Protein 4MDU (pdb70)

Structure (mmCIF, N/CA/C/O backbone):
data_4MDU
#
_entry.id   4MDU
#
_cell.length_a   67.729
_cell.length_b   87.838
_cell.length_c   68.848
_cell.angle_alpha   90.00
_cell.angle_beta   111.14
_cell.angle_gamma   90.00
#
_symmetry.space_group_name_H-M   'P 1 21 1'
#
loop_
_entity.id
_entity.type
_entity.pdbx_description
1 polymer Annexin
2 water water
#
loop_
_atom_site.group_PDB
_atom_site.id
_atom_site.type_symbol
_atom_site.label_atom_id
_atom_site.label_alt_id
_atom_site.label_comp_id
_atom_site.label_asym_id
_atom_site.label_entity_id
_atom_site.label_seq_id
_atom_site.pdbx_PDB_ins_code
_atom_site.Cartn_x
_atom_site.Cartn_y
_atom_site.Cartn_z
_atom_site.occupancy
_atom_site.B_iso_or_equiv
_atom_site.auth_seq_id
_atom_site.auth_comp_id
_atom_site.auth_asym_id
_atom_site.auth_atom_id
_atom_site.pdbx_PDB_model_num
ATOM 1 N N . SER A 1 7 ? 27.313 63.559 -6.507 1.00 42.88 7 SER A N 1
ATOM 2 C CA . SER A 1 7 ? 26.088 63.621 -5.708 1.00 50.44 7 SER A CA 1
ATOM 3 C C . SER A 1 7 ? 24.909 62.964 -6.425 1.00 54.02 7 SER A C 1
ATOM 4 O O . SER A 1 7 ? 24.879 62.901 -7.655 1.00 60.59 7 SER A O 1
ATOM 7 N N . GLU A 1 8 ? 23.937 62.482 -5.654 1.00 42.79 8 GLU A N 1
ATOM 8 C CA . GLU A 1 8 ? 22.727 61.910 -6.238 1.00 49.74 8 GLU A CA 1
ATOM 9 C C . GLU A 1 8 ? 21.632 62.959 -6.375 1.00 59.23 8 GLU A C 1
ATOM 10 O O . GLU A 1 8 ? 20.565 62.677 -6.932 1.00 52.93 8 GLU A O 1
ATOM 16 N N . PHE A 1 9 ? 21.915 64.166 -5.880 1.00 57.29 9 PHE A N 1
ATOM 17 C CA . PHE A 1 9 ? 20.972 65.282 -5.925 1.00 57.09 9 PHE A CA 1
ATOM 18 C C . PHE A 1 9 ? 21.289 66.334 -6.986 1.00 65.69 9 PHE A C 1
ATOM 19 O O . PHE A 1 9 ? 20.629 67.381 -7.056 1.00 70.94 9 PHE A O 1
ATOM 27 N N . GLY A 1 10 ? 22.305 66.076 -7.797 1.00 63.81 10 GLY A N 1
ATOM 28 C CA . GLY A 1 10 ? 22.752 67.072 -8.752 1.00 66.44 10 GLY A CA 1
ATOM 29 C C . GLY A 1 10 ? 23.438 68.240 -8.062 1.00 59.65 10 GLY A C 1
ATOM 30 O O . GLY A 1 10 ? 23.603 68.239 -6.838 1.00 57.17 10 GLY A O 1
ATOM 31 N N . ILE A 1 11 ? 23.840 69.234 -8.849 1.00 56.96 11 ILE A N 1
ATOM 32 C CA . ILE A 1 11 ? 24.556 70.388 -8.313 1.00 54.63 11 ILE A CA 1
ATOM 33 C C . ILE A 1 11 ? 23.742 71.114 -7.244 1.00 48.44 11 ILE A C 1
ATOM 34 O O . ILE A 1 11 ? 24.299 71.723 -6.336 1.00 51.30 11 ILE A O 1
ATOM 39 N N . THR A 1 12 ? 22.423 71.048 -7.349 1.00 49.50 12 THR A N 1
ATOM 40 C CA . THR A 1 12 ? 21.576 71.743 -6.393 1.00 50.86 12 THR A CA 1
ATOM 41 C C . THR A 1 12 ? 20.317 70.962 -6.055 1.00 52.37 12 THR A C 1
ATOM 42 O O . THR A 1 12 ? 19.896 70.066 -6.797 1.00 56.92 12 THR A O 1
ATOM 46 N N . ARG A 1 13 ? 19.730 71.307 -4.916 1.00 48.11 13 ARG A N 1
ATOM 47 C CA . ARG A 1 13 ? 18.388 70.866 -4.590 1.00 46.65 13 ARG A CA 1
ATOM 48 C C . ARG A 1 13 ? 17.480 71.315 -5.730 1.00 43.46 13 ARG A C 1
ATOM 49 O O . ARG A 1 13 ? 17.816 72.245 -6.463 1.00 33.99 13 ARG A O 1
ATOM 57 N N . SER A 1 14 ? 16.331 70.667 -5.884 1.00 42.36 14 SER A N 1
ATOM 58 C CA . SER A 1 14 ? 15.396 71.075 -6.933 1.00 48.21 14 SER A CA 1
ATOM 59 C C . SER A 1 14 ? 15.031 72.553 -6.846 1.00 44.66 14 SER A C 1
ATOM 60 O O . SER A 1 14 ? 14.777 73.090 -5.763 1.00 37.23 14 SER A O 1
ATOM 63 N N . LEU A 1 15 ? 14.982 73.203 -8.000 1.00 43.31 15 LEU A N 1
ATOM 64 C CA . LEU A 1 15 ? 14.598 74.601 -8.055 1.00 40.56 15 LEU A CA 1
ATOM 65 C C . LEU A 1 15 ? 13.174 74.776 -7.558 1.00 39.91 15 LEU A C 1
ATOM 66 O O . LEU A 1 15 ? 12.792 75.873 -7.177 1.00 35.24 15 LEU A O 1
ATOM 71 N N . ILE A 1 16 ? 12.382 73.703 -7.559 1.00 38.89 16 ILE A N 1
ATOM 72 C CA . ILE A 1 16 ? 11.016 73.823 -7.069 1.00 33.53 16 ILE A CA 1
ATOM 73 C C . ILE A 1 16 ? 10.996 74.421 -5.660 1.00 31.63 16 ILE A C 1
ATOM 74 O O . ILE A 1 16 ? 10.049 75.123 -5.302 1.00 33.80 16 ILE A O 1
ATOM 79 N N . HIS A 1 17 ? 12.059 74.173 -4.889 1.00 23.47 17 HIS A N 1
ATOM 80 C CA . HIS A 1 17 ? 12.165 74.680 -3.519 1.00 26.24 17 HIS A CA 1
ATOM 81 C C . HIS A 1 17 ? 12.639 76.144 -3.409 1.00 32.85 17 HIS A C 1
ATOM 82 O O . HIS A 1 17 ? 12.551 76.742 -2.343 1.00 32.55 17 HIS A O 1
ATOM 89 N N . SER A 1 18 ? 13.153 76.700 -4.500 1.00 33.17 18 SER A N 1
ATOM 90 C CA . SER A 1 18 ? 13.908 77.955 -4.463 1.00 35.16 18 SER A CA 1
ATOM 91 C C . SER A 1 18 ? 13.093 79.250 -4.378 1.00 38.32 18 SER A C 1
ATOM 92 O O . SER A 1 18 ? 13.654 80.308 -4.074 1.00 44.21 18 SER A O 1
ATOM 95 N N . PHE A 1 19 ? 11.791 79.188 -4.644 1.00 32.88 19 PHE A N 1
ATOM 96 C CA . PHE A 1 19 ? 11.004 80.417 -4.742 1.00 32.35 19 PHE A CA 1
ATOM 97 C C . PHE A 1 19 ? 9.790 80.470 -3.821 1.00 38.50 19 PHE A C 1
ATOM 98 O O . PHE A 1 19 ? 9.056 79.488 -3.686 1.00 41.46 19 PHE A O 1
ATOM 106 N N . ASP A 1 20 ? 9.557 81.626 -3.203 1.00 34.34 20 ASP A N 1
ATOM 107 C CA . ASP A 1 20 ? 8.371 81.759 -2.369 1.00 37.40 20 ASP A CA 1
ATOM 108 C C . ASP A 1 20 ? 7.097 81.743 -3.216 1.00 37.57 20 ASP A C 1
ATOM 109 O O . ASP A 1 20 ? 7.166 81.638 -4.446 1.00 34.62 20 ASP A O 1
ATOM 114 N N . PRO A 1 21 ? 5.927 81.791 -2.564 1.00 40.65 21 PRO A N 1
ATOM 115 C CA . PRO A 1 21 ? 4.687 81.742 -3.339 1.00 50.33 21 PRO A CA 1
ATOM 116 C C . PRO A 1 21 ? 4.639 82.799 -4.449 1.00 51.12 21 PRO A C 1
ATOM 117 O O . PRO A 1 21 ? 3.916 82.604 -5.418 1.00 56.96 21 PRO A O 1
ATOM 121 N N . HIS A 1 22 ? 5.417 83.872 -4.315 1.00 48.92 22 HIS A N 1
ATOM 122 C CA . HIS A 1 22 ? 5.346 85.011 -5.234 1.00 58.80 22 HIS A CA 1
ATOM 123 C C . HIS A 1 22 ? 6.478 85.097 -6.260 1.00 54.03 22 HIS A C 1
ATOM 124 O O . HIS A 1 22 ? 6.593 86.083 -6.983 1.00 60.60 22 HIS A O 1
ATOM 131 N N . GLY A 1 23 ? 7.320 84.079 -6.325 1.00 43.26 23 GLY A N 1
ATOM 132 C CA . GLY A 1 23 ? 8.349 84.040 -7.345 1.00 40.70 23 GLY A CA 1
ATOM 133 C C . GLY A 1 23 ? 9.622 84.704 -6.880 1.00 43.49 23 GLY A C 1
ATOM 134 O O . GLY A 1 23 ? 10.565 84.893 -7.647 1.00 45.90 23 GLY A O 1
ATOM 135 N N . LYS A 1 24 ? 9.639 85.063 -5.606 1.00 46.79 24 LYS A N 1
ATOM 136 C CA . LYS A 1 24 ? 10.795 85.691 -5.003 1.00 47.67 24 LYS A CA 1
ATOM 137 C C . LYS A 1 24 ? 11.759 84.591 -4.549 1.00 44.41 24 LYS A C 1
ATOM 138 O O . LYS A 1 24 ? 11.361 83.666 -3.841 1.00 43.50 24 LYS A O 1
ATOM 144 N N . HIS A 1 25 ? 13.013 84.677 -4.986 1.00 36.33 25 HIS A N 1
ATOM 145 C CA . HIS A 1 25 ? 14.066 83.794 -4.494 1.00 40.46 25 HIS A CA 1
ATOM 146 C C . HIS A 1 25 ? 14.096 83.704 -2.974 1.00 37.47 25 HIS A C 1
ATOM 147 O O . HIS A 1 25 ? 14.232 84.721 -2.295 1.00 37.74 25 HIS A O 1
ATOM 154 N N . TYR A 1 26 ? 13.997 82.494 -2.431 1.00 29.69 26 TYR A N 1
ATOM 155 C CA . TYR A 1 26 ? 14.321 82.326 -1.023 1.00 29.98 26 TYR A CA 1
ATOM 156 C C . TYR A 1 26 ? 15.819 82.609 -0.914 1.00 29.33 26 TYR A C 1
ATOM 157 O O . TYR A 1 26 ? 16.554 82.496 -1.902 1.00 29.22 26 TYR A O 1
ATOM 166 N N . ARG A 1 27 ? 16.279 82.974 0.275 1.00 33.29 27 ARG A N 1
ATOM 167 C CA . ARG A 1 27 ? 17.692 83.291 0.459 1.00 32.28 27 ARG A CA 1
ATOM 168 C C . ARG A 1 27 ? 18.426 82.273 1.315 1.00 29.15 27 ARG A C 1
ATOM 169 O O . ARG A 1 27 ? 18.107 82.087 2.488 1.00 35.65 27 ARG A O 1
ATOM 177 N N . PRO A 1 28 ? 19.420 81.607 0.724 1.00 36.70 28 PRO A N 1
ATOM 178 C CA . PRO A 1 28 ? 20.206 80.583 1.428 1.00 36.22 28 PRO A CA 1
ATOM 179 C C . PRO A 1 28 ? 21.312 81.242 2.247 1.00 38.82 28 PRO A C 1
ATOM 180 O O . PRO A 1 28 ? 21.568 82.404 2.038 1.00 30.35 28 PRO A O 1
ATOM 184 N N . THR A 1 29 ? 21.943 80.518 3.159 1.00 35.74 29 THR A N 1
ATOM 185 C CA . THR A 1 29 ? 23.134 81.022 3.813 1.00 34.15 29 THR A CA 1
ATOM 186 C C . THR A 1 29 ? 24.369 80.468 3.122 1.00 38.60 29 THR A C 1
ATOM 187 O O . THR A 1 29 ? 25.471 80.967 3.324 1.00 41.69 29 THR A O 1
ATOM 191 N N . ILE A 1 30 ? 24.190 79.411 2.332 1.00 32.25 30 ILE A N 1
ATOM 192 C CA . ILE A 1 30 ? 25.293 78.846 1.552 1.00 32.00 30 ILE A CA 1
ATOM 193 C C . ILE A 1 30 ? 24.927 78.783 0.070 1.00 36.99 30 ILE A C 1
ATOM 194 O O . ILE A 1 30 ? 23.842 78.323 -0.287 1.00 38.72 30 ILE A O 1
ATOM 199 N N . LYS A 1 31 ? 25.829 79.274 -0.778 1.00 36.44 31 LYS A N 1
ATOM 200 C CA . LYS A 1 31 ? 25.651 79.249 -2.226 1.00 39.67 31 LYS A CA 1
ATOM 201 C C . LYS A 1 31 ? 26.925 78.696 -2.830 1.00 38.86 31 LYS A C 1
ATOM 202 O O . LYS A 1 31 ? 27.985 78.771 -2.213 1.00 40.88 31 LYS A O 1
ATOM 208 N N . PRO A 1 32 ? 26.836 78.141 -4.041 1.00 42.98 32 PRO A N 1
ATOM 209 C CA . PRO A 1 32 ? 28.042 77.578 -4.652 1.00 46.63 32 PRO A CA 1
ATOM 210 C C . PRO A 1 32 ? 29.202 78.564 -4.556 1.00 47.22 32 PRO A C 1
ATOM 211 O O . PRO A 1 32 ? 28.991 79.778 -4.621 1.00 50.63 32 PRO A O 1
ATOM 215 N N . THR A 1 33 ? 30.415 78.049 -4.383 1.00 49.39 33 THR A N 1
ATOM 216 C CA . THR A 1 33 ? 31.550 78.903 -4.043 1.00 56.92 33 THR A CA 1
ATOM 217 C C . THR A 1 33 ? 32.371 79.335 -5.257 1.00 58.47 33 THR A C 1
ATOM 218 O O . THR A 1 33 ? 33.147 78.557 -5.809 1.00 59.07 33 THR A O 1
ATOM 222 N N . THR A 1 34 ? 32.192 80.586 -5.662 1.00 60.88 34 THR A N 1
ATOM 223 C CA . THR A 1 34 ? 32.982 81.179 -6.737 1.00 62.86 34 THR A CA 1
ATOM 224 C C . THR A 1 34 ? 34.450 80.753 -6.694 1.00 62.46 34 THR A C 1
ATOM 225 O O . THR A 1 34 ? 35.147 80.962 -5.696 1.00 50.93 34 THR A O 1
ATOM 229 N N . GLY A 1 35 ? 34.909 80.156 -7.791 1.00 67.25 35 GLY A N 1
ATOM 230 C CA . GLY A 1 35 ? 36.283 79.706 -7.902 1.00 60.18 35 GLY A CA 1
ATOM 231 C C . GLY A 1 35 ? 36.537 78.461 -7.085 1.00 60.23 35 GLY A C 1
ATOM 232 O O . GLY A 1 35 ? 37.670 78.167 -6.715 1.00 61.11 35 GLY A O 1
ATOM 233 N N . PHE A 1 36 ? 35.474 77.721 -6.804 1.00 60.20 36 PHE A N 1
ATOM 234 C CA . PHE A 1 36 ? 35.581 76.496 -6.015 1.00 63.32 36 PHE A CA 1
ATOM 235 C C . PHE A 1 36 ? 36.617 75.512 -6.567 1.00 61.46 36 PHE A C 1
ATOM 236 O O . PHE A 1 36 ? 36.610 75.192 -7.756 1.00 60.81 36 PHE A O 1
ATOM 244 N N . SER A 1 37 ? 37.504 75.037 -5.698 1.00 54.92 37 SER A N 1
ATOM 245 C CA . SER A 1 37 ? 38.414 73.962 -6.066 1.00 56.11 37 SER A CA 1
ATOM 246 C C . SER A 1 37 ? 38.338 72.806 -5.081 1.00 50.56 37 SER A C 1
ATOM 247 O O . SER A 1 37 ? 38.889 72.869 -3.987 1.00 52.39 37 SER A O 1
ATOM 250 N N . ALA A 1 38 ? 37.649 71.747 -5.476 1.00 53.07 38 ALA A N 1
ATOM 251 C CA . ALA A 1 38 ? 37.566 70.556 -4.657 1.00 48.58 38 ALA A CA 1
ATOM 252 C C . ALA A 1 38 ? 38.966 70.162 -4.219 1.00 51.72 38 ALA A C 1
ATOM 253 O O . ALA A 1 38 ? 39.199 69.821 -3.061 1.00 59.60 38 ALA A O 1
ATOM 255 N N . SER A 1 39 ? 39.903 70.225 -5.155 1.00 51.03 39 SER A N 1
ATOM 256 C CA . SER A 1 39 ? 41.272 69.808 -4.891 1.00 55.94 39 SER A CA 1
ATOM 257 C C . SER A 1 39 ? 41.897 70.657 -3.792 1.00 52.54 39 SER A C 1
ATOM 258 O O . SER A 1 39 ? 42.480 70.133 -2.841 1.00 54.43 39 SER A O 1
ATOM 261 N N . ALA A 1 40 ? 41.770 71.971 -3.931 1.00 50.52 40 ALA A N 1
ATOM 262 C CA . ALA A 1 40 ? 42.328 72.896 -2.958 1.00 52.23 40 ALA A CA 1
ATOM 263 C C . ALA A 1 40 ? 41.782 72.574 -1.579 1.00 52.34 40 ALA A C 1
ATOM 264 O O . ALA A 1 40 ? 42.529 72.505 -0.600 1.00 48.23 40 ALA A O 1
ATOM 266 N N . ASP A 1 41 ? 40.469 72.370 -1.517 1.00 51.09 41 ASP A N 1
ATOM 267 C CA . ASP A 1 41 ? 39.792 72.126 -0.253 1.00 47.59 41 ASP A CA 1
ATOM 268 C C . ASP A 1 41 ? 40.174 70.776 0.329 1.00 47.69 41 ASP A C 1
ATOM 269 O O . ASP A 1 41 ? 40.470 70.684 1.517 1.00 44.56 41 ASP A O 1
ATOM 274 N N . ALA A 1 42 ? 40.179 69.741 -0.509 1.00 45.92 42 ALA A N 1
ATOM 275 C CA . ALA A 1 42 ? 40.663 68.431 -0.090 1.00 52.34 42 ALA A CA 1
ATOM 276 C C . ALA A 1 42 ? 42.032 68.547 0.583 1.00 56.00 42 ALA A C 1
ATOM 277 O O . ALA A 1 42 ? 42.229 68.045 1.691 1.00 52.80 42 ALA A O 1
ATOM 279 N N . GLU A 1 43 ? 42.972 69.217 -0.081 1.00 58.04 43 GLU A N 1
ATOM 280 C CA . GLU A 1 43 ? 44.318 69.385 0.474 1.00 60.61 43 GLU A CA 1
ATOM 281 C C . GLU A 1 43 ? 44.296 70.104 1.818 1.00 52.02 43 GLU A C 1
ATOM 282 O O . GLU A 1 43 ? 44.928 69.662 2.776 1.00 51.97 43 GLU A O 1
ATOM 288 N N . ARG A 1 44 ? 43.559 71.208 1.888 1.00 48.63 44 ARG A N 1
ATOM 289 C CA . ARG A 1 44 ? 43.484 71.982 3.123 1.00 51.40 44 ARG A CA 1
ATOM 290 C C . ARG A 1 44 ? 42.889 71.161 4.253 1.00 52.62 44 ARG A C 1
ATOM 291 O O . ARG A 1 44 ? 43.282 71.306 5.416 1.00 51.43 44 ARG A O 1
ATOM 299 N N . LEU A 1 45 ? 41.919 70.318 3.919 1.00 46.47 45 LEU A N 1
ATOM 300 C CA . LEU A 1 45 ? 41.322 69.456 4.921 1.00 45.23 45 LEU A CA 1
ATOM 301 C C . LEU A 1 45 ? 42.381 68.479 5.386 1.00 54.05 45 LEU A C 1
ATOM 302 O O . LEU A 1 45 ? 42.540 68.244 6.580 1.00 55.44 45 LEU A O 1
ATOM 307 N N . HIS A 1 46 ? 43.104 67.908 4.430 1.00 61.31 46 HIS A N 1
ATOM 308 C CA . HIS A 1 46 ? 44.156 66.959 4.757 1.00 62.47 46 HIS A CA 1
ATOM 309 C C . HIS A 1 46 ? 45.120 67.588 5.757 1.00 55.62 46 HIS A C 1
ATOM 310 O O . HIS A 1 46 ? 45.475 66.972 6.759 1.00 52.98 46 HIS A O 1
ATOM 317 N N . ARG A 1 47 ? 45.521 68.828 5.485 1.00 48.07 47 ARG A N 1
ATOM 318 C CA . ARG A 1 47 ? 46.440 69.541 6.367 1.00 57.47 47 ARG A CA 1
ATOM 319 C C . ARG A 1 47 ? 45.868 69.708 7.777 1.00 59.21 47 ARG A C 1
ATOM 320 O O . ARG A 1 47 ? 46.601 69.631 8.760 1.00 59.61 47 ARG A O 1
ATOM 328 N N . SER A 1 48 ? 44.561 69.929 7.874 1.00 57.47 48 SER A N 1
ATOM 329 C CA . SER A 1 48 ? 43.941 70.253 9.160 1.00 62.38 48 SER A CA 1
ATOM 330 C C . SER A 1 48 ? 43.863 69.062 10.109 1.00 61.59 48 SER A C 1
ATOM 331 O O . SER A 1 48 ? 43.588 69.225 11.301 1.00 63.01 48 SER A O 1
ATOM 334 N N . MET A 1 49 ? 44.102 67.869 9.577 1.00 51.32 49 MET A N 1
ATOM 335 C CA . MET A 1 49 ? 44.192 66.676 10.407 1.00 53.71 49 MET A CA 1
ATOM 336 C C . MET A 1 49 ? 45.657 66.259 10.506 1.00 54.22 49 MET A C 1
ATOM 337 O O . MET A 1 49 ? 46.197 65.698 9.566 1.00 67.65 49 MET A O 1
ATOM 342 N N . LYS A 1 50 ? 46.313 66.555 11.622 0.0000 57.23 50 LYS A N 1
ATOM 343 C CA . LYS A 1 50 ? 47.723 66.196 11.751 0.0000 60.14 50 LYS A CA 1
ATOM 344 C C . LYS A 1 50 ? 48.232 66.255 13.185 0.0000 60.55 50 LYS A C 1
ATOM 345 O O . LYS A 1 50 ? 47.808 67.097 13.976 0.0000 60.49 50 LYS A O 1
ATOM 351 N N . GLY A 1 51 ? 49.152 65.350 13.505 0.0000 60.84 51 GLY A N 1
ATOM 352 C CA . GLY A 1 51 ? 49.733 65.280 14.831 0.0000 61.13 51 GLY A CA 1
ATOM 353 C C . GLY A 1 51 ? 48.682 65.131 15.911 0.0000 60.16 51 GLY A C 1
ATOM 354 O O . GLY A 1 51 ? 47.518 64.857 15.619 0.0000 59.29 51 GLY A O 1
ATOM 355 N N . PRO A 1 52 ? 49.092 65.308 17.174 0.0000 60.28 52 PRO A N 1
ATOM 356 C CA . PRO A 1 52 ? 48.180 65.240 18.320 0.0000 59.53 52 PRO A CA 1
ATOM 357 C C . PRO A 1 52 ? 47.117 66.330 18.245 0.0000 58.51 52 PRO A C 1
ATOM 358 O O . PRO A 1 52 ? 47.446 67.499 18.043 0.0000 58.89 52 PRO A O 1
ATOM 362 N N . GLY A 1 53 ? 45.856 65.943 18.404 0.0000 57.21 53 GLY A N 1
ATOM 363 C CA . GLY A 1 53 ? 44.756 66.883 18.301 0.0000 56.12 53 GLY A CA 1
ATOM 364 C C . GLY A 1 53 ? 44.395 67.163 16.856 0.0000 55.01 53 GLY A C 1
ATOM 365 O O . GLY A 1 53 ? 44.839 66.458 15.949 0.0000 55.14 53 GLY A O 1
ATOM 366 N N . THR A 1 54 ? 43.590 68.198 16.640 0.0000 53.77 54 THR A N 1
ATOM 367 C CA . THR A 1 54 ? 43.152 68.559 15.297 0.0000 52.32 54 THR A CA 1
ATOM 368 C C . THR A 1 54 ? 42.740 70.027 15.233 0.0000 50.52 54 THR A C 1
ATOM 369 O O . THR A 1 54 ? 42.283 70.595 16.223 0.0000 50.62 54 THR A O 1
ATOM 373 N N . ASN A 1 55 ? 42.919 70.636 14.065 1.00 48.49 55 ASN A N 1
ATOM 374 C CA . ASN A 1 55 ? 42.462 72.009 13.823 1.00 51.78 55 ASN A CA 1
ATOM 375 C C . ASN A 1 55 ? 41.003 72.083 13.368 1.00 51.42 55 ASN A C 1
ATOM 376 O O . ASN A 1 55 ? 40.712 72.260 12.178 1.00 50.75 55 ASN A O 1
ATOM 381 N N . GLU A 1 56 ? 40.090 71.974 14.325 1.00 45.15 56 GLU A N 1
ATOM 382 C CA . GLU A 1 56 ? 38.667 71.905 14.029 1.00 40.22 56 GLU A CA 1
ATOM 383 C C . GLU A 1 56 ? 38.135 73.106 13.236 1.00 46.96 56 GLU A C 1
ATOM 384 O O . GLU A 1 56 ? 37.435 72.938 12.234 1.00 48.53 56 GLU A O 1
ATOM 390 N N . LEU A 1 57 ? 38.448 74.315 13.681 1.00 42.79 57 LEU A N 1
ATOM 391 C CA . LEU A 1 57 ? 37.905 75.491 13.011 1.00 49.71 57 LEU A CA 1
ATOM 392 C C . LEU A 1 57 ? 38.255 75.540 11.525 1.00 50.96 57 LEU A C 1
ATOM 393 O O . LEU A 1 57 ? 37.450 75.995 10.708 1.00 49.06 57 LEU A O 1
ATOM 398 N N . ALA A 1 58 ? 39.444 75.064 11.171 1.00 47.91 58 ALA A N 1
ATOM 399 C CA . ALA A 1 58 ? 39.835 75.016 9.765 1.00 46.82 58 ALA A CA 1
ATOM 400 C C . ALA A 1 58 ? 38.878 74.106 8.996 1.00 44.00 58 ALA A C 1
ATOM 401 O O . ALA A 1 58 ? 38.390 74.454 7.919 1.00 41.41 58 ALA A O 1
ATOM 403 N N . ILE A 1 59 ? 38.594 72.945 9.573 1.00 41.90 59 ILE A N 1
ATOM 404 C CA . ILE A 1 59 ? 37.649 72.008 8.989 1.00 42.22 59 ILE A CA 1
ATOM 405 C C . ILE A 1 59 ? 36.268 72.647 8.810 1.00 44.47 59 ILE A C 1
ATOM 406 O O . ILE A 1 59 ? 35.676 72.594 7.731 1.00 45.47 59 ILE A O 1
ATOM 411 N N . ILE A 1 60 ? 35.760 73.252 9.874 1.00 36.57 60 ILE A N 1
ATOM 412 C CA . ILE A 1 60 ? 34.449 73.875 9.838 1.00 38.55 60 ILE A CA 1
ATOM 413 C C . ILE A 1 60 ? 34.354 74.926 8.742 1.00 45.08 60 ILE A C 1
ATOM 414 O O . ILE A 1 60 ? 33.404 74.936 7.952 1.00 41.60 60 ILE A O 1
ATOM 419 N N . ASN A 1 61 ? 35.343 75.814 8.695 1.00 44.06 61 ASN A N 1
ATOM 420 C CA . ASN A 1 61 ? 35.289 76.954 7.783 1.00 48.16 61 ASN A CA 1
ATOM 421 C C . ASN A 1 61 ? 35.383 76.567 6.313 1.00 44.59 61 ASN A C 1
ATOM 422 O O . ASN A 1 61 ? 35.268 77.412 5.423 1.00 45.61 61 ASN A O 1
ATOM 427 N N . ILE A 1 62 ? 35.577 75.281 6.069 1.00 41.30 62 ILE A N 1
ATOM 428 C CA . ILE A 1 62 ? 35.434 74.741 4.728 1.00 41.05 62 ILE A CA 1
ATOM 429 C C . ILE A 1 62 ? 34.128 73.950 4.607 1.00 41.24 62 ILE A C 1
ATOM 430 O O . ILE A 1 62 ? 33.212 74.389 3.912 1.00 47.08 62 ILE A O 1
ATOM 435 N N . LEU A 1 63 ? 34.020 72.814 5.298 1.00 38.43 63 LEU A N 1
ATOM 436 C CA . LEU A 1 63 ? 32.845 71.939 5.129 1.00 32.53 63 LEU A CA 1
ATOM 437 C C . LEU A 1 63 ? 31.512 72.636 5.441 1.00 36.51 63 LEU A C 1
ATOM 438 O O . LEU A 1 63 ? 30.483 72.265 4.894 1.00 38.02 63 LEU A O 1
ATOM 443 N N . ALA A 1 64 ? 31.534 73.658 6.294 1.00 33.12 64 ALA A N 1
ATOM 444 C CA . ALA A 1 64 ? 30.303 74.361 6.644 1.00 34.73 64 ALA A CA 1
ATOM 445 C C . ALA A 1 64 ? 30.113 75.644 5.833 1.00 34.34 64 ALA A C 1
ATOM 446 O O . ALA A 1 64 ? 29.284 76.479 6.181 1.00 31.11 64 ALA A O 1
ATOM 448 N N . ARG A 1 65 ? 30.869 75.761 4.745 1.00 33.11 65 ARG A N 1
ATOM 449 C CA . ARG A 1 65 ? 30.810 76.898 3.845 1.00 35.97 65 ARG A CA 1
ATOM 450 C C . ARG A 1 65 ? 30.832 76.425 2.389 1.00 43.14 65 ARG A C 1
ATOM 451 O O . ARG A 1 65 ? 31.227 77.166 1.488 1.00 46.87 65 ARG A O 1
ATOM 459 N N . ARG A 1 66 ? 30.424 75.177 2.177 1.00 39.96 66 ARG A N 1
ATOM 460 C CA . ARG A 1 66 ? 30.305 74.590 0.843 1.00 42.94 66 ARG A CA 1
ATOM 461 C C . ARG A 1 66 ? 28.927 73.954 0.697 1.00 43.76 66 ARG A C 1
ATOM 462 O O . ARG A 1 66 ? 28.285 73.637 1.693 1.00 44.52 66 ARG A O 1
ATOM 470 N N . THR A 1 67 ? 28.476 73.752 -0.535 1.00 47.08 67 THR A N 1
ATOM 471 C CA . THR A 1 67 ? 27.206 73.057 -0.767 1.00 37.30 67 THR A CA 1
ATOM 472 C C . THR A 1 67 ? 27.415 71.558 -0.685 1.00 40.18 67 THR A C 1
ATOM 473 O O . THR A 1 67 ? 28.551 71.085 -0.752 1.00 38.95 67 THR A O 1
ATOM 477 N N . ASN A 1 68 ? 26.325 70.807 -0.549 1.00 38.72 68 ASN A N 1
ATOM 478 C CA . ASN A 1 68 ? 26.420 69.349 -0.540 1.00 36.01 68 ASN A CA 1
ATOM 479 C C . ASN A 1 68 ? 27.214 68.857 -1.744 1.00 36.93 68 ASN A C 1
ATOM 480 O O . ASN A 1 68 ? 28.030 67.933 -1.641 1.00 38.27 68 ASN A O 1
ATOM 485 N N . TYR A 1 69 ? 26.963 69.479 -2.889 1.00 30.33 69 TYR A N 1
ATOM 486 C CA . TYR A 1 69 ? 27.619 69.076 -4.122 1.00 33.26 69 TYR A CA 1
ATOM 487 C C . TYR A 1 69 ? 29.129 69.334 -4.063 1.00 33.92 69 TYR A C 1
ATOM 488 O O . TYR A 1 69 ? 29.940 68.479 -4.418 1.00 37.44 69 TYR A O 1
ATOM 497 N N . GLU A 1 70 ? 29.504 70.520 -3.609 1.00 30.07 70 GLU A N 1
ATOM 498 C CA . GLU A 1 70 ? 30.915 70.832 -3.425 1.00 40.25 70 GLU A CA 1
ATOM 499 C C . GLU A 1 70 ? 31.555 69.914 -2.378 1.00 43.88 70 GLU A C 1
ATOM 500 O O . GLU A 1 70 ? 32.688 69.459 -2.538 1.00 39.13 70 GLU A O 1
ATOM 506 N N . ARG A 1 71 ? 30.822 69.643 -1.305 1.00 43.25 71 ARG A N 1
ATOM 507 C CA . ARG A 1 71 ? 31.297 68.727 -0.284 1.00 37.97 71 ARG A CA 1
ATOM 508 C C . ARG A 1 71 ? 31.614 67.366 -0.889 1.00 47.88 71 ARG A C 1
ATOM 509 O O . ARG A 1 71 ? 32.659 66.774 -0.592 1.00 48.84 71 ARG A O 1
ATOM 517 N N . GLN A 1 72 ? 30.718 66.869 -1.742 1.00 44.97 72 GLN A N 1
ATOM 518 C CA . GLN A 1 72 ? 30.930 65.560 -2.355 1.00 46.44 72 GLN A CA 1
ATOM 519 C C . GLN A 1 72 ? 32.121 65.588 -3.317 1.00 47.50 72 GLN A C 1
ATOM 520 O O . GLN A 1 72 ? 32.911 64.642 -3.362 1.00 48.04 72 GLN A O 1
ATOM 526 N N . GLU A 1 73 ? 32.256 66.681 -4.064 1.00 40.96 73 GLU A N 1
ATOM 527 C CA . GLU A 1 73 ? 33.423 66.869 -4.922 1.00 49.12 73 GLU A CA 1
ATOM 528 C C . GLU A 1 73 ? 34.700 66.776 -4.101 1.00 48.69 73 GLU A C 1
ATOM 529 O O . GLU A 1 73 ? 35.651 66.097 -4.486 1.00 47.03 73 GLU A O 1
ATOM 535 N N . ILE A 1 74 ? 34.700 67.462 -2.963 1.00 46.76 74 ILE A N 1
ATOM 536 C CA . ILE A 1 74 ? 35.816 67.42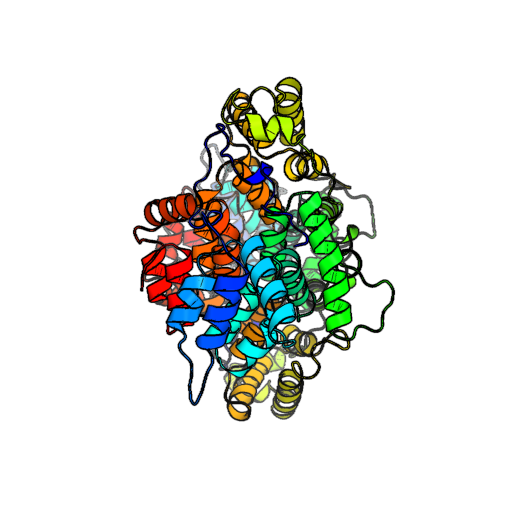2 -2.032 1.00 45.46 74 ILE A CA 1
ATOM 537 C C . ILE A 1 74 ? 36.115 65.991 -1.612 1.00 49.44 74 ILE A C 1
ATOM 538 O O . ILE A 1 74 ? 37.259 65.540 -1.685 1.00 59.04 74 ILE A O 1
ATOM 543 N N . CYS A 1 75 ? 35.083 65.278 -1.175 1.00 44.55 75 CYS A N 1
ATOM 544 C CA . CYS A 1 75 ? 35.227 63.876 -0.801 1.00 45.78 75 CYS A CA 1
ATOM 545 C C . CYS A 1 75 ? 35.893 63.075 -1.917 1.00 48.88 75 CYS A C 1
ATOM 546 O O . CYS A 1 75 ? 36.791 62.269 -1.662 1.00 46.53 75 CYS A O 1
ATOM 549 N N . GLN A 1 76 ? 35.432 63.299 -3.147 1.00 42.40 76 GLN A N 1
ATOM 550 C CA . GLN A 1 76 ? 35.924 62.576 -4.310 1.00 41.80 76 GLN A CA 1
ATOM 551 C C . GLN A 1 76 ? 37.363 62.983 -4.593 1.00 42.98 76 GLN A C 1
ATOM 552 O O . GLN A 1 76 ? 38.207 62.148 -4.883 1.00 47.22 76 GLN A O 1
ATOM 558 N N . SER A 1 77 ? 37.651 64.273 -4.485 1.00 44.75 77 SER A N 1
ATOM 559 C CA . SER A 1 77 ? 39.015 64.734 -4.667 1.00 46.31 77 SER A CA 1
ATOM 560 C C . SER A 1 77 ? 39.930 64.132 -3.597 1.00 52.12 77 SER A C 1
ATOM 561 O O . SER A 1 77 ? 41.005 63.615 -3.899 1.00 56.78 77 SER A O 1
ATOM 564 N N . TYR A 1 78 ? 39.489 64.192 -2.347 1.00 47.92 78 TYR A N 1
ATOM 565 C CA . TYR A 1 78 ? 40.257 63.649 -1.228 1.00 53.98 78 TYR A CA 1
ATOM 566 C C . TYR A 1 78 ? 40.649 62.199 -1.485 1.00 52.19 78 TYR A C 1
ATOM 567 O O . TYR A 1 78 ? 41.818 61.843 -1.415 1.00 56.65 78 TYR A O 1
ATOM 576 N N . LYS A 1 79 ? 39.656 61.368 -1.778 1.00 58.35 79 LYS A N 1
ATOM 577 C CA . LYS A 1 79 ? 39.873 59.953 -2.068 1.00 59.58 79 LYS A CA 1
ATOM 578 C C . LYS A 1 79 ? 40.944 59.790 -3.144 1.00 61.69 79 LYS A C 1
ATOM 579 O O . LYS A 1 79 ? 41.969 59.143 -2.927 1.00 70.29 79 LYS A O 1
ATOM 585 N N . SER A 1 80 ? 40.699 60.389 -4.304 1.00 54.82 80 SER A N 1
ATOM 586 C CA . SER A 1 80 ? 41.635 60.324 -5.419 1.00 59.39 80 SER A CA 1
ATOM 587 C C . SER A 1 80 ? 43.066 60.557 -4.965 0.0000 61.95 80 SER A C 1
ATOM 588 O O . SER A 1 80 ? 43.953 59.738 -5.205 0.0000 62.82 80 SER A O 1
ATOM 591 N N . LEU A 1 81 ? 43.277 61.692 -4.312 1.00 63.25 81 LEU A N 1
ATOM 592 C CA . LEU A 1 81 ? 44.587 62.075 -3.807 1.00 62.28 81 LEU A CA 1
ATOM 593 C C . LEU A 1 81 ? 45.124 61.031 -2.858 1.00 67.37 81 LEU A C 1
ATOM 594 O O . LEU A 1 81 ? 45.915 60.171 -3.225 1.00 78.41 81 LEU A O 1
ATOM 599 N N . TYR A 1 82 ? 44.663 61.119 -1.623 1.00 66.25 82 TYR A N 1
ATOM 600 C CA . TYR A 1 82 ? 45.289 60.418 -0.522 1.00 66.69 82 TYR A CA 1
ATOM 601 C C . TYR A 1 82 ? 44.894 58.949 -0.463 1.00 64.77 82 TYR A C 1
ATOM 602 O O . TYR A 1 82 ? 45.284 58.239 0.456 1.00 64.94 82 TYR A O 1
ATOM 611 N N . LYS A 1 83 ? 44.138 58.493 -1.454 1.00 66.25 83 LYS A N 1
ATOM 612 C CA . LYS A 1 83 ? 43.689 57.107 -1.481 1.00 68.50 83 LYS A CA 1
ATOM 613 C C . LYS A 1 83 ? 43.090 56.710 -0.132 1.00 74.92 83 LYS A C 1
ATOM 614 O O . LYS A 1 83 ? 42.869 55.530 0.140 1.00 74.82 83 LYS A O 1
ATOM 620 N N . GLN A 1 84 ? 42.844 57.707 0.711 1.00 77.86 84 GLN A N 1
ATOM 621 C CA . GLN A 1 84 ? 42.163 57.501 1.979 1.00 79.07 84 GLN A CA 1
ATOM 622 C C . GLN A 1 84 ? 40.721 57.935 1.792 1.00 79.78 84 GLN A C 1
ATOM 623 O O . GLN A 1 84 ? 40.356 58.492 0.753 1.00 79.28 84 GLN A O 1
ATOM 629 N N . ASP A 1 85 ? 39.902 57.699 2.806 1.00 75.69 85 ASP A N 1
ATOM 630 C CA . ASP A 1 85 ? 38.503 58.078 2.734 1.00 68.59 85 ASP A CA 1
ATOM 631 C C . ASP A 1 85 ? 38.205 59.273 3.643 1.00 64.58 85 ASP A C 1
ATOM 632 O O . ASP A 1 85 ? 38.364 59.183 4.862 1.00 63.01 85 ASP A O 1
ATOM 637 N N . LEU A 1 86 ? 37.778 60.387 3.046 1.00 53.48 86 LEU A N 1
ATOM 638 C CA . LEU A 1 86 ? 37.541 61.610 3.802 1.00 50.97 86 LEU A CA 1
ATOM 639 C C . LEU A 1 86 ? 36.707 61.299 5.040 1.00 51.70 86 LEU A C 1
ATOM 640 O O . LEU A 1 86 ? 37.106 61.617 6.161 1.00 53.84 86 LEU A O 1
ATOM 645 N N . LYS A 1 87 ? 35.558 60.661 4.839 1.00 48.17 87 LYS A N 1
ATOM 646 C CA . LYS A 1 87 ? 34.634 60.429 5.938 1.00 44.22 87 LYS A CA 1
ATOM 647 C C . LYS A 1 87 ? 35.328 59.751 7.119 1.00 53.24 87 LYS A C 1
ATOM 648 O O . LYS A 1 87 ? 35.117 60.130 8.273 1.00 57.07 87 LYS A O 1
ATOM 654 N N . ASP A 1 88 ? 36.159 58.753 6.831 1.00 48.29 88 ASP A N 1
ATOM 655 C CA . ASP A 1 88 ? 36.876 58.036 7.886 1.00 53.49 88 ASP A CA 1
ATOM 656 C C . ASP A 1 88 ? 37.948 58.896 8.538 1.00 55.87 88 ASP A C 1
ATOM 657 O O . ASP A 1 88 ? 38.038 58.960 9.763 1.00 60.07 88 ASP A O 1
ATOM 662 N N . ASP A 1 89 ? 38.767 59.542 7.712 1.00 54.50 89 ASP A N 1
ATOM 663 C CA . ASP A 1 89 ? 39.829 60.399 8.219 1.00 54.38 89 ASP A CA 1
ATOM 664 C C . ASP A 1 89 ? 39.273 61.386 9.230 1.00 49.86 89 ASP A C 1
ATOM 665 O O . ASP A 1 89 ? 39.892 61.644 10.252 1.00 54.77 89 ASP A O 1
ATOM 670 N N . LEU A 1 90 ? 38.093 61.926 8.948 1.00 49.47 90 LEU A N 1
ATOM 671 C CA . LEU A 1 90 ? 37.463 62.855 9.874 1.00 48.28 90 LEU A CA 1
ATOM 672 C C . LEU A 1 90 ? 37.026 62.114 11.117 1.00 51.56 90 LEU A C 1
ATOM 673 O O . LEU A 1 90 ? 37.295 62.551 12.237 1.00 51.36 90 LEU A O 1
ATOM 678 N N . LYS A 1 91 ? 36.360 60.982 10.906 1.00 52.23 91 LYS A N 1
ATOM 679 C CA . LYS A 1 91 ? 35.778 60.210 11.996 1.00 59.35 91 LYS A CA 1
ATOM 680 C C . LYS A 1 91 ? 36.814 59.810 13.048 1.00 62.11 91 LYS A C 1
ATOM 681 O O . LYS A 1 91 ? 36.488 59.671 14.225 1.00 58.16 91 LYS A O 1
ATOM 687 N N . SER A 1 92 ? 38.064 59.635 12.626 1.00 64.85 92 SER A N 1
ATOM 688 C CA . SER A 1 92 ? 39.101 59.159 13.539 1.00 72.70 92 SER A CA 1
ATOM 689 C C . SER A 1 92 ? 39.754 60.280 14.360 1.00 76.08 92 SER A C 1
ATOM 690 O O . SER A 1 92 ? 40.178 60.058 15.497 1.00 77.73 92 SER A O 1
ATOM 693 N N . ASP A 1 93 ? 39.829 61.480 13.792 1.00 71.03 93 ASP A N 1
ATOM 694 C CA . ASP A 1 93 ? 40.494 62.583 14.473 1.00 69.67 93 ASP A CA 1
ATOM 695 C C . ASP A 1 93 ? 39.552 63.534 15.214 1.00 60.63 93 ASP A C 1
ATOM 696 O O . ASP A 1 93 ? 40.002 64.439 15.898 1.00 57.24 93 ASP A O 1
ATOM 701 N N . THR A 1 94 ? 38.249 63.322 15.099 1.00 56.55 94 THR A N 1
ATOM 702 C CA . THR A 1 94 ? 37.304 64.119 15.870 1.00 53.00 94 THR A CA 1
ATOM 703 C C . THR A 1 94 ? 36.500 63.219 16.789 1.00 49.00 94 THR A C 1
ATOM 704 O O . THR A 1 94 ? 36.535 61.999 16.654 1.00 46.01 94 THR A O 1
ATOM 708 N N . SER A 1 95 ? 35.761 63.820 17.714 1.00 48.10 95 SER A N 1
ATOM 709 C CA . SER A 1 95 ? 34.977 63.041 18.658 1.00 46.47 95 SER A CA 1
ATOM 710 C C . SER A 1 95 ? 33.711 63.764 19.080 1.00 45.64 95 SER A C 1
ATOM 711 O O . SER A 1 95 ? 33.464 64.909 18.688 1.00 44.05 95 SER A O 1
ATOM 714 N N . GLY A 1 96 ? 32.906 63.073 19.876 1.00 43.76 96 GLY A N 1
ATOM 715 C CA . GLY A 1 96 ? 31.727 63.658 20.475 1.00 44.46 96 GLY A CA 1
ATOM 716 C C . GLY A 1 96 ? 30.756 64.243 19.477 1.00 49.69 96 GLY A C 1
ATOM 717 O O . GLY A 1 96 ? 30.580 63.710 18.379 1.00 43.96 96 GLY A O 1
ATOM 718 N N . ASP A 1 97 ? 30.128 65.348 19.875 1.00 49.49 97 ASP A N 1
ATOM 719 C CA . ASP A 1 97 ? 29.116 66.011 19.063 1.00 46.30 97 ASP A CA 1
ATOM 720 C C . ASP A 1 97 ? 29.692 66.575 17.774 1.00 40.55 97 ASP A C 1
ATOM 721 O O . ASP A 1 97 ? 28.980 66.753 16.788 1.00 35.59 97 ASP A O 1
ATOM 726 N N . PHE A 1 98 ? 30.982 66.873 17.777 1.00 36.27 98 PHE A N 1
ATOM 727 C CA . PHE A 1 98 ? 31.566 67.502 16.609 1.00 40.19 98 PHE A CA 1
ATOM 728 C C . PHE A 1 98 ? 31.728 66.448 15.528 1.00 36.12 98 PHE A C 1
ATOM 729 O O . PHE A 1 98 ? 31.406 66.679 14.364 1.00 33.13 98 PHE A O 1
ATOM 737 N N . ARG A 1 99 ? 32.198 65.272 15.921 1.00 42.60 99 ARG A N 1
ATOM 738 C CA . ARG A 1 99 ? 32.245 64.161 14.986 1.00 40.59 99 ARG A CA 1
ATOM 739 C C . ARG A 1 99 ? 30.848 63.879 14.426 1.00 35.03 99 ARG A C 1
ATOM 740 O O . ARG A 1 99 ? 30.692 63.666 13.229 1.00 30.32 99 ARG A O 1
ATOM 748 N N . LYS A 1 100 ? 29.833 63.900 15.285 1.00 30.93 100 LYS A N 1
ATOM 749 C CA . LYS A 1 100 ? 28.463 63.659 14.834 1.00 38.63 100 LYS A CA 1
ATOM 750 C C . LYS A 1 100 ? 28.047 64.584 13.691 1.00 46.58 100 LYS A C 1
ATOM 751 O O . LYS A 1 100 ? 27.537 64.132 12.654 1.00 42.52 100 LYS A O 1
ATOM 757 N N . VAL A 1 101 ? 28.260 65.883 13.875 1.00 39.46 101 VAL A N 1
ATOM 758 C CA . VAL A 1 101 ? 27.782 66.824 12.883 1.00 30.12 101 VAL A CA 1
ATOM 759 C C . VAL A 1 101 ? 28.602 66.682 11.613 1.00 31.76 101 VAL A C 1
ATOM 760 O O . VAL A 1 101 ? 28.066 66.779 10.503 1.00 36.68 101 VAL A O 1
ATOM 764 N N . LEU A 1 102 ? 29.892 66.412 11.761 1.00 30.41 102 LEU A N 1
ATOM 765 C CA . LEU A 1 102 ? 30.731 66.233 10.582 1.00 35.34 102 LEU A CA 1
ATOM 766 C C . LEU A 1 102 ? 30.245 65.055 9.734 1.00 38.65 102 LEU A C 1
ATOM 767 O O . LEU A 1 102 ? 30.310 65.089 8.499 1.00 36.01 102 LEU A O 1
ATOM 772 N N . CYS A 1 103 ? 29.778 63.999 10.386 1.00 34.95 103 CYS A N 1
ATOM 773 C CA . CYS A 1 103 ? 29.322 62.848 9.616 1.00 45.43 103 CYS A CA 1
ATOM 774 C C . CYS A 1 103 ? 28.061 63.189 8.833 1.00 42.26 103 CYS A C 1
ATOM 775 O O . CYS A 1 103 ? 27.812 62.619 7.783 1.00 45.51 103 CYS A O 1
ATOM 778 N N . GLN A 1 104 ? 27.277 64.133 9.342 1.00 34.36 104 GLN A N 1
ATOM 779 C CA . GLN A 1 104 ? 26.023 64.491 8.698 1.00 38.98 104 GLN A CA 1
ATOM 780 C C . GLN A 1 104 ? 26.347 65.383 7.516 1.00 43.59 104 GLN A C 1
ATOM 781 O O . GLN A 1 104 ? 25.603 65.460 6.527 1.00 39.07 104 GLN A O 1
ATOM 787 N N . LEU A 1 105 ? 27.504 66.021 7.621 1.00 43.44 105 LEU A N 1
ATOM 788 C CA . LEU A 1 105 ? 27.959 66.982 6.639 1.00 38.18 105 LEU A CA 1
ATOM 789 C C . LEU A 1 105 ? 28.666 66.312 5.445 1.00 38.10 105 LEU A C 1
ATOM 790 O O . LEU A 1 105 ? 28.376 66.659 4.310 1.00 38.89 105 LEU A O 1
ATOM 795 N N . ILE A 1 106 ? 29.569 65.351 5.676 1.00 38.57 106 ILE A N 1
ATOM 796 C CA . ILE A 1 106 ? 30.318 64.766 4.545 1.00 38.07 106 ILE A CA 1
ATOM 797 C C . ILE A 1 106 ? 29.555 63.701 3.776 1.00 41.06 106 ILE A C 1
ATOM 798 O O . ILE A 1 106 ? 30.072 63.151 2.806 1.00 47.17 106 ILE A O 1
ATOM 803 N N . VAL A 1 107 ? 28.340 63.402 4.216 1.00 34.80 107 VAL A N 1
ATOM 804 C CA . VAL A 1 107 ? 27.495 62.450 3.511 1.00 39.35 107 VAL A CA 1
ATOM 805 C C . VAL A 1 107 ? 26.611 63.163 2.485 1.00 31.84 107 VAL A C 1
ATOM 806 O O . VAL A 1 107 ? 26.151 64.280 2.716 1.00 35.73 107 VAL A O 1
ATOM 810 N N . ASP A 1 108 ? 26.414 62.527 1.339 1.00 28.11 108 ASP A N 1
ATOM 811 C CA . ASP A 1 108 ? 25.508 63.023 0.307 1.00 30.08 108 ASP A CA 1
ATOM 812 C C . ASP A 1 108 ? 24.139 63.211 0.938 1.00 32.05 108 ASP A C 1
ATOM 813 O O . ASP A 1 108 ? 23.681 62.347 1.677 1.00 36.39 108 ASP A O 1
ATOM 818 N N . THR A 1 109 ? 23.481 64.331 0.657 1.00 35.96 109 THR A N 1
ATOM 819 C CA . THR A 1 109 ? 22.188 64.630 1.288 1.00 28.15 109 THR A CA 1
ATOM 820 C C . THR A 1 109 ? 21.194 63.446 1.301 1.00 31.46 109 THR A C 1
ATOM 821 O O . THR A 1 109 ? 20.664 63.090 2.353 1.00 34.54 109 THR A O 1
ATOM 825 N N . PRO A 1 110 ? 20.942 62.822 0.139 1.00 31.29 110 PRO A N 1
ATOM 826 C CA . PRO A 1 110 ? 19.926 61.759 0.175 1.00 30.68 110 PRO A CA 1
ATOM 827 C C . PRO A 1 110 ? 20.274 60.616 1.145 1.00 35.72 110 PRO A C 1
ATOM 828 O O . PRO A 1 110 ? 19.384 60.010 1.749 1.00 30.80 110 PRO A O 1
ATOM 832 N N . TYR A 1 111 ? 21.561 60.343 1.305 1.00 30.31 111 TYR A N 1
ATOM 833 C CA . TYR A 1 111 ? 22.006 59.305 2.221 1.00 31.99 111 TYR A CA 1
ATOM 834 C C . TYR A 1 111 ? 21.829 59.771 3.662 1.00 30.39 111 TYR A C 1
ATOM 835 O O . TYR A 1 111 ? 21.367 59.028 4.519 1.00 29.22 111 TYR A O 1
ATOM 844 N N . MET A 1 112 ? 22.184 61.019 3.931 1.00 34.90 112 MET A N 1
ATOM 845 C CA . MET A 1 112 ? 21.962 61.578 5.257 1.00 33.98 112 MET A CA 1
ATOM 846 C C . MET A 1 112 ? 20.471 61.564 5.632 1.00 30.62 112 MET A C 1
ATOM 847 O O . MET A 1 112 ? 20.104 61.243 6.761 1.00 34.88 112 MET A O 1
ATOM 852 N N . LEU A 1 113 ? 19.601 61.872 4.681 1.00 32.79 113 LEU A N 1
ATOM 853 C CA . LEU A 1 113 ? 18.177 61.807 4.967 1.00 29.71 113 LEU A CA 1
ATOM 854 C C . LEU A 1 113 ? 17.717 60.356 5.067 1.00 28.53 113 LEU A C 1
ATOM 855 O O . LEU A 1 113 ? 16.945 59.997 5.947 1.00 29.13 113 LEU A O 1
ATOM 860 N N . ALA A 1 114 ? 18.193 59.510 4.166 1.00 32.20 114 ALA A N 1
ATOM 861 C CA . ALA A 1 114 ? 17.763 58.119 4.191 1.00 29.47 114 ALA A CA 1
ATOM 862 C C . ALA A 1 114 ? 18.113 57.496 5.535 1.00 32.42 114 ALA A C 1
ATOM 863 O O . ALA A 1 114 ? 17.339 56.725 6.088 1.00 39.03 114 ALA A O 1
ATOM 865 N N . LYS A 1 115 ? 19.281 57.841 6.058 1.00 28.83 115 LYS A N 1
ATOM 866 C CA . LYS A 1 115 ? 19.740 57.272 7.314 1.00 31.55 115 LYS A CA 1
ATOM 867 C C . LYS A 1 115 ? 18.840 57.731 8.468 1.00 31.79 115 LYS A C 1
ATOM 868 O O . LYS A 1 115 ? 18.463 56.939 9.328 1.00 35.30 115 LYS A O 1
ATOM 874 N N . SER A 1 116 ? 18.481 59.008 8.482 1.00 27.59 116 SER A N 1
ATOM 875 C CA . SER A 1 116 ? 17.523 59.509 9.478 1.00 28.03 116 SER A CA 1
ATOM 876 C C . SER A 1 116 ? 16.179 58.769 9.397 1.00 26.67 116 SER A C 1
ATOM 877 O O . SER A 1 116 ? 15.599 58.400 10.414 1.00 32.57 116 SER A O 1
ATOM 880 N N . LEU A 1 117 ? 15.689 58.547 8.186 1.00 22.09 117 LEU A N 1
ATOM 881 C CA . LEU A 1 117 ? 14.449 57.806 7.998 1.00 25.63 117 LEU A CA 1
ATOM 882 C C . LEU A 1 117 ? 14.631 56.381 8.526 1.00 33.44 117 LEU A C 1
ATOM 883 O O . LEU A 1 117 ? 13.723 55.796 9.122 1.00 31.60 117 LEU A O 1
ATOM 888 N N . TYR A 1 118 ? 15.812 55.819 8.299 1.00 34.17 118 TYR A N 1
ATOM 889 C CA . TYR A 1 118 ? 16.112 54.494 8.815 1.00 35.58 118 TYR A CA 1
ATOM 890 C C . TYR A 1 118 ? 16.009 54.454 10.343 1.00 37.89 118 TYR A C 1
ATOM 891 O O . TYR A 1 118 ? 15.415 53.543 10.908 1.00 35.64 118 TYR A O 1
ATOM 900 N N . TYR A 1 119 ? 16.605 55.435 11.012 1.00 31.71 119 TYR A N 1
ATOM 901 C CA . TYR A 1 119 ? 16.590 55.454 12.464 1.00 33.51 119 TYR A CA 1
ATOM 902 C C . TYR A 1 119 ? 15.197 55.796 12.990 1.00 33.74 119 TYR A C 1
ATOM 903 O O . TYR A 1 119 ? 14.803 55.349 14.058 1.00 35.88 119 TYR A O 1
ATOM 912 N N . ALA A 1 120 ? 14.444 56.576 12.227 1.00 29.21 120 ALA A N 1
ATOM 913 C CA . ALA A 1 120 ? 13.108 56.943 12.658 1.00 25.81 120 ALA A CA 1
ATOM 914 C C . ALA A 1 120 ? 12.198 55.724 12.631 1.00 32.08 120 ALA A C 1
ATOM 915 O O . ALA A 1 120 ? 11.246 55.651 13.396 1.00 40.69 120 ALA A O 1
ATOM 917 N N . MET A 1 121 ? 12.481 54.769 11.755 1.00 33.45 121 MET A N 1
ATOM 918 C CA . MET A 1 121 ? 11.583 53.615 11.620 1.00 37.81 121 MET A CA 1
ATOM 919 C C . MET A 1 121 ? 12.038 52.351 12.350 1.00 35.87 121 MET A C 1
ATOM 920 O O . MET A 1 121 ? 11.213 51.546 12.767 1.00 45.43 121 MET A O 1
ATOM 925 N N . LYS A 1 122 ? 13.341 52.180 12.517 1.00 39.29 122 LYS A N 1
ATOM 926 C CA . LYS A 1 122 ? 13.862 50.929 13.067 1.00 48.79 122 LYS A CA 1
ATOM 927 C C . LYS A 1 122 ? 13.935 50.865 14.590 1.00 52.00 122 LYS A C 1
ATOM 928 O O . LYS A 1 122 ? 14.054 49.782 15.154 1.00 55.25 122 LYS A O 1
ATOM 934 N N . GLY A 1 123 ? 13.871 52.014 15.254 1.00 48.37 123 GLY A N 1
ATOM 935 C CA . GLY A 1 123 ? 13.856 52.027 16.705 1.00 42.41 123 GLY A CA 1
ATOM 936 C C . GLY A 1 123 ? 12.564 51.453 17.262 1.00 38.14 123 GLY A C 1
ATOM 937 O O . GLY A 1 123 ? 11.732 50.933 16.524 1.00 39.29 123 GLY A O 1
ATOM 938 N N . LEU A 1 124 ? 12.403 51.532 18.575 1.00 35.63 124 LEU A N 1
ATOM 939 C CA . LEU A 1 124 ? 11.143 51.174 19.208 1.00 40.68 124 LEU A CA 1
ATOM 940 C C . LEU A 1 124 ? 10.168 52.324 19.036 1.00 36.26 124 LEU A C 1
ATOM 941 O O . LEU A 1 124 ? 10.445 53.446 19.443 1.00 39.00 124 LEU A O 1
ATOM 946 N N . GLY A 1 125 ? 9.021 52.044 18.446 1.00 27.92 125 GLY A N 1
ATOM 947 C CA . GLY A 1 125 ? 8.103 53.111 18.112 1.00 29.03 125 GLY A CA 1
ATOM 948 C C . GLY A 1 125 ? 8.606 53.837 16.876 1.00 34.96 125 GLY A C 1
ATOM 949 O O . GLY A 1 125 ? 9.798 53.848 16.585 1.00 44.20 125 GLY A O 1
ATOM 950 N N . THR A 1 126 ? 7.686 54.446 16.150 1.00 35.74 126 THR A N 1
ATOM 951 C CA . THR A 1 126 ? 8.001 55.161 14.928 1.00 30.85 126 THR A CA 1
ATOM 952 C C . THR A 1 126 ? 8.137 56.659 15.198 1.00 27.30 126 THR A C 1
ATOM 953 O O . THR A 1 126 ? 7.234 57.291 15.731 1.00 27.14 126 THR A O 1
ATOM 957 N N . ASN A 1 127 ? 9.279 57.226 14.844 1.00 26.10 127 ASN A N 1
ATOM 958 C CA . ASN A 1 127 ? 9.449 58.659 14.980 1.00 23.29 127 ASN A CA 1
ATOM 959 C C . ASN A 1 127 ? 8.821 59.391 13.784 1.00 27.04 127 ASN A C 1
ATOM 960 O O . ASN A 1 127 ? 9.510 59.840 12.871 1.00 28.38 127 ASN A O 1
ATOM 965 N N . ASP A 1 128 ? 7.501 59.497 13.793 1.00 24.94 128 ASP A N 1
ATOM 966 C CA . ASP A 1 128 ? 6.790 60.087 12.679 1.00 25.52 128 ASP A CA 1
ATOM 967 C C . ASP A 1 128 ? 7.152 61.559 12.446 1.00 33.25 128 ASP A C 1
ATOM 968 O O . ASP A 1 128 ? 7.150 62.027 11.305 1.00 28.80 128 ASP A O 1
ATOM 973 N N . ARG A 1 129 ? 7.460 62.290 13.517 1.00 32.58 129 ARG A N 1
ATOM 974 C CA . ARG A 1 129 ? 7.868 63.685 13.363 1.00 34.16 129 ARG A CA 1
ATOM 975 C C . ARG A 1 129 ? 8.957 63.786 12.307 1.00 31.77 129 ARG A C 1
ATOM 976 O O . ARG A 1 129 ? 8.913 64.650 11.441 1.00 30.34 129 ARG A O 1
ATOM 984 N N . VAL A 1 130 ? 9.936 62.890 12.382 1.00 24.83 130 VAL A N 1
ATOM 985 C CA . VAL A 1 130 ? 11.032 62.891 11.429 1.00 18.45 130 VAL A CA 1
ATOM 986 C C . VAL A 1 130 ? 10.562 62.479 10.026 1.00 25.02 130 VAL A C 1
ATOM 987 O O . VAL A 1 130 ? 11.032 63.012 9.015 1.00 26.68 130 VAL A O 1
ATOM 991 N N . LEU A 1 131 ? 9.651 61.515 9.947 1.00 27.64 131 LEU A N 1
ATOM 992 C CA . LEU A 1 131 ? 9.124 61.130 8.642 1.00 31.74 131 LEU A CA 1
ATOM 993 C C . LEU A 1 131 ? 8.443 62.347 8.001 1.00 30.84 131 LEU A C 1
ATOM 994 O O . LEU A 1 131 ? 8.635 62.661 6.817 1.00 30.09 131 LEU A O 1
ATOM 999 N N . ILE A 1 132 ? 7.635 63.027 8.798 1.00 31.18 132 ILE A N 1
ATOM 1000 C CA . ILE A 1 132 ? 6.858 64.130 8.277 1.00 29.38 132 ILE A CA 1
ATOM 1001 C C . ILE A 1 132 ? 7.819 65.223 7.876 1.00 30.87 132 ILE A C 1
ATOM 1002 O O . ILE A 1 132 ? 7.716 65.765 6.782 1.00 30.90 132 ILE A O 1
ATOM 1007 N N . GLU A 1 133 ? 8.796 65.485 8.739 1.00 28.99 133 GLU A N 1
ATOM 1008 C CA . GLU A 1 133 ? 9.771 66.541 8.516 1.00 33.22 133 GLU A CA 1
ATOM 1009 C C . GLU A 1 133 ? 10.509 66.379 7.194 1.00 33.81 133 GLU A C 1
ATOM 1010 O O . GLU A 1 133 ? 10.693 67.338 6.442 1.00 30.54 133 GLU A O 1
ATOM 1016 N N . ILE A 1 134 ? 10.941 65.151 6.935 1.00 24.23 134 ILE A N 1
ATOM 1017 C CA . ILE A 1 134 ? 11.803 64.844 5.812 1.00 23.38 134 ILE A CA 1
ATOM 1018 C C . ILE A 1 134 ? 11.014 64.691 4.510 1.00 27.20 134 ILE A C 1
ATOM 1019 O O . ILE A 1 134 ? 11.379 65.265 3.489 1.00 28.09 134 ILE A O 1
ATOM 1024 N N . PHE A 1 135 ? 9.939 63.909 4.543 1.00 28.29 135 PHE A N 1
ATOM 1025 C CA . PHE A 1 135 ? 9.132 63.707 3.347 1.00 28.09 135 PHE A CA 1
ATOM 1026 C C . PHE A 1 135 ? 8.570 65.017 2.807 1.00 33.47 135 PHE A C 1
ATOM 1027 O O . PHE A 1 135 ? 8.526 65.223 1.592 1.00 28.73 135 PHE A O 1
ATOM 1035 N N . THR A 1 136 ? 8.161 65.906 3.711 1.00 27.68 136 THR A N 1
ATOM 1036 C CA . THR A 1 136 ? 7.622 67.206 3.315 1.00 27.57 136 THR A CA 1
ATOM 1037 C C . THR A 1 136 ? 8.596 67.977 2.426 1.00 31.52 136 THR A C 1
ATOM 1038 O O . THR A 1 136 ? 8.176 68.735 1.559 1.00 30.35 136 THR A O 1
ATOM 1042 N N . THR A 1 137 ? 9.895 67.762 2.625 1.00 28.22 137 THR A N 1
ATOM 1043 C CA . THR A 1 137 ? 10.900 68.596 1.972 1.00 29.32 137 THR A CA 1
ATOM 1044 C C . THR A 1 137 ? 11.484 67.992 0.705 1.00 26.77 137 THR A C 1
ATOM 1045 O O . THR A 1 137 ? 12.440 68.517 0.142 1.00 29.64 137 THR A O 1
ATOM 1049 N N . LEU A 1 138 ? 10.936 66.873 0.258 1.00 27.87 138 LEU A N 1
ATOM 1050 C CA . LEU A 1 138 ? 11.506 66.231 -0.907 1.00 26.82 138 LEU A CA 1
ATOM 1051 C C . LEU A 1 138 ? 10.544 66.347 -2.065 1.00 33.40 138 LEU A C 1
ATOM 1052 O O . LEU A 1 138 ? 9.347 66.100 -1.907 1.00 37.30 138 LEU A O 1
ATOM 1057 N N . TRP A 1 139 ? 11.056 66.728 -3.231 1.00 32.82 139 TRP A N 1
ATOM 1058 C CA . TRP A 1 139 ? 10.257 66.582 -4.446 1.00 37.50 139 TRP A CA 1
ATOM 1059 C C . TRP A 1 139 ? 10.594 65.251 -5.187 1.00 29.79 139 TRP A C 1
ATOM 1060 O O . TRP A 1 139 ? 11.547 64.551 -4.821 1.00 34.19 139 TRP A O 1
ATOM 1071 N N . ASN A 1 140 ? 9.795 64.886 -6.185 1.00 31.54 140 ASN A N 1
ATOM 1072 C CA . ASN A 1 140 ? 9.867 63.544 -6.797 1.00 27.45 140 ASN A CA 1
ATOM 1073 C C . ASN A 1 140 ? 11.274 62.948 -6.995 1.00 26.42 140 ASN A C 1
ATOM 1074 O O . ASN A 1 140 ? 11.572 61.848 -6.510 1.00 28.93 140 ASN A O 1
ATOM 1079 N N . ASP A 1 141 ? 12.127 63.658 -7.724 1.00 26.41 141 ASP A N 1
ATOM 1080 C CA . ASP A 1 141 ? 13.467 63.159 -8.027 1.00 29.67 141 ASP A CA 1
ATOM 1081 C C . ASP A 1 141 ? 14.333 62.998 -6.785 1.00 33.88 141 ASP A C 1
ATOM 1082 O O . ASP A 1 141 ? 15.090 62.032 -6.665 1.00 33.64 141 ASP A O 1
ATOM 1087 N N . GLU A 1 142 ? 14.209 63.941 -5.861 1.00 30.59 142 GLU A N 1
ATOM 1088 C CA . GLU A 1 142 ? 14.912 63.849 -4.591 1.00 30.08 142 GLU A CA 1
ATOM 1089 C C . GLU A 1 142 ? 14.416 62.666 -3.791 1.00 26.55 142 GLU A C 1
ATOM 1090 O O . GLU A 1 142 ? 15.209 61.920 -3.223 1.00 32.09 142 GLU A O 1
ATOM 1096 N N . MET A 1 143 ? 13.096 62.505 -3.745 1.00 28.08 143 MET A N 1
ATOM 1097 C CA . MET A 1 143 ? 12.486 61.389 -3.041 1.00 28.18 143 MET A CA 1
ATOM 1098 C C . MET A 1 143 ? 13.013 60.068 -3.601 1.00 35.98 143 MET A C 1
ATOM 1099 O O . MET A 1 143 ? 13.303 59.133 -2.860 1.00 32.29 143 MET A O 1
ATOM 1104 N N . LYS A 1 144 ? 13.134 59.998 -4.919 1.00 39.21 144 LYS A N 1
ATOM 1105 C CA . LYS A 1 144 ? 13.675 58.802 -5.545 1.00 33.04 144 LYS A CA 1
ATOM 1106 C C . LYS A 1 144 ? 15.117 58.582 -5.109 1.00 34.39 144 LYS A C 1
ATOM 1107 O O . LYS A 1 144 ? 15.490 57.471 -4.736 1.00 36.20 144 LYS A O 1
ATOM 1113 N N . ALA A 1 145 ? 15.919 59.643 -5.114 1.00 32.49 145 ALA A N 1
ATOM 1114 C CA . ALA A 1 145 ? 17.296 59.501 -4.681 1.00 33.18 145 ALA A CA 1
ATOM 1115 C C . ALA A 1 145 ? 17.329 59.047 -3.229 1.00 32.67 145 ALA A C 1
ATOM 1116 O O . ALA A 1 145 ? 18.193 58.272 -2.838 1.00 33.56 145 ALA A O 1
ATOM 1118 N N . VAL A 1 146 ? 16.382 59.521 -2.427 1.00 28.64 146 VAL A N 1
ATOM 1119 C CA . VAL A 1 146 ? 16.392 59.169 -1.019 1.00 29.55 146 VAL A CA 1
ATOM 1120 C C . VAL A 1 146 ? 16.038 57.690 -0.861 1.00 37.00 146 VAL A C 1
ATOM 1121 O O . VAL A 1 146 ? 16.642 56.977 -0.059 1.00 30.66 146 VAL A O 1
ATOM 1125 N N . ALA A 1 147 ? 15.069 57.232 -1.648 1.00 38.59 147 ALA A N 1
ATOM 1126 C CA . ALA A 1 147 ? 14.674 55.830 -1.636 1.00 38.18 147 ALA A CA 1
ATOM 1127 C C . ALA A 1 147 ? 15.856 54.945 -1.986 1.00 34.92 147 ALA A C 1
ATOM 1128 O O . ALA A 1 147 ? 16.106 53.952 -1.310 1.00 32.20 147 ALA A O 1
ATOM 1130 N N . ASP A 1 148 ? 16.589 55.314 -3.033 1.00 35.43 148 ASP A N 1
ATOM 1131 C CA . ASP A 1 148 ? 17.756 54.535 -3.452 1.00 38.12 148 ASP A CA 1
ATOM 1132 C C . ASP A 1 148 ? 18.828 54.574 -2.384 1.00 41.02 148 ASP A C 1
ATOM 1133 O O . ASP A 1 148 ? 19.469 53.567 -2.099 1.00 45.87 148 ASP A O 1
ATOM 1138 N N . ALA A 1 149 ? 19.018 55.736 -1.776 1.00 37.53 149 ALA A N 1
ATOM 1139 C CA . ALA A 1 149 ? 19.981 55.828 -0.695 1.00 34.06 149 ALA A CA 1
ATOM 1140 C C . ALA A 1 149 ? 19.586 54.872 0.414 1.00 33.27 149 ALA A C 1
ATOM 1141 O O . ALA A 1 149 ? 20.440 54.267 1.057 1.00 35.01 149 ALA A O 1
ATOM 1143 N N . TYR A 1 150 ? 18.286 54.745 0.644 1.00 33.17 150 TYR A N 1
ATOM 1144 C CA . TYR A 1 150 ? 17.796 53.932 1.756 1.00 37.55 150 TYR A CA 1
ATOM 1145 C C . TYR A 1 150 ? 18.203 52.458 1.618 1.00 37.51 150 TYR A C 1
ATOM 1146 O O . TYR A 1 150 ? 18.637 51.833 2.586 1.00 32.61 150 TYR A O 1
ATOM 1155 N N . LYS A 1 151 ? 18.044 51.907 0.418 1.00 31.73 151 LYS A N 1
ATOM 1156 C CA . LYS A 1 151 ? 18.493 50.543 0.157 1.00 42.61 151 LYS A CA 1
ATOM 1157 C C . LYS A 1 151 ? 19.987 50.410 0.454 1.00 45.33 151 LYS A C 1
ATOM 1158 O O . LYS A 1 151 ? 20.431 49.411 1.012 1.00 46.14 151 LYS A O 1
ATOM 1164 N N . GLN A 1 152 ? 20.757 51.432 0.105 1.00 41.90 152 GLN A N 1
ATOM 1165 C CA . GLN A 1 152 ? 22.182 51.413 0.377 1.00 43.09 152 GLN A CA 1
ATOM 1166 C C . GLN A 1 152 ? 22.463 51.479 1.883 1.00 48.19 152 GLN A C 1
ATOM 1167 O O . GLN A 1 152 ? 23.443 50.913 2.369 1.00 50.33 152 GLN A O 1
ATOM 1173 N N . VAL A 1 153 ? 21.604 52.166 2.631 1.00 45.64 153 VAL A N 1
ATOM 1174 C CA . VAL A 1 153 ? 21.769 52.215 4.080 1.00 42.73 153 VAL A CA 1
ATOM 1175 C C . VAL A 1 153 ? 21.553 50.831 4.698 1.00 38.90 153 VAL A C 1
ATOM 1176 O O . VAL A 1 153 ? 22.322 50.379 5.546 1.00 38.73 153 VAL A O 1
ATOM 1180 N N . LEU A 1 154 ? 20.489 50.163 4.268 1.00 35.57 154 LEU A N 1
ATOM 1181 C CA . LEU A 1 154 ? 20.185 48.839 4.776 1.00 37.31 154 LEU A CA 1
ATOM 1182 C C . LEU A 1 154 ? 21.371 47.900 4.551 1.00 43.14 154 LEU A C 1
ATOM 1183 O O . LEU A 1 154 ? 21.748 47.168 5.455 1.00 45.80 154 LEU A O 1
ATOM 1188 N N . LYS A 1 155 ? 21.959 47.944 3.354 1.00 46.71 155 LYS A N 1
ATOM 1189 C CA . LYS A 1 155 ? 23.147 47.145 3.044 1.00 51.65 155 LYS A CA 1
ATOM 1190 C C . LYS A 1 155 ? 24.310 47.550 3.941 1.00 58.17 155 LYS A C 1
ATOM 1191 O O . LYS A 1 155 ? 25.004 46.705 4.512 1.00 56.62 155 LYS A O 1
ATOM 1197 N N . ASP A 1 156 ? 24.532 48.851 4.059 1.00 49.99 156 ASP A N 1
ATOM 1198 C CA . ASP A 1 156 ? 25.618 49.319 4.895 1.00 51.23 156 ASP A CA 1
ATOM 1199 C C . ASP A 1 156 ? 25.445 48.858 6.338 1.00 51.46 156 ASP A C 1
ATOM 1200 O O . ASP A 1 156 ? 26.419 48.786 7.079 1.00 51.11 156 ASP A O 1
ATOM 1205 N N . LYS A 1 157 ? 24.212 48.531 6.727 1.00 43.88 157 LYS A N 1
ATOM 1206 C CA . LYS A 1 157 ? 23.955 47.953 8.051 1.00 51.28 157 LYS A CA 1
ATOM 1207 C C . LYS A 1 157 ? 23.990 46.410 8.053 1.00 51.39 157 LYS A C 1
ATOM 1208 O O . LYS A 1 157 ? 23.646 45.759 9.045 1.00 44.00 157 LYS A O 1
ATOM 1214 N N . GLY A 1 158 ? 24.412 45.832 6.937 1.00 50.35 158 GLY A N 1
ATOM 1215 C CA . GLY A 1 158 ? 24.536 44.391 6.832 1.00 59.47 158 GLY A CA 1
ATOM 1216 C C . GLY A 1 158 ? 23.216 43.667 6.639 1.00 59.37 158 GLY A C 1
ATOM 1217 O O . GLY A 1 158 ? 23.106 42.482 6.942 1.00 51.47 158 GLY A O 1
ATOM 1218 N N . SER A 1 159 ? 22.204 44.371 6.143 1.00 55.91 159 SER A N 1
ATOM 1219 C CA . SER A 1 159 ? 20.944 43.715 5.832 1.00 52.83 159 SER A CA 1
ATOM 1220 C C . SER A 1 159 ? 21.198 42.607 4.809 1.00 57.07 159 SER A C 1
ATOM 1221 O O . SER A 1 159 ? 21.740 42.865 3.736 1.00 58.36 159 SER A O 1
ATOM 1224 N N . GLU A 1 160 ? 20.824 41.377 5.145 0.0000 57.24 160 GLU A N 1
ATOM 1225 C CA . GLU A 1 160 ? 21.008 40.258 4.225 0.0000 57.46 160 GLU A CA 1
ATOM 1226 C C . GLU A 1 160 ? 19.798 40.086 3.315 0.0000 55.53 160 GLU A C 1
ATOM 1227 O O . GLU A 1 160 ? 19.716 39.127 2.548 0.0000 56.07 160 GLU A O 1
ATOM 1233 N N . GLU A 1 161 ? 18.863 41.025 3.403 1.00 52.89 161 GLU A N 1
ATOM 1234 C CA . GLU A 1 161 ? 17.622 40.951 2.636 1.00 56.82 161 GLU A CA 1
ATOM 1235 C C . GLU A 1 161 ? 17.717 41.634 1.282 1.00 62.58 161 GLU A C 1
ATOM 1236 O O . GLU A 1 161 ? 18.014 42.829 1.189 1.00 70.70 161 GLU A O 1
ATOM 1242 N N . SER A 1 162 ? 17.422 40.869 0.237 1.00 56.53 162 SER A N 1
ATOM 1243 C CA . SER A 1 162 ? 17.624 41.318 -1.134 1.00 64.07 162 SER A CA 1
ATOM 1244 C C . SER A 1 162 ? 16.723 42.480 -1.524 1.00 63.29 162 SER A C 1
ATOM 1245 O O . SER A 1 162 ? 17.153 43.403 -2.216 1.00 65.08 162 SER A O 1
ATOM 1248 N N . GLU A 1 163 ? 15.472 42.435 -1.083 1.00 59.40 163 GLU A N 1
ATOM 1249 C CA . GLU A 1 163 ? 14.480 43.359 -1.606 1.00 61.93 163 GLU A CA 1
ATOM 1250 C C . GLU A 1 163 ? 13.756 44.161 -0.519 1.00 60.20 163 GLU A C 1
ATOM 1251 O O . GLU A 1 163 ? 12.614 44.590 -0.701 1.00 60.37 163 GLU A O 1
ATOM 1257 N N . ARG A 1 164 ? 14.434 44.365 0.606 1.00 49.37 164 ARG A N 1
ATOM 1258 C CA . ARG A 1 164 ? 13.963 45.295 1.624 1.00 44.78 164 ARG A CA 1
ATOM 1259 C C . ARG A 1 164 ? 14.077 46.698 1.035 1.00 45.80 164 ARG A C 1
ATOM 1260 O O . ARG A 1 164 ? 15.017 46.993 0.304 1.00 45.08 164 ARG A O 1
ATOM 1268 N N . SER A 1 165 ? 13.114 47.558 1.329 1.00 45.61 165 SER A N 1
ATOM 1269 C CA . SER A 1 165 ? 13.128 48.896 0.753 1.00 43.99 165 SER A CA 1
ATOM 1270 C C . SER A 1 165 ? 12.457 49.883 1.681 1.00 42.00 165 SER A C 1
ATOM 1271 O O . SER A 1 165 ? 11.834 49.502 2.670 1.00 45.19 165 SER A O 1
ATOM 1274 N N . LEU A 1 166 ? 12.588 51.158 1.344 1.00 44.44 166 LEU A N 1
ATOM 1275 C CA . LEU A 1 166 ? 11.942 52.214 2.092 1.00 41.25 166 LEU A CA 1
ATOM 1276 C C . LEU A 1 166 ? 10.455 51.912 2.220 1.00 28.82 166 LEU A C 1
ATOM 1277 O O . LEU A 1 166 ? 9.895 51.917 3.311 1.00 31.80 166 LEU A O 1
ATOM 1282 N N . VAL A 1 167 ? 9.820 51.645 1.094 1.00 32.14 167 VAL A N 1
ATOM 1283 C CA . VAL A 1 167 ? 8.394 51.333 1.079 1.00 37.21 167 VAL A CA 1
ATOM 1284 C C . VAL A 1 167 ? 8.097 50.098 1.922 1.00 44.26 167 VAL A C 1
ATOM 1285 O O . VAL A 1 167 ? 7.081 50.017 2.610 1.00 45.24 167 VAL A O 1
ATOM 1289 N N . THR A 1 168 ? 9.024 49.150 1.872 1.00 46.02 168 THR A N 1
ATOM 1290 C CA . THR A 1 168 ? 8.936 47.891 2.597 1.00 47.54 168 THR A CA 1
ATOM 1291 C C . THR A 1 168 ? 8.972 48.106 4.100 1.00 44.65 168 THR A C 1
ATOM 1292 O O . THR A 1 168 ? 8.280 47.424 4.872 1.00 38.54 168 THR A O 1
ATOM 1296 N N . ASP A 1 169 ? 9.800 49.055 4.513 1.00 36.21 169 ASP A N 1
ATOM 1297 C CA . ASP A 1 169 ? 9.969 49.349 5.921 1.00 36.94 169 ASP A CA 1
ATOM 1298 C C . ASP A 1 169 ? 8.820 50.196 6.467 1.00 40.79 169 ASP A C 1
ATOM 1299 O O . ASP A 1 169 ? 8.576 50.218 7.673 1.00 41.72 169 ASP A O 1
ATOM 1304 N N . MET A 1 170 ? 8.098 50.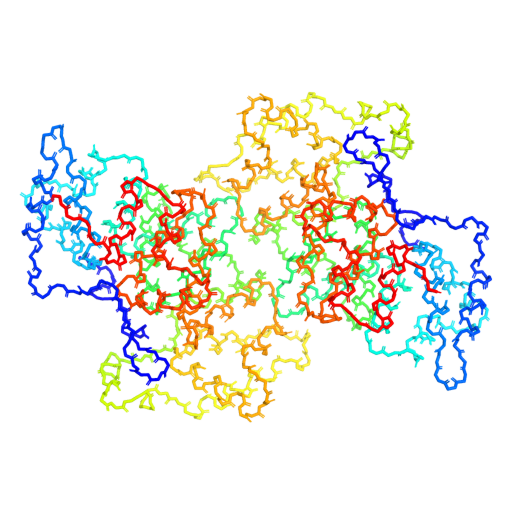872 5.579 1.00 43.56 170 MET A N 1
ATOM 1305 C CA . MET A 1 170 ? 7.033 51.774 6.017 1.00 44.50 170 MET A CA 1
ATOM 1306 C C . MET A 1 170 ? 5.758 51.035 6.368 1.00 43.85 170 MET A C 1
ATOM 1307 O O . MET A 1 170 ? 5.518 49.935 5.888 1.00 41.45 170 MET A O 1
ATOM 1312 N N . LYS A 1 171 ? 4.943 51.655 7.208 1.00 42.26 171 LYS A N 1
ATOM 1313 C CA . LYS A 1 171 ? 3.639 51.115 7.550 1.00 43.09 171 LYS A CA 1
ATOM 1314 C C . LYS A 1 171 ? 2.765 50.973 6.300 1.00 44.98 171 LYS A C 1
ATOM 1315 O O . LYS A 1 171 ? 2.942 51.708 5.328 1.00 36.74 171 LYS A O 1
ATOM 1321 N N . LYS A 1 172 ? 1.829 50.024 6.326 1.00 44.09 172 LYS A N 1
ATOM 1322 C CA . LYS A 1 172 ? 0.993 49.744 5.156 1.00 45.74 172 LYS A CA 1
ATOM 1323 C C . LYS A 1 172 ? -0.119 50.768 5.004 1.00 44.57 172 LYS A C 1
ATOM 1324 O O . LYS A 1 172 ? -0.605 51.317 5.991 1.00 42.28 172 LYS A O 1
ATOM 1330 N N . GLU A 1 173 ? -0.532 51.001 3.761 1.00 43.90 173 GLU A N 1
ATOM 1331 C CA . GLU A 1 173 ? -1.551 51.999 3.466 1.00 51.92 173 GLU A CA 1
ATOM 1332 C C . GLU A 1 173 ? -2.851 51.730 4.212 1.00 49.49 173 GLU A C 1
ATOM 1333 O O . GLU A 1 173 ? -3.630 52.645 4.459 1.00 44.20 173 GLU A O 1
ATOM 1339 N N . THR A 1 174 ? -3.083 50.472 4.575 1.00 52.60 174 THR A N 1
ATOM 1340 C CA . THR A 1 174 ? -4.305 50.099 5.277 1.00 49.40 174 THR A CA 1
ATOM 1341 C C . THR A 1 174 ? -4.272 50.540 6.732 1.00 50.28 174 THR A C 1
ATOM 1342 O O . THR A 1 174 ? -5.303 50.565 7.403 1.00 53.95 174 THR A O 1
ATOM 1346 N N . CYS A 1 175 ? -3.085 50.869 7.230 1.00 39.53 175 CYS A N 1
ATOM 1347 C CA . CYS A 1 175 ? -2.976 51.376 8.593 1.00 42.69 175 CYS A CA 1
ATOM 1348 C C . CYS A 1 175 ? -3.737 52.682 8.799 1.00 44.09 175 CYS A C 1
ATOM 1349 O O . CYS A 1 175 ? -4.156 52.983 9.913 1.00 48.17 175 CYS A O 1
ATOM 1352 N N . GLY A 1 176 ? -3.928 53.450 7.726 1.00 41.24 176 GLY A N 1
ATOM 1353 C CA . GLY A 1 176 ? -4.744 54.653 7.815 1.00 39.96 176 GLY A CA 1
ATOM 1354 C C . GLY A 1 176 ? -4.456 55.772 6.828 1.00 30.92 176 GLY A C 1
ATOM 1355 O O . GLY A 1 176 ? -3.542 55.693 5.997 1.00 32.40 176 GLY A O 1
ATOM 1356 N N . ASP A 1 177 ? -5.246 56.834 6.937 1.00 31.83 177 ASP A N 1
ATOM 1357 C CA . ASP A 1 177 ? -5.106 57.999 6.078 1.00 33.93 177 ASP A CA 1
ATOM 1358 C C . ASP A 1 177 ? -3.670 58.538 6.062 1.00 32.81 177 ASP A C 1
ATOM 1359 O O . ASP A 1 177 ? -3.100 58.771 4.994 1.00 35.69 177 ASP A O 1
ATOM 1364 N N . TYR A 1 178 ? -3.080 58.705 7.241 1.00 32.82 178 TYR A N 1
ATOM 1365 C CA . TYR A 1 178 ? -1.715 59.230 7.336 1.00 35.16 178 TYR A CA 1
ATOM 1366 C C . TYR A 1 178 ? -0.761 58.319 6.602 1.00 30.92 178 TYR A C 1
ATOM 1367 O O . TYR A 1 178 ? 0.039 58.760 5.780 1.00 36.37 178 TYR A O 1
ATOM 1376 N N . GLU A 1 179 ? -0.850 57.030 6.898 1.00 29.81 179 GLU A N 1
ATOM 1377 C CA . GLU A 1 179 ? 0.069 56.079 6.303 1.00 30.81 179 GLU A CA 1
ATOM 1378 C C . GLU A 1 179 ? -0.099 56.011 4.777 1.00 35.15 179 GLU A C 1
ATOM 1379 O O . GLU A 1 179 ? 0.886 55.875 4.037 1.00 36.68 179 GLU A O 1
ATOM 1385 N N . TYR A 1 180 ? -1.338 56.136 4.303 1.00 33.68 180 TYR A N 1
ATOM 1386 C CA . TYR A 1 180 ? -1.595 56.136 2.860 1.00 29.69 180 TYR A CA 1
ATOM 1387 C C . TYR A 1 180 ? -0.996 57.370 2.203 1.00 36.59 180 TYR A C 1
ATOM 1388 O O . TYR A 1 180 ? -0.434 57.306 1.098 1.00 38.44 180 TYR A O 1
ATOM 1397 N N . ALA A 1 181 ? -1.140 58.508 2.874 1.00 36.09 181 ALA A N 1
ATOM 1398 C CA . ALA A 1 181 ? -0.595 59.761 2.351 1.00 38.24 181 ALA A CA 1
ATOM 1399 C C . ALA A 1 181 ? 0.926 59.671 2.270 1.00 35.57 181 ALA A C 1
ATOM 1400 O O . ALA A 1 181 ? 1.544 60.116 1.306 1.00 42.74 181 ALA A O 1
ATOM 1402 N N . LEU A 1 182 ? 1.517 59.068 3.291 1.00 31.20 182 LEU A N 1
ATOM 1403 C CA . LEU A 1 182 ? 2.959 58.892 3.345 1.00 32.42 182 LEU A CA 1
ATOM 1404 C C . LEU A 1 182 ? 3.410 58.066 2.162 1.00 29.37 182 LEU A C 1
ATOM 1405 O O . LEU A 1 182 ? 4.419 58.364 1.536 1.00 32.55 182 LEU A O 1
ATOM 1410 N N . LEU A 1 183 ? 2.655 57.013 1.870 1.00 28.77 183 LEU A N 1
ATOM 1411 C CA . LEU A 1 183 ? 2.996 56.107 0.786 1.00 40.95 183 LEU A CA 1
ATOM 1412 C C . LEU A 1 183 ? 2.800 56.848 -0.537 1.00 43.38 183 LEU A C 1
ATOM 1413 O O . LEU A 1 183 ? 3.605 56.716 -1.457 1.00 38.56 183 LEU A O 1
ATOM 1418 N N . SER A 1 184 ? 1.743 57.651 -0.619 1.00 38.13 184 SER A N 1
ATOM 1419 C CA . SER A 1 184 ? 1.541 58.485 -1.799 1.00 36.72 184 SER A CA 1
ATOM 1420 C C . SER A 1 184 ? 2.788 59.307 -2.123 1.00 33.01 184 SER A C 1
ATOM 1421 O O . SER A 1 184 ? 3.258 59.313 -3.260 1.00 36.22 184 SER A O 1
ATOM 1424 N N . LEU A 1 185 ? 3.320 59.996 -1.119 1.00 29.49 185 LEU A N 1
ATOM 1425 C CA . LEU A 1 185 ? 4.485 60.847 -1.308 1.00 30.00 185 LEU A CA 1
ATOM 1426 C C . LEU A 1 185 ? 5.717 60.045 -1.707 1.00 37.43 185 LEU A C 1
ATOM 1427 O O . LEU A 1 185 ? 6.504 60.472 -2.550 1.00 35.83 185 LEU A O 1
ATOM 1432 N N . VAL A 1 186 ? 5.892 58.882 -1.088 1.00 35.16 186 VAL A N 1
ATOM 1433 C CA . VAL A 1 186 ? 7.053 58.065 -1.390 1.00 33.86 186 VAL A CA 1
ATOM 1434 C C . VAL A 1 186 ? 7.020 57.613 -2.827 1.00 28.13 186 VAL A C 1
ATOM 1435 O O . VAL A 1 186 ? 8.070 57.472 -3.452 1.00 31.24 186 VAL A O 1
ATOM 1439 N N . GLN A 1 187 ? 5.816 57.411 -3.363 1.00 37.15 187 GLN A N 1
ATOM 1440 C CA . GLN A 1 187 ? 5.674 57.065 -4.771 1.00 40.22 187 GLN A CA 1
ATOM 1441 C C . GLN A 1 187 ? 6.361 58.098 -5.646 1.00 42.30 187 GLN A C 1
ATOM 1442 O O . GLN A 1 187 ? 6.685 57.817 -6.793 1.00 37.39 187 GLN A O 1
ATOM 1448 N N . ALA A 1 188 ? 6.572 59.300 -5.112 1.00 41.16 188 ALA A N 1
ATOM 1449 C CA . ALA A 1 188 ? 7.317 60.326 -5.836 1.00 34.51 188 ALA A CA 1
ATOM 1450 C C . ALA A 1 188 ? 6.657 60.707 -7.158 1.00 40.30 188 ALA A C 1
ATOM 1451 O O . ALA A 1 188 ? 7.334 60.900 -8.170 1.00 33.93 188 ALA A O 1
ATOM 1453 N N . GLU A 1 189 ? 5.336 60.832 -7.148 1.00 44.14 189 GLU A N 1
ATOM 1454 C CA . GLU A 1 189 ? 4.633 61.269 -8.341 1.00 43.52 189 GLU A CA 1
ATOM 1455 C C . GLU A 1 189 ? 3.740 62.491 -8.072 1.00 41.47 189 GLU A C 1
ATOM 1456 O O . GLU A 1 189 ? 2.577 62.528 -8.478 1.00 40.19 189 GLU A O 1
ATOM 1462 N N . ARG A 1 190 ? 4.286 63.478 -7.364 1.00 31.97 190 ARG A N 1
ATOM 1463 C CA . ARG A 1 190 ? 3.625 64.775 -7.199 1.00 33.43 190 ARG A CA 1
ATOM 1464 C C . ARG A 1 190 ? 3.663 65.526 -8.529 1.00 27.32 190 ARG A C 1
ATOM 1465 O O . ARG A 1 190 ? 4.483 65.206 -9.381 1.00 29.25 190 ARG A O 1
ATOM 1473 N N . ASP A 1 191 ? 2.792 66.522 -8.703 1.00 34.24 191 ASP A N 1
ATOM 1474 C CA . ASP A 1 191 ? 2.870 67.416 -9.860 1.00 35.57 191 ASP A CA 1
ATOM 1475 C C . ASP A 1 191 ? 4.290 67.949 -10.003 1.00 33.53 191 ASP A C 1
ATOM 1476 O O . ASP A 1 191 ? 4.893 68.383 -9.032 1.00 35.70 191 ASP A O 1
ATOM 1481 N N . ASP A 1 192 ? 4.813 67.922 -11.219 1.00 36.64 192 ASP A N 1
ATOM 1482 C CA . ASP A 1 192 ? 6.139 68.455 -11.488 1.00 43.36 192 ASP A CA 1
ATOM 1483 C C . ASP A 1 192 ? 6.073 69.694 -12.400 1.00 43.32 192 ASP A C 1
ATOM 1484 O O . ASP A 1 192 ? 5.084 69.933 -13.103 1.00 39.53 192 ASP A O 1
ATOM 1489 N N . ILE A 1 193 ? 7.140 70.476 -12.365 1.00 32.85 193 ILE A N 1
ATOM 1490 C CA . ILE A 1 193 ? 7.318 71.625 -13.224 1.00 38.43 193 ILE A CA 1
ATOM 1491 C C . ILE A 1 193 ? 8.613 71.422 -14.001 1.00 35.51 193 ILE A C 1
ATOM 1492 O O . ILE A 1 193 ? 9.647 71.170 -13.399 1.00 33.70 193 ILE A O 1
ATOM 1497 N N . PRO A 1 194 ? 8.560 71.517 -15.343 1.00 32.85 194 PRO A N 1
ATOM 1498 C CA . PRO A 1 194 ? 9.771 71.457 -16.171 1.00 31.20 194 PRO A CA 1
ATOM 1499 C C . PRO A 1 194 ? 10.835 72.452 -15.693 1.00 37.64 194 PRO A C 1
ATOM 1500 O O . PRO A 1 194 ? 10.493 73.573 -15.314 1.00 34.27 194 PRO A O 1
ATOM 1504 N N . ILE A 1 195 ? 12.104 72.052 -15.743 1.00 37.87 195 ILE A N 1
ATOM 1505 C CA . ILE A 1 195 ? 13.216 72.912 -15.326 1.00 36.69 195 ILE A CA 1
ATOM 1506 C C . ILE A 1 195 ? 13.177 74.279 -15.979 1.00 45.68 195 ILE A C 1
ATOM 1507 O O . ILE A 1 195 ? 13.557 75.275 -15.362 1.00 42.02 195 ILE A O 1
ATOM 1512 N N . LEU A 1 196 ? 12.741 74.313 -17.238 1.00 49.41 196 LEU A N 1
ATOM 1513 C CA . LEU A 1 196 ? 12.643 75.551 -18.000 1.00 48.04 196 LEU A CA 1
ATOM 1514 C C . LEU A 1 196 ? 11.744 76.538 -17.296 1.00 44.57 196 LEU A C 1
ATOM 1515 O O . LEU A 1 196 ? 12.133 77.684 -17.085 1.00 47.71 196 LEU A O 1
ATOM 1520 N N . GLN A 1 197 ? 10.531 76.091 -16.967 1.00 41.88 197 GLN A N 1
ATOM 1521 C CA . GLN A 1 197 ? 9.565 76.907 -16.238 1.00 43.35 197 GLN A CA 1
ATOM 1522 C C . GLN A 1 197 ? 10.136 77.404 -14.913 1.00 44.49 197 GLN A C 1
ATOM 1523 O O . GLN A 1 197 ? 10.074 78.598 -14.612 1.00 52.31 197 GLN A O 1
ATOM 1529 N N . LEU A 1 198 ? 10.703 76.497 -14.122 1.00 40.71 198 LEU A N 1
ATOM 1530 C CA . LEU A 1 198 ? 11.247 76.900 -12.824 1.00 45.34 198 LEU A CA 1
ATOM 1531 C C . LEU A 1 198 ? 12.340 77.957 -12.989 1.00 51.67 198 LEU A C 1
ATOM 1532 O O . LEU A 1 198 ? 12.350 78.951 -12.271 1.00 51.74 198 LEU A O 1
ATOM 1537 N N . LYS A 1 199 ? 13.256 77.726 -13.927 1.00 50.98 199 LYS A N 1
ATOM 1538 C CA . LYS A 1 199 ? 14.341 78.664 -14.200 1.00 53.59 199 LYS A CA 1
ATOM 1539 C C . LYS A 1 199 ? 13.804 80.066 -14.443 1.00 56.87 199 LYS A C 1
ATOM 1540 O O . LYS A 1 199 ? 14.443 81.056 -14.091 1.00 63.46 199 LYS A O 1
ATOM 1546 N N . ALA A 1 200 ? 12.610 80.132 -15.020 1.00 53.97 200 ALA A N 1
ATOM 1547 C CA . ALA A 1 200 ? 12.027 81.385 -15.475 1.00 57.06 200 ALA A CA 1
ATOM 1548 C C . ALA A 1 200 ? 11.106 82.052 -14.460 1.00 64.79 200 ALA A C 1
ATOM 1549 O O . ALA A 1 200 ? 10.590 83.139 -14.712 1.00 64.60 200 ALA A O 1
ATOM 1551 N N . ILE A 1 201 ? 10.880 81.404 -13.323 1.00 67.40 201 ILE A N 1
ATOM 1552 C CA . ILE A 1 201 ? 9.998 81.978 -12.306 1.00 63.86 201 ILE A CA 1
ATOM 1553 C C . ILE A 1 201 ? 10.352 83.430 -11.963 1.00 59.04 201 ILE A C 1
ATOM 1554 O O . ILE A 1 201 ? 9.457 84.280 -11.896 1.00 54.35 201 ILE A O 1
ATOM 1559 N N . PRO A 1 202 ? 11.654 83.710 -11.738 1.00 53.69 202 PRO A N 1
ATOM 1560 C CA . PRO A 1 202 ? 12.131 85.058 -11.402 1.00 61.60 202 PRO A CA 1
ATOM 1561 C C . PRO A 1 202 ? 12.136 85.988 -12.614 1.00 72.01 202 PRO A C 1
ATOM 1562 O O . PRO A 1 202 ? 12.860 86.983 -12.628 1.00 79.86 202 PRO A O 1
ATOM 1566 N N . ASP A 1 203 ? 11.336 85.650 -13.620 1.00 73.15 203 ASP A N 1
ATOM 1567 C CA . ASP A 1 203 ? 11.203 86.458 -14.823 1.00 72.22 203 ASP A CA 1
ATOM 1568 C C . ASP A 1 203 ? 9.732 86.684 -15.115 1.00 76.94 203 ASP A C 1
ATOM 1569 O O . ASP A 1 203 ? 9.227 87.799 -14.996 1.00 80.32 203 ASP A O 1
ATOM 1574 N N . LYS A 1 204 ? 9.053 85.609 -15.503 1.00 72.33 204 LYS A N 1
ATOM 1575 C CA . LYS A 1 204 ? 7.652 85.680 -15.884 1.00 73.59 204 LYS A CA 1
ATOM 1576 C C . LYS A 1 204 ? 6.789 85.666 -14.633 1.00 71.21 204 LYS A C 1
ATOM 1577 O O . LYS A 1 204 ? 5.579 85.886 -14.690 1.00 71.30 204 LYS A O 1
ATOM 1583 N N . GLY A 1 205 ? 7.422 85.406 -13.497 1.00 71.50 205 GLY A N 1
ATOM 1584 C CA . GLY A 1 205 ? 6.683 85.186 -12.273 1.00 67.17 205 GLY A CA 1
ATOM 1585 C C . GLY A 1 205 ? 6.152 83.768 -12.232 1.00 63.84 205 GLY A C 1
ATOM 1586 O O . GLY A 1 205 ? 6.851 82.821 -12.601 1.00 61.21 205 GLY A O 1
ATOM 1587 N N . VAL A 1 206 ? 4.896 83.629 -11.828 1.00 58.06 206 VAL A N 1
ATOM 1588 C CA . VAL A 1 206 ? 4.364 82.330 -11.456 1.00 57.74 206 VAL A CA 1
ATOM 1589 C C . VAL A 1 206 ? 3.094 81.922 -12.214 1.00 58.15 206 VAL A C 1
ATOM 1590 O O . VAL A 1 206 ? 2.695 80.756 -12.182 1.00 50.34 206 VAL A O 1
ATOM 1594 N N . ASN A 1 207 ? 2.474 82.859 -12.926 1.00 58.49 207 ASN A N 1
ATOM 1595 C CA . ASN A 1 207 ? 1.228 82.554 -13.637 1.00 52.96 207 ASN A CA 1
ATOM 1596 C C . ASN A 1 207 ? 1.383 81.394 -14.618 1.00 50.97 207 ASN A C 1
ATOM 1597 O O . ASN A 1 207 ? 0.434 80.672 -14.915 1.00 40.99 207 ASN A O 1
ATOM 1602 N N . SER A 1 208 ? 2.600 81.231 -15.116 1.00 60.82 208 SER A N 1
ATOM 1603 C CA . SER A 1 208 ? 2.919 80.207 -16.098 1.00 59.25 208 SER A CA 1
ATOM 1604 C C . SER A 1 208 ? 2.843 78.813 -15.499 1.00 53.41 208 SER A C 1
ATOM 1605 O O . SER A 1 208 ? 2.633 77.835 -16.209 1.00 47.34 208 SER A O 1
ATOM 1608 N N . ILE A 1 209 ? 3.020 78.720 -14.187 1.00 54.22 209 ILE A N 1
ATOM 1609 C CA . ILE A 1 209 ? 3.105 77.423 -13.545 1.00 45.13 209 ILE A CA 1
ATOM 1610 C C . ILE A 1 209 ? 1.944 77.129 -12.595 1.00 48.77 209 ILE A C 1
ATOM 1611 O O . ILE A 1 209 ? 2.024 76.205 -11.782 1.00 52.19 209 ILE A O 1
ATOM 1616 N N . ILE A 1 210 ? 0.875 77.914 -12.677 1.00 45.27 210 ILE A N 1
ATOM 1617 C CA . ILE A 1 210 ? -0.312 77.641 -11.873 1.00 40.51 210 ILE A CA 1
ATOM 1618 C C . ILE A 1 210 ? -1.541 77.642 -12.760 1.00 46.52 210 ILE A C 1
ATOM 1619 O O . ILE A 1 210 ? -1.458 77.997 -13.928 1.00 49.44 210 ILE A O 1
ATOM 1624 N N . ASN A 1 211 ? -2.681 77.254 -12.200 1.00 50.46 211 ASN A N 1
ATOM 1625 C CA . ASN A 1 211 ? -3.880 76.989 -12.994 1.00 48.90 211 ASN A CA 1
ATOM 1626 C C . ASN A 1 211 ? -5.176 77.242 -12.206 1.00 50.76 211 ASN A C 1
ATOM 1627 O O . ASN A 1 211 ? -5.527 76.470 -11.304 1.00 43.38 211 ASN A O 1
ATOM 1632 N N . HIS A 1 212 ? -5.887 78.316 -12.553 1.00 41.98 212 HIS A N 1
ATOM 1633 C CA . HIS A 1 212 ? -7.024 78.775 -11.757 1.00 41.30 212 HIS A CA 1
ATOM 1634 C C . HIS A 1 212 ? -8.201 77.822 -11.782 1.00 46.07 212 HIS A C 1
ATOM 1635 O O . HIS A 1 212 ? -8.816 77.545 -10.750 1.00 44.37 212 HIS A O 1
ATOM 1642 N N . GLU A 1 213 ? -8.517 77.330 -12.972 1.00 54.18 213 GLU A N 1
ATOM 1643 C CA . GLU A 1 213 ? -9.589 76.373 -13.131 1.00 49.45 213 GLU A CA 1
ATOM 1644 C C . GLU A 1 213 ? -9.317 75.178 -12.222 1.00 44.51 213 GLU A C 1
ATOM 1645 O O . GLU A 1 213 ? -10.231 74.648 -11.589 1.00 42.89 213 GLU A O 1
ATOM 1651 N N . LEU A 1 214 ? -8.048 74.775 -12.148 1.00 39.25 214 LEU A N 1
ATOM 1652 C CA . LEU A 1 214 ? -7.625 73.666 -11.286 1.00 48.22 214 LEU A CA 1
ATOM 1653 C C . LEU A 1 214 ? -7.732 74.003 -9.796 1.00 48.71 214 LEU A C 1
ATOM 1654 O O . LEU A 1 214 ? -8.405 73.301 -9.045 1.00 51.20 214 LEU A O 1
ATOM 1659 N N . ALA A 1 215 ? -7.067 75.076 -9.378 1.00 49.12 215 ALA A N 1
ATOM 1660 C CA . ALA A 1 215 ? -7.129 75.526 -7.991 1.00 43.72 215 ALA A CA 1
ATOM 1661 C C . ALA A 1 215 ? -8.562 75.718 -7.538 1.00 47.55 215 ALA A C 1
ATOM 1662 O O . ALA A 1 215 ? -8.923 75.310 -6.443 1.00 50.54 215 ALA A O 1
ATOM 1664 N N . GLU A 1 216 ? -9.382 76.346 -8.376 1.00 55.24 216 GLU A N 1
ATOM 1665 C CA . GLU A 1 216 ? -10.786 76.552 -8.027 1.00 57.31 216 GLU A CA 1
ATOM 1666 C C . GLU A 1 216 ? -11.520 75.218 -7.864 1.00 45.44 216 GLU A C 1
ATOM 1667 O O . GLU A 1 216 ? -12.279 75.026 -6.918 1.00 43.58 216 GLU A O 1
ATOM 1673 N N . ALA A 1 217 ? -11.307 74.300 -8.797 1.00 39.83 217 ALA A N 1
ATOM 1674 C CA . ALA A 1 217 ? -11.938 72.995 -8.695 1.00 46.52 217 ALA A CA 1
ATOM 1675 C C . ALA A 1 217 ? -11.463 72.291 -7.424 1.00 52.62 217 ALA A C 1
ATOM 1676 O O . ALA A 1 217 ? -12.267 71.706 -6.691 1.00 57.39 217 ALA A O 1
ATOM 1678 N N . ASP A 1 218 ? -10.156 72.354 -7.161 1.00 44.04 218 ASP A N 1
ATOM 1679 C CA . ASP A 1 218 ? -9.599 71.661 -6.006 1.00 45.13 218 ASP A CA 1
ATOM 1680 C C . ASP A 1 218 ? -10.204 72.232 -4.732 1.00 39.01 218 ASP A C 1
ATOM 1681 O O . ASP A 1 218 ? -10.562 71.493 -3.818 1.00 45.44 218 ASP A O 1
ATOM 1686 N N . ALA A 1 219 ? -10.338 73.550 -4.695 1.00 43.20 219 ALA A N 1
ATOM 1687 C CA . ALA A 1 219 ? -10.980 74.231 -3.581 1.00 44.45 219 ALA A CA 1
ATOM 1688 C C . ALA A 1 219 ? -12.337 73.606 -3.282 1.00 53.05 219 ALA A C 1
ATOM 1689 O O . ALA A 1 219 ? -12.665 73.330 -2.128 1.00 54.49 219 ALA A O 1
ATOM 1691 N N . LYS A 1 220 ? -13.118 73.390 -4.336 1.00 59.59 220 LYS A N 1
ATOM 1692 C CA . LYS A 1 220 ? -14.424 72.750 -4.234 1.00 61.53 220 LYS A CA 1
ATOM 1693 C C . LYS A 1 220 ? -14.329 71.331 -3.662 1.00 61.09 220 LYS A C 1
ATOM 1694 O O . LYS A 1 220 ? -15.137 70.937 -2.823 1.00 55.78 220 LYS A O 1
ATOM 1700 N N . ASP A 1 221 ? -13.344 70.568 -4.127 1.00 66.21 221 ASP A N 1
ATOM 1701 C CA . ASP A 1 221 ? -13.076 69.235 -3.580 1.00 67.04 221 ASP A CA 1
ATOM 1702 C C . ASP A 1 221 ? -12.646 69.289 -2.107 1.00 57.12 221 ASP A C 1
ATOM 1703 O O . ASP A 1 221 ? -13.181 68.571 -1.269 1.00 51.74 221 ASP A O 1
ATOM 1708 N N . LEU A 1 222 ? -11.672 70.141 -1.804 1.00 48.06 222 LEU A N 1
ATOM 1709 C CA . LEU A 1 222 ? -11.211 70.314 -0.438 1.00 50.50 222 LEU A CA 1
ATOM 1710 C C . LEU A 1 222 ? -12.373 70.686 0.484 1.00 56.66 222 LEU A C 1
ATOM 1711 O O . LEU A 1 222 ? -12.463 70.205 1.615 1.00 52.86 222 LEU A O 1
ATOM 1716 N N . TYR A 1 223 ? -13.262 71.542 -0.011 1.00 66.31 223 TYR A N 1
ATOM 1717 C CA . TYR A 1 223 ? -14.405 72.022 0.765 1.00 70.54 223 TYR A CA 1
ATOM 1718 C C . TYR A 1 223 ? -15.411 70.910 1.073 1.00 73.32 223 TYR A C 1
ATOM 1719 O O . TYR A 1 223 ? -16.045 70.906 2.132 1.00 76.14 223 TYR A O 1
ATOM 1728 N N . ALA A 1 224 ? -15.549 69.962 0.152 1.00 70.02 224 ALA A N 1
ATOM 1729 C CA . ALA A 1 224 ? -16.556 68.920 0.294 1.00 68.57 224 ALA A CA 1
ATOM 1730 C C . ALA A 1 224 ? -16.012 67.658 0.966 1.00 72.96 224 ALA A C 1
ATOM 1731 O O . ALA A 1 224 ? -16.732 66.671 1.115 1.00 77.50 224 ALA A O 1
ATOM 1733 N N . SER A 1 225 ? -14.748 67.693 1.376 1.00 73.02 225 SER A N 1
ATOM 1734 C CA . SER A 1 225 ? -14.128 66.535 2.020 1.00 74.36 225 SER A CA 1
ATOM 1735 C C . SER A 1 225 ? -14.138 66.638 3.543 1.00 77.58 225 SER A C 1
ATOM 1736 O O . SER A 1 225 ? -13.587 67.579 4.117 1.00 75.89 225 SER A O 1
ATOM 1739 N N . GLY A 1 226 ? -14.771 65.661 4.185 0.0000 83.42 226 GLY A N 1
ATOM 1740 C CA . GLY A 1 226 ? -14.885 65.632 5.631 0.0000 89.01 226 GLY A CA 1
ATOM 1741 C C . GLY A 1 226 ? -16.095 64.835 6.080 0.0000 95.19 226 GLY A C 1
ATOM 1742 O O . GLY A 1 226 ? -16.494 63.875 5.419 0.0000 95.63 226 GLY A O 1
ATOM 1743 N N . ALA A 1 227 ? -16.677 65.233 7.207 0.0000 100.66 227 ALA A N 1
ATOM 1744 C CA . ALA A 1 227 ? -17.871 64.581 7.741 0.0000 106.27 227 ALA A CA 1
ATOM 1745 C C . ALA A 1 227 ? -17.623 63.118 8.105 0.0000 110.03 227 ALA A C 1
ATOM 1746 O O . ALA A 1 227 ? -16.552 62.573 7.841 0.0000 109.87 227 ALA A O 1
ATOM 1748 N N . GLY A 1 228 ? -18.624 62.490 8.713 0.0000 113.59 228 GLY A N 1
ATOM 1749 C CA . GLY A 1 228 ? -18.509 61.109 9.144 0.0000 116.00 228 GLY A CA 1
ATOM 1750 C C . GLY A 1 228 ? -19.374 60.156 8.342 0.0000 118.42 228 GLY A C 1
ATOM 1751 O O . GLY A 1 228 ? -19.799 60.475 7.231 0.0000 118.95 228 GLY A O 1
ATOM 1752 N N . ARG A 1 229 ? -19.630 58.982 8.915 0.0000 119.85 229 ARG A N 1
ATOM 1753 C CA . ARG A 1 229 ? -20.420 57.937 8.266 0.0000 121.17 229 ARG A CA 1
ATOM 1754 C C . ARG A 1 229 ? -19.662 57.282 7.111 0.0000 123.16 229 ARG A C 1
ATOM 1755 O O . ARG A 1 229 ? -19.601 56.056 7.017 0.0000 123.70 229 ARG A O 1
ATOM 1763 N N . VAL A 1 230 ? -19.089 58.101 6.236 0.0000 124.44 230 VAL A N 1
ATOM 1764 C CA . VAL A 1 230 ? -18.258 57.595 5.149 0.0000 125.48 230 VAL A CA 1
ATOM 1765 C C . VAL A 1 230 ? -16.802 58.017 5.319 0.0000 124.40 230 VAL A C 1
ATOM 1766 O O . VAL A 1 230 ? -16.441 59.170 5.083 0.0000 124.40 230 VAL A O 1
ATOM 1770 N N . GLY A 1 231 ? -15.974 57.070 5.747 0.0000 123.14 231 GLY A N 1
ATOM 1771 C CA . GLY A 1 231 ? -14.546 57.290 5.863 0.0000 120.80 231 GLY A CA 1
ATOM 1772 C C . GLY A 1 231 ? -13.810 56.299 4.986 0.0000 118.60 231 GLY A C 1
ATOM 1773 O O . GLY A 1 231 ? -12.595 56.134 5.092 0.0000 118.48 231 GLY A O 1
ATOM 1774 N N . THR A 1 232 ? -14.563 55.637 4.113 0.0000 116.21 232 THR A N 1
ATOM 1775 C CA . THR A 1 232 ? -14.008 54.628 3.220 0.0000 112.67 232 THR A CA 1
ATOM 1776 C C . THR A 1 232 ? -13.123 55.242 2.139 0.0000 106.50 232 THR A C 1
ATOM 1777 O O . THR A 1 232 ? -13.599 55.624 1.069 0.0000 107.10 232 THR A O 1
ATOM 1781 N N . SER A 1 233 ? -11.831 55.337 2.435 0.0000 99.49 233 SER A N 1
ATOM 1782 C CA . SER A 1 233 ? -10.849 55.832 1.477 0.0000 92.35 233 SER A CA 1
ATOM 1783 C C . SER A 1 233 ? -11.128 57.261 1.020 0.0000 85.21 233 SER A C 1
ATOM 1784 O O . SER A 1 233 ? -11.208 57.531 -0.178 0.0000 85.37 233 SER A O 1
ATOM 1787 N N . GLU A 1 234 ? -11.277 58.174 1.975 0.0000 77.91 234 GLU A N 1
ATOM 1788 C CA . GLU A 1 234 ? -11.393 59.589 1.646 0.0000 70.55 234 GLU A CA 1
ATOM 1789 C C . GLU A 1 234 ? -10.017 60.114 1.259 0.0000 63.14 234 GLU A C 1
ATOM 1790 O O . GLU A 1 234 ? -9.203 60.453 2.118 0.0000 62.57 234 GLU A O 1
ATOM 1796 N N . ARG A 1 235 ? -9.766 60.168 -0.044 1.00 56.49 235 ARG A N 1
ATOM 1797 C CA . ARG A 1 235 ? -8.450 60.500 -0.580 1.00 50.75 235 ARG A CA 1
ATOM 1798 C C . ARG A 1 235 ? -8.337 61.922 -1.131 1.00 49.26 235 ARG A C 1
ATOM 1799 O O . ARG A 1 235 ? -7.230 62.400 -1.367 1.00 50.24 235 ARG A O 1
ATOM 1807 N N . ARG A 1 236 ? -9.468 62.587 -1.356 1.00 47.97 236 ARG A N 1
ATOM 1808 C CA . ARG A 1 236 ? -9.472 63.874 -2.063 1.00 47.15 236 ARG A CA 1
ATOM 1809 C C . ARG A 1 236 ? -8.522 64.898 -1.451 1.00 41.27 236 ARG A C 1
ATOM 1810 O O . ARG A 1 236 ? -7.825 65.635 -2.158 1.00 39.04 236 ARG A O 1
ATOM 1818 N N . ILE A 1 237 ? -8.498 64.954 -0.130 1.00 42.61 237 ILE A N 1
ATOM 1819 C CA . ILE A 1 237 ? -7.645 65.918 0.542 1.00 38.44 237 ILE A CA 1
ATOM 1820 C C . ILE A 1 237 ? -6.182 65.567 0.303 1.00 39.37 237 ILE A C 1
ATOM 1821 O O . ILE A 1 237 ? -5.376 66.440 -0.029 1.00 39.01 237 ILE A O 1
ATOM 1826 N N . THR A 1 238 ? -5.846 64.286 0.451 1.00 38.24 238 THR A N 1
ATOM 1827 C CA . THR A 1 238 ? -4.493 63.821 0.167 1.00 38.34 238 THR A CA 1
ATOM 1828 C C . THR A 1 238 ? -4.127 64.081 -1.297 1.00 39.22 238 THR A C 1
ATOM 1829 O O . THR A 1 238 ? -3.062 64.619 -1.591 1.00 34.83 238 THR A O 1
ATOM 1833 N N . ARG A 1 239 ? -5.032 63.703 -2.199 1.00 48.06 239 ARG A N 1
ATOM 1834 C CA . ARG A 1 239 ? -4.840 63.840 -3.641 1.00 47.02 239 ARG A CA 1
ATOM 1835 C C . ARG A 1 239 ? -4.507 65.272 -4.058 1.00 49.75 239 ARG A C 1
ATOM 1836 O O . ARG A 1 239 ? -3.816 65.482 -5.053 1.00 55.65 239 ARG A O 1
ATOM 1844 N N . VAL A 1 240 ? -5.004 66.257 -3.313 1.00 41.77 240 VAL A N 1
ATOM 1845 C CA . VAL A 1 240 ? -4.701 67.658 -3.616 1.00 34.65 240 VAL A CA 1
ATOM 1846 C C . VAL A 1 240 ? -3.481 68.175 -2.856 1.00 37.53 240 VAL A C 1
ATOM 1847 O O . VAL A 1 240 ? -2.525 68.655 -3.459 1.00 37.88 240 VAL A O 1
ATOM 1851 N N . ILE A 1 241 ? -3.520 68.101 -1.528 1.00 38.42 241 ILE A N 1
ATOM 1852 C CA . ILE A 1 241 ? -2.443 68.672 -0.722 1.00 34.33 241 ILE A CA 1
ATOM 1853 C C . ILE A 1 241 ? -1.085 68.035 -1.043 1.00 40.60 241 ILE A C 1
ATOM 1854 O O . ILE A 1 241 ? -0.067 68.724 -1.080 1.00 41.73 241 ILE A O 1
ATOM 1859 N N . CYS A 1 242 ? -1.087 66.728 -1.303 1.00 36.56 242 CYS A N 1
ATOM 1860 C CA . CYS A 1 242 ? 0.147 65.972 -1.530 1.00 52.66 242 CYS A CA 1
ATOM 1861 C C . CYS A 1 242 ? 0.540 65.772 -2.992 1.00 56.30 242 CYS A C 1
ATOM 1862 O O . CYS A 1 242 ? 1.378 64.919 -3.298 1.00 60.49 242 CYS A O 1
ATOM 1865 N N . ASN A 1 243 ? -0.068 66.521 -3.901 1.00 45.87 243 ASN A N 1
ATOM 1866 C CA . ASN A 1 243 ? 0.308 66.399 -5.306 1.00 40.82 243 ASN A CA 1
ATOM 1867 C C . ASN A 1 243 ? 0.551 67.741 -5.994 1.00 37.52 243 ASN A C 1
ATOM 1868 O O . ASN A 1 243 ? 1.348 67.830 -6.923 1.00 40.34 243 ASN A O 1
ATOM 1873 N N . ARG A 1 244 ? -0.131 68.789 -5.553 1.00 40.39 244 ARG A N 1
ATOM 1874 C CA . ARG A 1 244 ? 0.066 70.095 -6.185 1.00 37.84 244 ARG A CA 1
ATOM 1875 C C . ARG A 1 244 ? 1.391 70.704 -5.783 1.00 38.62 244 ARG A C 1
ATOM 1876 O O . ARG A 1 244 ? 1.830 70.566 -4.646 1.00 30.71 244 ARG A O 1
ATOM 1884 N N . THR A 1 245 ? 2.022 71.379 -6.734 1.00 39.83 245 THR A N 1
ATOM 1885 C CA . THR A 1 245 ? 3.223 72.139 -6.460 1.00 36.91 245 THR A CA 1
ATOM 1886 C C . THR A 1 245 ? 2.948 73.204 -5.409 1.00 33.18 245 THR A C 1
ATOM 1887 O O . THR A 1 245 ? 1.793 73.563 -5.159 1.00 32.33 245 THR A O 1
ATOM 1891 N N . PRO A 1 246 ? 4.013 73.692 -4.761 1.00 31.11 246 PRO A N 1
ATOM 1892 C CA . PRO A 1 246 ? 3.836 74.719 -3.733 1.00 37.16 246 PRO A CA 1
ATOM 1893 C C . PRO A 1 246 ? 3.166 75.948 -4.324 1.00 31.82 246 PRO A C 1
ATOM 1894 O O . PRO A 1 246 ? 2.344 76.573 -3.649 1.00 33.94 246 PRO A O 1
ATOM 1898 N N . TYR A 1 247 ? 3.500 76.273 -5.571 1.00 28.36 247 TYR A N 1
ATOM 1899 C CA . TYR A 1 247 ? 2.916 77.437 -6.232 1.00 34.57 247 TYR A CA 1
ATOM 1900 C C . TYR A 1 247 ? 1.424 77.214 -6.415 1.00 40.23 247 TYR A C 1
ATOM 1901 O O . TYR A 1 247 ? 0.617 78.075 -6.063 1.00 35.52 247 TYR A O 1
ATOM 1910 N N . GLN A 1 248 ? 1.052 76.034 -6.907 1.00 37.56 248 GLN A N 1
ATOM 1911 C CA . GLN A 1 248 ? -0.361 75.740 -7.122 1.00 35.93 248 GLN A CA 1
ATOM 1912 C C . GLN A 1 248 ? -1.159 75.671 -5.809 1.00 40.83 248 GLN A C 1
ATOM 1913 O O . GLN A 1 248 ? -2.331 76.071 -5.762 1.00 42.89 248 GLN A O 1
ATOM 1919 N N . LEU A 1 249 ? -0.526 75.169 -4.748 1.00 31.03 249 LEU A N 1
ATOM 1920 C CA . LEU A 1 249 ? -1.202 75.041 -3.461 1.00 34.33 249 LEU A CA 1
ATOM 1921 C C . LEU A 1 249 ? -1.485 76.417 -2.887 1.00 33.02 249 LEU A C 1
ATOM 1922 O O . LEU A 1 249 ? -2.516 76.637 -2.266 1.00 32.96 249 LEU A O 1
ATOM 1927 N N . TYR A 1 250 ? -0.550 77.333 -3.077 1.00 24.98 250 TYR A N 1
ATOM 1928 C CA . TYR A 1 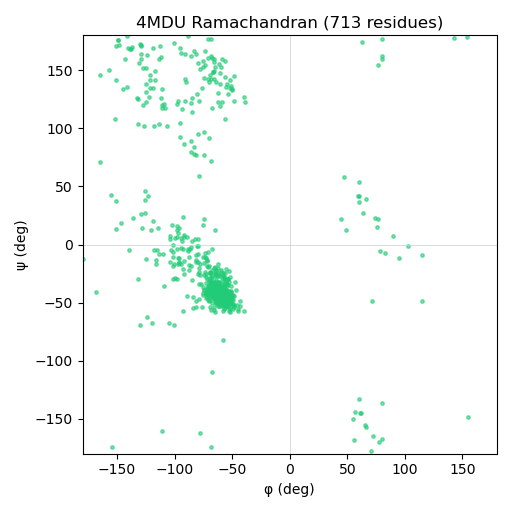250 ? -0.750 78.687 -2.593 1.00 37.27 250 TYR A CA 1
ATOM 1929 C C . TYR A 1 250 ? -2.008 79.265 -3.219 1.00 36.91 250 TYR A C 1
ATOM 1930 O O . TYR A 1 250 ? -2.886 79.768 -2.515 1.00 39.67 250 TYR A O 1
ATOM 1939 N N . LEU A 1 251 ? -2.087 79.167 -4.544 1.00 35.84 251 LEU A N 1
ATOM 1940 C CA . LEU A 1 251 ? -3.239 79.649 -5.300 1.00 39.56 251 LEU A CA 1
ATOM 1941 C C . LEU A 1 251 ? -4.530 79.035 -4.791 1.00 47.37 251 LEU A C 1
ATOM 1942 O O . LEU A 1 251 ? -5.544 79.724 -4.639 1.00 49.79 251 LEU A O 1
ATOM 1947 N N . THR A 1 252 ? -4.489 77.731 -4.539 1.00 37.27 252 THR A N 1
ATOM 1948 C CA . THR A 1 252 ? -5.657 77.022 -4.049 1.00 36.14 252 THR A CA 1
ATOM 1949 C C . THR A 1 252 ? -6.039 77.607 -2.694 1.00 36.74 252 THR A C 1
ATOM 1950 O O . THR A 1 252 ? -7.217 77.786 -2.367 1.00 37.31 252 THR A O 1
ATOM 1954 N N . SER A 1 253 ? -5.016 77.915 -1.912 1.00 29.80 253 SER A N 1
ATOM 1955 C CA . SER A 1 253 ? -5.208 78.472 -0.592 1.00 34.34 253 SER A CA 1
ATOM 1956 C C . SER A 1 253 ? -5.891 79.838 -0.681 1.00 41.43 253 SER A C 1
ATOM 1957 O O . SER A 1 253 ? -6.765 80.157 0.125 1.00 44.12 253 SER A O 1
ATOM 1960 N N . GLU A 1 254 ? -5.492 80.637 -1.667 1.00 32.84 254 GLU A N 1
ATOM 1961 C CA . GLU A 1 254 ? -6.001 81.995 -1.793 1.00 44.54 254 GLU A CA 1
ATOM 1962 C C . GLU A 1 254 ? -7.455 81.947 -2.220 1.00 46.81 254 GLU A C 1
ATOM 1963 O O . GLU A 1 254 ? -8.307 82.699 -1.723 1.00 44.49 254 GLU A O 1
ATOM 1969 N N . ILE A 1 255 ? -7.722 81.050 -3.156 1.00 43.99 255 ILE A N 1
ATOM 1970 C CA . ILE A 1 255 ? -9.041 80.907 -3.724 1.00 45.88 255 ILE A CA 1
ATOM 1971 C C . ILE A 1 255 ? -9.988 80.361 -2.679 1.00 52.11 255 ILE A C 1
ATOM 1972 O O . ILE A 1 255 ? -11.124 80.818 -2.549 1.00 52.60 255 ILE A O 1
ATOM 1977 N N . TYR A 1 256 ? -9.504 79.393 -1.912 1.00 44.60 256 TYR A N 1
ATOM 1978 C CA . TYR A 1 256 ? -10.330 78.788 -0.893 1.00 39.79 256 TYR A CA 1
ATOM 1979 C C . TYR A 1 256 ? -10.808 79.816 0.138 1.00 45.29 256 TYR A C 1
ATOM 1980 O O . TYR A 1 256 ? -11.966 79.784 0.559 1.00 47.72 256 TYR A O 1
ATOM 1989 N N . PHE A 1 257 ? -9.921 80.712 0.567 1.00 38.20 257 PHE A N 1
ATOM 1990 C CA . PHE A 1 257 ? -10.323 81.716 1.547 1.00 47.10 257 PHE A CA 1
ATOM 1991 C C . PHE A 1 257 ? -11.288 82.757 0.968 1.00 50.71 257 PHE A C 1
ATOM 1992 O O . PHE A 1 257 ? -12.255 83.153 1.629 1.00 49.83 257 PHE A O 1
ATOM 2000 N N . LYS A 1 258 ? -11.022 83.202 -0.256 1.00 49.04 258 LYS A N 1
ATOM 2001 C CA . LYS A 1 258 ? -11.932 84.121 -0.929 1.00 61.80 258 LYS A CA 1
ATOM 2002 C C . LYS A 1 258 ? -13.330 83.517 -0.974 1.00 62.85 258 LYS A C 1
ATOM 2003 O O . LYS A 1 258 ? -14.318 84.164 -0.607 1.00 61.53 258 LYS A O 1
ATOM 2009 N N . MET A 1 259 ? -13.406 82.271 -1.430 1.00 59.87 259 MET A N 1
ATOM 2010 C CA . MET A 1 259 ? -14.689 81.599 -1.572 1.00 62.46 259 MET A CA 1
ATOM 2011 C C . MET A 1 259 ? -15.372 81.362 -0.231 1.00 65.34 259 MET A C 1
ATOM 2012 O O . MET A 1 259 ? -16.517 81.766 -0.032 1.00 64.07 259 MET A O 1
ATOM 2017 N N . TYR A 1 260 ? -14.664 80.721 0.692 1.00 57.49 260 TYR A N 1
ATOM 2018 C CA . TYR A 1 260 ? -15.325 80.108 1.843 1.00 53.48 260 TYR A CA 1
ATOM 2019 C C . TYR A 1 260 ? -15.263 80.900 3.143 1.00 49.16 260 TYR A C 1
ATOM 2020 O O . TYR A 1 260 ? -16.034 80.644 4.062 1.00 52.22 260 TYR A O 1
ATOM 2029 N N . GLY A 1 261 ? -14.358 81.867 3.224 1.00 45.68 261 GLY A N 1
ATOM 2030 C CA . GLY A 1 261 ? -14.268 82.688 4.414 1.00 43.50 261 GLY A CA 1
ATOM 2031 C C . GLY A 1 261 ? -13.465 82.071 5.537 1.00 46.41 261 GLY A C 1
ATOM 2032 O O . GLY A 1 261 ? -13.213 82.720 6.545 1.00 52.53 261 GLY A O 1
ATOM 2033 N N . LYS A 1 262 ? -13.067 80.814 5.372 1.00 49.81 262 LYS A N 1
ATOM 2034 C CA . LYS A 1 262 ? -12.137 80.190 6.305 1.00 48.44 262 LYS A CA 1
ATOM 2035 C C . LYS A 1 262 ? -10.876 79.849 5.515 1.00 44.89 262 LYS A C 1
ATOM 2036 O O . LYS A 1 262 ? -10.964 79.466 4.348 1.00 38.56 262 LYS A O 1
ATOM 2042 N N . THR A 1 263 ? -9.706 80.022 6.123 1.00 41.77 263 THR A N 1
ATOM 2043 C CA . THR A 1 263 ? -8.457 79.669 5.449 1.00 47.43 263 THR A CA 1
ATOM 2044 C C . THR A 1 263 ? -8.399 78.162 5.224 1.00 48.74 263 THR A C 1
ATOM 2045 O O . THR A 1 263 ? -8.945 77.392 6.012 1.00 47.39 263 THR A O 1
ATOM 2049 N N . LEU A 1 264 ? -7.738 77.745 4.149 1.00 50.18 264 LEU A N 1
ATOM 2050 C CA . LEU A 1 264 ? -7.602 76.327 3.853 1.00 45.14 264 LEU A CA 1
ATOM 2051 C C . LEU A 1 264 ? -6.886 75.614 4.992 1.00 43.24 264 LEU A C 1
ATOM 2052 O O . LEU A 1 264 ? -7.221 74.479 5.336 1.00 37.23 264 LEU A O 1
ATOM 2057 N N . LEU A 1 265 ? -5.909 76.289 5.582 1.00 42.13 265 LEU A N 1
ATOM 2058 C CA . LEU A 1 265 ? -5.210 75.745 6.739 1.00 41.38 265 LEU A CA 1
ATOM 2059 C C . LEU A 1 265 ? -6.171 75.458 7.898 1.00 48.23 265 LEU A C 1
ATOM 2060 O O . LEU A 1 265 ? -6.175 74.353 8.447 1.00 42.19 265 LEU A O 1
ATOM 2065 N N . GLU A 1 266 ? -6.989 76.441 8.271 1.00 56.71 266 GLU A N 1
ATOM 2066 C CA . GLU A 1 266 ? -7.943 76.245 9.367 1.00 55.83 266 GLU A CA 1
ATOM 2067 C C . GLU A 1 266 ? -8.855 75.058 9.086 1.00 53.25 266 GLU A C 1
ATOM 2068 O O . GLU A 1 266 ? -9.145 74.263 9.978 1.00 55.79 266 GLU A O 1
ATOM 2074 N N . HIS A 1 267 ? -9.294 74.949 7.837 1.00 51.74 267 HIS A N 1
ATOM 2075 C CA . HIS A 1 267 ? -10.159 73.861 7.393 1.00 45.48 267 HIS A CA 1
ATOM 2076 C C . HIS A 1 267 ? -9.497 72.513 7.629 1.00 49.18 267 HIS A C 1
ATOM 2077 O O . HIS A 1 267 ? -10.114 71.577 8.140 1.00 53.76 267 HIS A O 1
ATOM 2084 N N . ILE A 1 268 ? -8.232 72.414 7.250 1.00 44.13 268 ILE A N 1
ATOM 2085 C CA . ILE A 1 268 ? -7.498 71.171 7.436 1.00 41.45 268 ILE A CA 1
ATOM 2086 C C . ILE A 1 268 ? -7.375 70.826 8.917 1.00 42.29 268 ILE A C 1
ATOM 2087 O O . ILE A 1 268 ? -7.631 69.690 9.326 1.00 40.87 268 ILE A O 1
ATOM 2092 N N . GLU A 1 269 ? -7.003 71.822 9.715 1.00 41.44 269 GLU A N 1
ATOM 2093 C CA . GLU A 1 269 ? -6.818 71.636 11.145 1.00 48.54 269 GLU A CA 1
ATOM 2094 C C . GLU A 1 269 ? -8.125 71.236 11.803 1.00 56.46 269 GLU A C 1
ATOM 2095 O O . GLU A 1 269 ? -8.135 70.598 12.846 1.00 57.66 269 GLU A O 1
ATOM 2101 N N . SER A 1 270 ? -9.233 71.593 11.170 1.00 58.60 270 SER A N 1
ATOM 2102 C CA . SER A 1 270 ? -10.539 71.322 11.739 1.00 54.34 270 SER A CA 1
ATOM 2103 C C . SER A 1 270 ? -11.131 69.986 11.283 1.00 51.77 270 SER A C 1
ATOM 2104 O O . SER A 1 270 ? -11.956 69.407 11.983 1.00 58.92 270 SER A O 1
ATOM 2107 N N . GLU A 1 271 ? -10.711 69.496 10.117 1.00 47.42 271 GLU A N 1
ATOM 2108 C CA . GLU A 1 271 ? -11.288 68.279 9.533 1.00 46.45 271 GLU A CA 1
ATOM 2109 C C . GLU A 1 271 ? -10.440 67.019 9.710 1.00 48.67 271 GLU A C 1
ATOM 2110 O O . GLU A 1 271 ? -10.892 65.906 9.434 1.00 55.00 271 GLU A O 1
ATOM 2116 N N . THR A 1 272 ? -9.209 67.186 10.164 1.00 43.25 272 THR A N 1
ATOM 2117 C CA . THR A 1 272 ? -8.318 66.046 10.261 1.00 45.31 272 THR A CA 1
ATOM 2118 C C . THR A 1 272 ? -7.696 65.979 11.642 1.00 42.35 272 THR A C 1
ATOM 2119 O O . THR A 1 272 ? -7.733 66.958 12.382 1.00 43.25 272 THR A O 1
ATOM 2123 N N . SER A 1 273 ? -7.132 64.823 11.987 1.00 36.87 273 SER A N 1
ATOM 2124 C CA . SER A 1 273 ? -6.532 64.639 13.307 1.00 38.94 273 SER A CA 1
ATOM 2125 C C . SER A 1 273 ? -5.192 63.914 13.240 1.00 39.13 273 SER A C 1
ATOM 2126 O O . SER A 1 273 ? -4.800 63.402 12.181 1.00 32.65 273 SER A O 1
ATOM 2129 N N . GLY A 1 274 ? -4.495 63.892 14.379 1.00 36.46 274 GLY A N 1
ATOM 2130 C CA . GLY A 1 274 ? -3.290 63.098 14.547 1.00 28.93 274 GLY A CA 1
ATOM 2131 C C . GLY A 1 274 ? -2.218 63.356 13.516 1.00 29.08 274 GLY A C 1
ATOM 2132 O O . GLY A 1 274 ? -2.096 64.451 12.989 1.00 37.92 274 GLY A O 1
ATOM 2133 N N . ASP A 1 275 ? -1.426 62.340 13.221 1.00 30.24 275 ASP A N 1
ATOM 2134 C CA . ASP A 1 275 ? -0.350 62.520 12.260 1.00 36.69 275 ASP A CA 1
ATOM 2135 C C . ASP A 1 275 ? -0.824 62.907 10.865 1.00 33.97 275 ASP A C 1
ATOM 2136 O O . ASP A 1 275 ? -0.093 63.551 10.110 1.00 34.69 275 ASP A O 1
ATOM 2141 N N . TYR A 1 276 ? -2.042 62.512 10.513 1.00 38.54 276 TYR A N 1
ATOM 2142 C CA . TYR A 1 276 ? -2.551 62.824 9.188 1.00 35.50 276 TYR A CA 1
ATOM 2143 C C . TYR A 1 276 ? -2.664 64.332 9.075 1.00 33.90 276 TYR A C 1
ATOM 2144 O O . TYR A 1 276 ? -2.257 64.928 8.074 1.00 34.89 276 TYR A O 1
ATOM 2153 N N . ARG A 1 277 ? -3.200 64.949 10.123 1.00 33.03 277 ARG A N 1
ATOM 2154 C CA . ARG A 1 277 ? -3.295 66.393 10.151 1.00 39.06 277 ARG A CA 1
ATOM 2155 C C . ARG A 1 277 ? -1.911 67.011 10.117 1.00 37.90 277 ARG A C 1
ATOM 2156 O O . ARG A 1 277 ? -1.676 67.975 9.388 1.00 34.35 277 ARG A O 1
ATOM 2164 N N . LYS A 1 278 ? -0.999 66.461 10.910 1.00 33.64 278 LYS A N 1
ATOM 2165 C CA . LYS A 1 278 ? 0.341 67.032 11.000 1.00 37.33 278 LYS A CA 1
ATOM 2166 C C . LYS A 1 278 ? 1.028 67.001 9.647 1.00 33.45 278 LYS A C 1
ATOM 2167 O O . LYS A 1 278 ? 1.693 67.967 9.271 1.00 31.47 278 LYS A O 1
ATOM 2173 N N . LEU A 1 279 ? 0.872 65.892 8.923 1.00 27.24 279 LEU A N 1
ATOM 2174 C CA . LEU A 1 279 ? 1.454 65.777 7.583 1.00 27.33 279 LEU A CA 1
ATOM 2175 C C . LEU A 1 279 ? 0.849 66.813 6.640 1.00 29.80 279 LEU A C 1
ATOM 2176 O O . LEU A 1 279 ? 1.579 67.519 5.941 1.00 31.71 279 LEU A O 1
ATOM 2181 N N . LEU A 1 280 ? -0.482 66.895 6.622 1.00 34.13 280 LEU A N 1
ATOM 2182 C CA . LEU A 1 280 ? -1.184 67.839 5.740 1.00 35.10 280 LEU A CA 1
ATOM 2183 C C . LEU A 1 280 ? -0.778 69.284 6.047 1.00 30.97 280 LEU A C 1
ATOM 2184 O O . LEU A 1 280 ? -0.470 70.068 5.143 1.00 31.08 280 LEU A O 1
ATOM 2189 N N . VAL A 1 281 ? -0.780 69.625 7.330 1.00 40.12 281 VAL A N 1
ATOM 2190 C CA . VAL A 1 281 ? -0.392 70.959 7.770 1.00 41.37 281 VAL A CA 1
ATOM 2191 C C . VAL A 1 281 ? 1.038 71.266 7.336 1.00 36.36 281 VAL A C 1
ATOM 2192 O O . VAL A 1 281 ? 1.315 72.348 6.823 1.00 36.16 281 VAL A O 1
ATOM 2196 N N . ALA A 1 282 ? 1.939 70.306 7.522 1.00 28.97 282 ALA A N 1
ATOM 2197 C CA . ALA A 1 282 ? 3.324 70.499 7.122 1.00 29.21 282 ALA A CA 1
ATOM 2198 C C . ALA A 1 282 ? 3.467 70.793 5.622 1.00 26.81 282 ALA A C 1
ATOM 2199 O O . ALA A 1 282 ? 4.141 71.743 5.229 1.00 39.42 282 ALA A O 1
ATOM 2201 N N . VAL A 1 283 ? 2.846 69.969 4.788 1.00 24.12 283 VAL A N 1
ATOM 2202 C CA . VAL A 1 283 ? 2.957 70.118 3.338 1.00 28.81 283 VAL A CA 1
ATOM 2203 C C . VAL A 1 283 ? 2.413 71.481 2.897 1.00 31.46 283 VAL A C 1
ATOM 2204 O O . VAL A 1 283 ? 3.040 72.188 2.116 1.00 28.40 283 VAL A O 1
ATOM 2208 N N . LEU A 1 284 ? 1.245 71.839 3.415 1.00 26.47 284 LEU A N 1
ATOM 2209 C CA . LEU A 1 284 ? 0.601 73.090 3.055 1.00 32.73 284 LEU A CA 1
ATOM 2210 C C . LEU A 1 284 ? 1.422 74.298 3.496 1.00 32.41 284 LEU A C 1
ATOM 2211 O O . LEU A 1 284 ? 1.654 75.214 2.712 1.00 33.42 284 LEU A O 1
ATOM 2216 N N . ARG A 1 285 ? 1.868 74.298 4.749 1.00 33.42 285 ARG A N 1
ATOM 2217 C CA . ARG A 1 285 ? 2.635 75.433 5.254 1.00 27.51 285 ARG A CA 1
ATOM 2218 C C . ARG A 1 285 ? 4.007 75.498 4.599 1.00 31.77 285 ARG A C 1
ATOM 2219 O O . ARG A 1 285 ? 4.617 76.554 4.530 1.00 33.79 285 ARG A O 1
ATOM 2227 N N . TYR A 1 286 ? 4.498 74.364 4.120 1.00 35.74 286 TYR A N 1
ATOM 2228 C CA . TYR A 1 286 ? 5.761 74.352 3.392 1.00 32.25 286 TYR A CA 1
ATOM 2229 C C . TYR A 1 286 ? 5.592 75.078 2.063 1.00 32.61 286 TYR A C 1
ATOM 2230 O O . TYR A 1 286 ? 6.557 75.582 1.473 1.00 30.56 286 TYR A O 1
ATOM 2239 N N . ALA A 1 287 ? 4.355 75.126 1.589 1.00 31.49 287 ALA A N 1
ATOM 2240 C CA . ALA A 1 287 ? 4.054 75.844 0.366 1.00 32.09 287 ALA A CA 1
ATOM 2241 C C . ALA A 1 287 ? 3.724 77.314 0.665 1.00 37.77 287 ALA A C 1
ATOM 2242 O O . ALA A 1 287 ? 4.218 78.207 -0.014 1.00 37.83 287 ALA A O 1
ATOM 2244 N N . ILE A 1 288 ? 2.909 77.566 1.687 1.00 29.31 288 ILE A N 1
ATOM 2245 C CA . ILE A 1 288 ? 2.364 78.909 1.883 1.00 33.28 288 ILE A CA 1
ATOM 2246 C C . ILE A 1 288 ? 2.916 79.663 3.096 1.00 36.68 288 ILE A C 1
ATOM 2247 O O . ILE A 1 288 ? 2.638 80.836 3.260 1.00 36.47 288 ILE A O 1
ATOM 2252 N N . ASP A 1 289 ? 3.687 78.999 3.950 1.00 33.28 289 ASP A N 1
ATOM 2253 C CA . ASP A 1 289 ? 4.130 79.622 5.193 1.00 28.99 289 ASP A CA 1
ATOM 2254 C C . ASP A 1 289 ? 5.473 79.083 5.663 1.00 31.31 289 ASP A C 1
ATOM 2255 O O . ASP A 1 289 ? 5.691 78.931 6.860 1.00 34.68 289 ASP A O 1
ATOM 2260 N N . ARG A 1 290 ? 6.374 78.804 4.724 1.00 40.82 290 ARG A N 1
ATOM 2261 C CA . ARG A 1 290 ? 7.555 77.975 5.011 1.00 36.18 290 ARG A CA 1
ATOM 2262 C C . ARG A 1 290 ? 8.522 78.531 6.068 1.00 34.14 290 ARG A C 1
ATOM 2263 O O . ARG A 1 290 ? 8.911 77.811 6.989 1.00 33.56 290 ARG A O 1
ATOM 2271 N N . PRO A 1 291 ? 8.932 79.804 5.930 1.00 35.03 291 PRO A N 1
ATOM 2272 C CA . PRO A 1 291 ? 9.957 80.274 6.867 1.00 34.47 291 PRO A CA 1
ATOM 2273 C C . PRO A 1 291 ? 9.513 80.082 8.306 1.00 31.16 291 PRO A C 1
ATOM 2274 O O . PRO A 1 291 ? 10.305 79.656 9.143 1.00 32.74 291 PRO A O 1
ATOM 2278 N N . SER A 1 292 ? 8.242 80.357 8.572 1.00 30.41 292 SER A N 1
ATOM 2279 C CA . SER A 1 292 ? 7.691 80.191 9.902 1.00 30.38 292 SER A CA 1
ATOM 2280 C C . SER A 1 292 ? 7.599 78.707 10.280 1.00 32.81 292 SER A C 1
ATOM 2281 O O . SER A 1 292 ? 7.885 78.327 11.412 1.00 31.00 292 SER A O 1
ATOM 2284 N N . LEU A 1 293 ? 7.176 77.882 9.328 1.00 30.14 293 LEU A N 1
ATOM 2285 C CA . LEU A 1 293 ? 7.000 76.463 9.590 1.00 33.78 293 LEU A CA 1
ATOM 2286 C C . LEU A 1 293 ? 8.316 75.903 10.097 1.00 31.18 293 LEU A C 1
ATOM 2287 O O . LEU A 1 293 ? 8.376 75.300 11.170 1.00 39.88 293 LEU A O 1
ATOM 2292 N N . ILE A 1 294 ? 9.375 76.145 9.333 1.00 27.20 294 ILE A N 1
ATOM 2293 C CA . ILE A 1 294 ? 10.688 75.603 9.646 1.00 33.07 294 ILE A CA 1
ATOM 2294 C C . ILE A 1 294 ? 11.325 76.311 10.857 1.00 36.65 294 ILE A C 1
ATOM 2295 O O . ILE A 1 294 ? 12.024 75.687 11.659 1.00 31.11 294 ILE A O 1
ATOM 2300 N N . ALA A 1 295 ? 11.046 77.602 11.014 1.00 29.48 295 ALA A N 1
ATOM 2301 C CA . ALA A 1 295 ? 11.425 78.280 12.248 1.00 30.31 295 ALA A CA 1
ATOM 2302 C C . ALA A 1 295 ? 10.847 77.539 13.460 1.00 33.78 295 ALA A C 1
ATOM 2303 O O . ALA A 1 295 ? 11.572 77.207 14.403 1.00 38.24 295 ALA A O 1
ATOM 2305 N N . GLU A 1 296 ? 9.540 77.284 13.439 1.00 28.94 296 GLU A N 1
ATOM 2306 C CA . GLU A 1 296 ? 8.919 76.539 14.527 1.00 31.82 296 GLU A CA 1
ATOM 2307 C C . GLU A 1 296 ? 9.575 75.160 14.698 1.00 26.68 296 GLU A C 1
ATOM 2308 O O . GLU A 1 296 ? 9.858 74.737 15.817 1.00 28.96 296 GLU A O 1
ATOM 2314 N N . TRP A 1 297 ? 9.802 74.461 13.589 1.00 27.65 297 TRP A N 1
ATOM 2315 C CA . TRP A 1 297 ? 10.452 73.154 13.648 1.00 33.11 297 TRP A CA 1
ATOM 2316 C C . TRP A 1 297 ? 11.791 73.268 14.374 1.00 34.18 297 TRP A C 1
ATOM 2317 O O . TRP A 1 297 ? 12.095 72.467 15.254 1.00 31.70 297 TRP A O 1
ATOM 2328 N N . LEU A 1 298 ? 12.583 74.266 13.994 1.00 30.16 298 LEU A N 1
ATOM 2329 C CA . LEU A 1 298 ? 13.886 74.478 14.612 1.00 35.62 298 LEU A CA 1
ATOM 2330 C C . LEU A 1 298 ? 13.709 74.712 16.102 1.00 38.90 298 LEU A C 1
ATOM 2331 O O . LEU A 1 298 ? 14.401 74.110 16.940 1.00 33.43 298 LEU A O 1
ATOM 2336 N N . HIS A 1 299 ? 12.757 75.573 16.430 1.00 36.89 299 HIS A N 1
ATOM 2337 C CA . HIS A 1 299 ? 12.495 75.899 17.819 1.00 40.53 299 HIS A CA 1
ATOM 2338 C C . HIS A 1 299 ? 12.171 74.652 18.651 1.00 46.39 299 HIS A C 1
ATOM 2339 O O . HIS A 1 299 ? 12.653 74.500 19.777 1.00 44.74 299 HIS A O 1
ATOM 2346 N N . ASP A 1 300 ? 11.349 73.771 18.087 1.00 43.51 300 ASP A N 1
ATOM 2347 C CA . ASP A 1 300 ? 10.944 72.543 18.753 1.00 32.50 300 ASP A CA 1
ATOM 2348 C C . ASP A 1 300 ? 12.102 71.579 18.854 1.00 37.00 300 ASP A C 1
ATOM 2349 O O . ASP A 1 300 ? 12.182 70.782 19.788 1.00 41.85 300 ASP A O 1
ATOM 2354 N N . SER A 1 301 ? 12.994 71.640 17.875 1.00 31.92 301 SER A N 1
ATOM 2355 C CA . SER A 1 301 ? 14.183 70.797 17.886 1.00 37.01 301 SER A CA 1
ATOM 2356 C C . SER A 1 301 ? 15.176 71.209 18.982 1.00 41.80 301 SER A C 1
ATOM 2357 O O . SER A 1 301 ? 16.052 70.438 19.366 1.00 43.61 301 SER A O 1
ATOM 2360 N N . MET A 1 302 ? 15.054 72.421 19.496 1.00 45.65 302 MET A N 1
ATOM 2361 C CA . MET A 1 302 ? 15.966 72.819 20.562 1.00 53.37 302 MET A CA 1
ATOM 2362 C C . MET A 1 302 ? 15.402 72.526 21.951 1.00 59.62 302 MET A C 1
ATOM 2363 O O . MET A 1 302 ? 14.776 73.379 22.580 1.00 61.24 302 MET A O 1
ATOM 2368 N N . ALA A 1 303 ? 15.630 71.298 22.409 1.00 63.13 303 ALA A N 1
ATOM 2369 C CA . ALA A 1 303 ? 15.140 70.846 23.707 1.00 72.12 303 ALA A CA 1
ATOM 2370 C C . ALA A 1 303 ? 16.283 70.293 24.548 1.00 78.95 303 ALA A C 1
ATOM 2371 O O . ALA A 1 303 ? 16.121 69.300 25.262 1.00 81.31 303 ALA A O 1
ATOM 2373 N N . GLY A 1 304 ? 17.439 70.944 24.453 1.00 78.08 304 GLY A N 1
ATOM 2374 C CA . GLY A 1 304 ? 18.629 70.524 25.166 1.00 77.04 304 GLY A CA 1
ATOM 2375 C C . GLY A 1 304 ? 18.907 69.038 25.042 1.00 77.78 304 GLY A C 1
ATOM 2376 O O . GLY A 1 304 ? 18.983 68.329 26.045 1.00 82.63 304 GLY A O 1
ATOM 2377 N N . LEU A 1 305 ? 19.059 68.562 23.811 1.00 76.24 305 LEU A N 1
ATOM 2378 C CA . LEU A 1 305 ? 19.366 67.153 23.575 1.00 80.36 305 LEU A CA 1
ATOM 2379 C C . LEU A 1 305 ? 20.728 66.969 22.911 1.00 78.35 305 LEU A C 1
ATOM 2380 O O . LEU A 1 305 ? 21.283 65.875 22.920 1.00 79.92 305 LEU A O 1
ATOM 2385 N N . GLY A 1 306 ? 21.267 68.040 22.336 1.00 75.76 306 GLY A N 1
ATOM 2386 C CA . GLY A 1 306 ? 22.534 67.954 21.632 1.00 74.55 306 GLY A CA 1
ATOM 2387 C C . GLY A 1 306 ? 22.437 66.976 20.478 1.00 75.57 306 GLY A C 1
ATOM 2388 O O . GLY A 1 306 ? 21.482 67.011 19.702 1.00 75.71 306 GLY A O 1
ATOM 2389 N N . THR A 1 307 ? 23.416 66.088 20.364 1.00 80.09 307 THR A N 1
ATOM 2390 C CA . THR A 1 307 ? 23.416 65.112 19.279 1.00 82.45 307 THR A CA 1
ATOM 2391 C C . THR A 1 307 ? 22.483 63.934 19.549 1.00 80.36 307 THR A C 1
ATOM 2392 O O . THR A 1 307 ? 22.363 63.033 18.721 1.00 83.87 307 THR A O 1
ATOM 2396 N N . LYS A 1 308 ? 21.827 63.941 20.707 1.00 77.78 308 LYS A N 1
ATOM 2397 C CA . LYS A 1 308 ? 20.841 62.910 21.023 1.00 77.82 308 LYS A CA 1
ATOM 2398 C C . LYS A 1 308 ? 19.652 62.979 20.058 1.00 77.43 308 LYS A C 1
ATOM 2399 O O . LYS A 1 308 ? 19.030 61.960 19.751 1.00 73.34 308 LYS A O 1
ATOM 2405 N N . ASP A 1 309 ? 19.344 64.181 19.577 1.00 70.45 309 ASP A N 1
ATOM 2406 C CA . ASP A 1 309 ? 18.348 64.339 18.525 1.00 62.13 309 ASP A CA 1
ATOM 2407 C C . ASP A 1 309 ? 18.959 65.029 17.310 1.00 49.72 309 ASP A C 1
ATOM 2408 O O . ASP A 1 309 ? 19.656 66.030 17.451 1.00 49.21 309 ASP A O 1
ATOM 2413 N N . TYR A 1 310 ? 18.694 64.512 16.115 1.00 37.95 310 TYR A N 1
ATOM 2414 C CA . TYR A 1 310 ? 19.347 65.062 14.925 1.00 37.75 310 TYR A CA 1
ATOM 2415 C C . TYR A 1 310 ? 18.641 66.247 14.240 1.00 34.69 310 TYR A C 1
ATOM 2416 O O . TYR A 1 310 ? 19.219 66.897 13.375 1.00 33.30 310 TYR A O 1
ATOM 2425 N N . ALA A 1 311 ? 17.405 66.530 14.630 1.00 30.54 311 ALA A N 1
ATOM 2426 C CA . ALA A 1 311 ? 16.590 67.500 13.899 1.00 34.35 311 ALA A CA 1
ATOM 2427 C C . ALA A 1 311 ? 17.316 68.841 13.667 1.00 31.11 311 ALA A C 1
ATOM 2428 O O . ALA A 1 311 ? 17.383 69.340 12.537 1.00 30.92 311 ALA A O 1
ATOM 2430 N N . LEU A 1 312 ? 17.885 69.404 14.728 1.00 30.27 312 LEU A N 1
ATOM 2431 C CA . LEU A 1 312 ? 18.551 70.701 14.631 1.00 30.01 312 LEU A CA 1
ATOM 2432 C C . LEU A 1 312 ? 19.595 70.738 13.518 1.00 31.90 312 LEU A C 1
ATOM 2433 O O . LEU A 1 312 ? 19.508 71.567 12.605 1.00 26.50 312 LEU A O 1
ATOM 2438 N N . MET A 1 313 ? 20.565 69.831 13.564 1.00 26.75 313 MET A N 1
ATOM 2439 C CA . MET A 1 313 ? 21.612 69.849 12.548 1.00 29.95 313 MET A CA 1
ATOM 2440 C C . MET A 1 313 ? 21.097 69.417 11.167 1.00 36.81 313 MET A C 1
ATOM 2441 O O . MET A 1 313 ? 21.536 69.936 10.134 1.00 34.29 313 MET A O 1
ATOM 2446 N N . ARG A 1 314 ? 20.152 68.486 11.141 1.00 32.90 314 ARG A N 1
ATOM 2447 C CA . ARG A 1 314 ? 19.638 68.028 9.861 1.00 26.24 314 ARG A CA 1
ATOM 2448 C C . ARG A 1 314 ? 19.019 69.213 9.126 1.00 24.02 314 ARG A C 1
ATOM 2449 O O . ARG A 1 314 ? 19.301 69.455 7.951 1.00 27.20 314 ARG A O 1
ATOM 2457 N N . LEU A 1 315 ? 18.179 69.944 9.843 1.00 25.05 315 LEU A N 1
ATOM 2458 C CA . LEU A 1 315 ? 17.501 71.111 9.301 1.00 33.47 315 LEU A CA 1
ATOM 2459 C C . LEU A 1 315 ? 18.452 72.257 8.903 1.00 32.29 315 LEU A C 1
ATOM 2460 O O . LEU A 1 315 ? 18.371 72.761 7.785 1.00 29.54 315 LEU A O 1
ATOM 2465 N N . LEU A 1 316 ? 19.353 72.655 9.799 1.00 31.21 316 LEU A N 1
ATOM 2466 C CA . LEU A 1 316 ? 20.329 73.684 9.451 1.00 36.75 316 LEU A CA 1
ATOM 2467 C C . LEU A 1 316 ? 21.150 73.266 8.229 1.00 37.03 316 LEU A C 1
ATOM 2468 O O . LEU A 1 316 ? 21.304 74.035 7.279 1.00 33.14 316 LEU A O 1
ATOM 2473 N N . ILE A 1 317 ? 21.687 72.050 8.253 1.00 35.41 317 ILE A N 1
ATOM 2474 C CA . ILE A 1 317 ? 22.510 71.594 7.143 1.00 35.37 317 ILE A CA 1
ATOM 2475 C C . ILE A 1 317 ? 21.733 71.653 5.814 1.00 37.40 317 ILE A C 1
ATOM 2476 O O . ILE A 1 317 ? 22.207 72.232 4.838 1.00 35.48 317 ILE A O 1
ATOM 2481 N N . THR A 1 318 ? 20.536 71.069 5.779 1.00 29.36 318 THR A N 1
ATOM 2482 C CA . THR A 1 318 ? 19.782 71.015 4.533 1.00 34.07 318 THR A CA 1
ATOM 2483 C C . THR A 1 318 ? 19.322 72.414 4.107 1.00 38.60 318 THR A C 1
ATOM 2484 O O . THR A 1 318 ? 19.544 72.846 2.972 1.00 28.42 318 THR A O 1
ATOM 2488 N N . ARG A 1 319 ? 18.705 73.135 5.030 1.00 35.06 319 ARG A N 1
ATOM 2489 C CA . ARG A 1 319 ? 18.080 74.397 4.672 1.00 34.60 319 ARG A CA 1
ATOM 2490 C C . ARG A 1 319 ? 19.097 75.504 4.369 1.00 33.15 319 ARG A C 1
ATOM 2491 O O . ARG A 1 319 ? 18.756 76.515 3.759 1.00 36.48 319 ARG A O 1
ATOM 2499 N N . SER A 1 320 ? 20.357 75.281 4.745 1.00 29.60 320 SER A N 1
ATOM 2500 C CA . SER A 1 320 ? 21.413 76.273 4.528 1.00 34.18 320 SER A CA 1
ATOM 2501 C C . SER A 1 320 ? 21.558 76.662 3.060 1.00 37.89 320 SER A C 1
ATOM 2502 O O . SER A 1 320 ? 21.840 77.820 2.754 1.00 36.90 320 SER A O 1
ATOM 2505 N N . GLU A 1 321 ? 21.385 75.698 2.153 1.00 34.52 321 GLU A N 1
ATOM 2506 C CA . GLU A 1 321 ? 21.561 75.987 0.728 1.00 31.55 321 GLU A CA 1
ATOM 2507 C C . GLU A 1 321 ? 20.251 76.258 -0.015 1.00 32.16 321 GLU A C 1
ATOM 2508 O O . GLU A 1 321 ? 20.221 76.310 -1.250 1.00 30.06 321 GLU A O 1
ATOM 2514 N N . ILE A 1 322 ? 19.172 76.459 0.733 1.00 30.25 322 ILE A N 1
ATOM 2515 C CA . ILE A 1 322 ? 17.894 76.781 0.111 1.00 32.22 322 ILE A CA 1
ATOM 2516 C C . ILE A 1 322 ? 17.282 78.094 0.617 1.00 31.86 322 ILE A C 1
ATOM 2517 O O . ILE A 1 322 ? 17.103 79.044 -0.146 1.00 31.51 322 ILE A O 1
ATOM 2522 N N . ASP A 1 323 ? 16.973 78.138 1.910 1.00 40.71 323 ASP A N 1
ATOM 2523 C CA . ASP A 1 323 ? 16.137 79.196 2.455 1.00 36.83 323 ASP A CA 1
ATOM 2524 C C . ASP A 1 323 ? 16.448 79.519 3.917 1.00 36.43 323 ASP A C 1
ATOM 2525 O O . ASP A 1 323 ? 15.673 80.218 4.577 1.00 36.75 323 ASP A O 1
ATOM 2530 N N . LEU A 1 324 ? 17.580 79.026 4.420 1.00 32.11 324 LEU A N 1
ATOM 2531 C CA . LEU A 1 324 ? 17.908 79.182 5.840 1.00 32.49 324 LEU A CA 1
ATOM 2532 C C . LEU A 1 324 ? 17.858 80.647 6.312 1.00 34.63 324 LEU A C 1
ATOM 2533 O O . LEU A 1 324 ? 17.457 80.930 7.439 1.00 33.42 324 LEU A O 1
ATOM 2538 N N . GLN A 1 325 ? 18.243 81.579 5.446 1.00 36.89 325 GLN A N 1
ATOM 2539 C CA . GLN A 1 325 ? 18.262 82.987 5.843 1.00 38.49 325 GLN A CA 1
ATOM 2540 C C . GLN A 1 325 ? 16.844 83.525 6.108 1.00 41.20 325 GLN A C 1
ATOM 2541 O O . GLN A 1 325 ? 16.618 84.208 7.115 1.00 38.18 325 GLN A O 1
ATOM 2547 N N . ASP A 1 326 ? 15.890 83.200 5.230 1.00 34.61 326 ASP A N 1
ATOM 2548 C CA . ASP A 1 326 ? 14.506 83.635 5.431 1.00 34.40 326 ASP A CA 1
ATOM 2549 C C . ASP A 1 326 ? 13.942 82.997 6.690 1.00 37.86 326 ASP A C 1
ATOM 2550 O O . ASP A 1 326 ? 13.123 83.593 7.401 1.00 40.19 326 ASP A O 1
ATOM 2555 N N . ILE A 1 327 ? 14.397 81.778 6.960 1.00 34.32 327 ILE A N 1
ATOM 2556 C CA . ILE A 1 327 ? 13.994 81.064 8.163 1.00 36.48 327 ILE A CA 1
ATOM 2557 C C . ILE A 1 327 ? 14.575 81.744 9.397 1.00 30.71 327 ILE A C 1
ATOM 2558 O O . ILE A 1 327 ? 13.899 81.874 10.410 1.00 30.96 327 ILE A O 1
ATOM 2563 N N . MET A 1 328 ? 15.833 82.168 9.308 1.00 32.05 328 MET A N 1
ATOM 2564 C CA . MET A 1 328 ? 16.454 82.906 10.407 1.00 38.58 328 MET A CA 1
ATOM 2565 C C . MET A 1 328 ? 15.617 84.148 10.720 1.00 37.72 328 MET A C 1
ATOM 2566 O O . MET A 1 328 ? 15.247 84.388 11.872 1.00 39.86 328 MET A O 1
ATOM 2571 N N . ASP A 1 329 ? 15.283 84.906 9.684 1.00 30.05 329 ASP A N 1
ATOM 2572 C CA . ASP A 1 329 ? 14.451 86.091 9.868 1.00 37.05 329 ASP A CA 1
ATOM 2573 C C . ASP A 1 329 ? 13.105 85.746 10.489 1.00 37.98 329 ASP A C 1
ATOM 2574 O O . ASP A 1 329 ? 12.668 86.399 11.432 1.00 37.24 329 ASP A O 1
ATOM 2579 N N . ALA A 1 330 ? 12.444 84.716 9.977 1.00 36.61 330 ALA A N 1
ATOM 2580 C CA . ALA A 1 330 ? 11.143 84.358 10.531 1.00 37.36 330 ALA A CA 1
ATOM 2581 C C . ALA A 1 330 ? 11.276 84.058 12.010 1.00 40.40 330 ALA A C 1
ATOM 2582 O O . ALA A 1 330 ? 10.431 84.441 12.822 1.00 44.62 330 ALA A O 1
ATOM 2584 N N . TYR A 1 331 ? 12.351 83.364 12.353 1.00 39.76 331 TYR A N 1
ATOM 2585 C CA . TYR A 1 331 ? 12.502 82.832 13.694 1.00 35.24 331 TYR A CA 1
ATOM 2586 C C . TYR A 1 331 ? 12.509 83.974 14.697 1.00 41.41 331 TYR A C 1
ATOM 2587 O O . TYR A 1 331 ? 11.776 83.949 15.693 1.00 38.53 331 TYR A O 1
ATOM 2596 N N . GLU A 1 332 ? 13.335 84.977 14.424 1.00 40.39 332 GLU A N 1
ATOM 2597 C CA . GLU A 1 332 ? 13.427 86.142 15.304 1.00 46.44 332 GLU A CA 1
ATOM 2598 C C . GLU A 1 332 ? 12.070 86.869 15.454 1.00 47.03 332 GLU A C 1
ATOM 2599 O O . GLU A 1 332 ? 11.663 87.193 16.568 1.00 45.55 332 GLU A O 1
ATOM 2605 N N . SER A 1 333 ? 11.368 87.099 14.341 1.00 45.36 333 SER A N 1
ATOM 2606 C CA . SER A 1 333 ? 10.022 87.692 14.367 1.00 47.10 333 SER A CA 1
ATOM 2607 C C . SER A 1 333 ? 9.081 86.934 15.289 1.00 48.36 333 SER A C 1
ATOM 2608 O O . SER A 1 333 ? 8.317 87.528 16.043 1.00 50.00 333 SER A O 1
ATOM 2611 N N . ILE A 1 334 ? 9.127 85.611 15.196 1.00 45.08 334 ILE A N 1
ATOM 2612 C CA . ILE A 1 334 ? 8.245 84.752 15.961 1.00 41.40 334 ILE A CA 1
ATOM 2613 C C . ILE A 1 334 ? 8.639 84.659 17.437 1.00 43.73 334 ILE A C 1
ATOM 2614 O O . ILE A 1 334 ? 7.775 84.642 18.313 1.00 50.60 334 ILE A O 1
ATOM 2619 N N . TYR A 1 335 ? 9.936 84.599 17.720 1.00 39.46 335 TYR A N 1
ATOM 2620 C CA . TYR A 1 335 ? 10.376 84.231 19.070 1.00 40.63 335 TYR A CA 1
ATOM 2621 C C . TYR A 1 335 ? 11.087 85.339 19.851 1.00 48.27 335 TYR A C 1
ATOM 2622 O O . TYR A 1 335 ? 11.371 85.179 21.034 1.00 47.49 335 TYR A O 1
ATOM 2631 N N . GLY A 1 336 ? 11.380 86.450 19.187 1.00 53.28 336 GLY A N 1
ATOM 2632 C CA . GLY A 1 336 ? 12.022 87.575 19.844 1.00 58.19 336 GLY A CA 1
ATOM 2633 C C . GLY A 1 336 ? 13.517 87.395 20.039 1.00 56.19 336 GLY A C 1
ATOM 2634 O O . GLY A 1 336 ? 14.212 88.308 20.490 1.00 54.08 336 GLY A O 1
ATOM 2635 N N . LYS A 1 337 ? 14.012 86.209 19.701 1.00 52.66 337 LYS A N 1
ATOM 2636 C CA . LYS A 1 337 ? 15.433 85.909 19.822 1.00 48.31 337 LYS A CA 1
ATOM 2637 C C . LYS A 1 337 ? 15.947 85.514 18.438 1.00 41.86 337 LYS A C 1
ATOM 2638 O O . LYS A 1 337 ? 15.215 84.937 17.655 1.00 41.95 337 LYS A O 1
ATOM 2644 N N . SER A 1 338 ? 17.186 85.853 18.116 1.00 37.40 338 SER A N 1
ATOM 2645 C CA . SER A 1 338 ? 17.741 85.425 16.848 1.00 36.34 338 SER A CA 1
ATOM 2646 C C . SER A 1 338 ? 17.881 83.905 16.875 1.00 37.07 338 SER A C 1
ATOM 2647 O O . SER A 1 338 ? 18.108 83.315 17.925 1.00 40.02 338 SER A O 1
ATOM 2650 N N . LEU A 1 339 ? 17.739 83.262 15.725 1.00 42.09 339 LEU A N 1
ATOM 2651 C CA . LEU A 1 339 ? 17.943 81.818 15.665 1.00 33.28 339 LEU A CA 1
ATOM 2652 C C . LEU A 1 339 ? 19.382 81.527 16.084 1.00 34.74 339 LEU A C 1
ATOM 2653 O O . LEU A 1 339 ? 19.651 80.615 16.859 1.00 41.36 339 LEU A O 1
ATOM 2658 N N . LEU A 1 340 ? 20.301 82.342 15.587 1.00 43.57 340 LEU A N 1
ATOM 2659 C CA . LEU A 1 340 ? 21.712 82.211 15.916 1.00 46.08 340 LEU A CA 1
ATOM 2660 C C . LEU A 1 340 ? 21.939 82.127 17.438 1.00 50.51 340 LEU A C 1
ATOM 2661 O O . LEU A 1 340 ? 22.723 81.303 17.911 1.00 52.34 340 LEU A O 1
ATOM 2666 N N . ASN A 1 341 ? 21.242 82.967 18.201 1.00 43.91 341 ASN A N 1
ATOM 2667 C CA . ASN A 1 341 ? 21.375 82.963 19.655 1.00 41.41 341 ASN A CA 1
ATOM 2668 C C . ASN A 1 341 ? 20.673 81.788 20.318 1.00 46.93 341 ASN A C 1
ATOM 2669 O O . ASN A 1 341 ? 21.165 81.248 21.306 1.00 44.50 341 ASN A O 1
ATOM 2674 N N . ALA A 1 342 ? 19.521 81.389 19.787 1.00 47.67 342 ALA A N 1
ATOM 2675 C CA . ALA A 1 342 ? 18.840 80.223 20.335 1.00 42.31 342 ALA A CA 1
ATOM 2676 C C . ALA A 1 342 ? 19.762 79.008 20.238 1.00 37.87 342 ALA A C 1
ATOM 2677 O O . ALA A 1 342 ? 19.835 78.196 21.153 1.00 33.70 342 ALA A O 1
ATOM 2679 N N . VAL A 1 343 ? 20.471 78.907 19.122 1.00 32.39 343 VAL A N 1
ATOM 2680 C CA . VAL A 1 343 ? 21.368 77.799 18.876 1.00 32.76 343 VAL A CA 1
ATOM 2681 C C . VAL A 1 343 ? 22.599 77.876 19.770 1.00 40.72 343 VAL A C 1
ATOM 2682 O O . VAL A 1 343 ? 23.042 76.857 20.297 1.00 35.87 343 VAL A O 1
ATOM 2686 N N . LYS A 1 344 ? 23.156 79.076 19.923 1.00 43.06 344 LYS A N 1
ATOM 2687 C CA . LYS A 1 344 ? 24.312 79.270 20.801 1.00 44.95 344 LYS A CA 1
ATOM 2688 C C . LYS A 1 344 ? 23.951 78.854 22.219 1.00 47.83 344 LYS A C 1
ATOM 2689 O O . LYS A 1 344 ? 24.755 78.234 22.925 1.00 51.20 344 LYS A O 1
ATOM 2695 N N . ASP A 1 345 ? 22.724 79.178 22.617 1.00 43.66 345 ASP A N 1
ATOM 2696 C CA . ASP A 1 345 ? 22.228 78.853 23.950 1.00 43.64 345 ASP A CA 1
ATOM 2697 C C . ASP A 1 345 ? 21.991 77.360 24.190 1.00 48.81 345 ASP A C 1
ATOM 2698 O O . ASP A 1 345 ? 22.156 76.874 25.314 1.00 53.12 345 ASP A O 1
ATOM 2703 N N . ASP A 1 346 ? 21.628 76.632 23.137 1.00 45.11 346 ASP A N 1
ATOM 2704 C CA . ASP A 1 346 ? 21.202 75.248 23.287 1.00 41.89 346 ASP A CA 1
ATOM 2705 C C . ASP A 1 346 ? 22.355 74.265 23.035 1.00 44.62 346 ASP A C 1
ATOM 2706 O O . ASP A 1 346 ? 22.268 73.098 23.397 1.00 50.19 346 ASP A O 1
ATOM 2711 N N . THR A 1 347 ? 23.441 74.746 22.434 1.00 43.28 347 THR A N 1
ATOM 2712 C CA . THR A 1 347 ? 24.545 73.868 22.038 1.00 39.67 347 THR A CA 1
ATOM 2713 C C . THR A 1 347 ? 25.920 74.357 22.515 1.00 39.43 347 THR A C 1
ATOM 2714 O O . THR A 1 347 ? 26.054 75.468 23.013 1.00 47.05 347 THR A O 1
ATOM 2718 N N . SER A 1 348 ? 26.939 73.523 22.344 1.00 43.80 348 SER A N 1
ATOM 2719 C CA . SER A 1 348 ? 28.285 73.867 22.785 1.00 48.04 348 SER A CA 1
ATOM 2720 C C . SER A 1 348 ? 29.389 73.273 21.910 1.00 45.30 348 SER A C 1
ATOM 2721 O O . SER A 1 348 ? 29.140 72.457 21.013 1.00 37.11 348 SER A O 1
ATOM 2724 N N . GLY A 1 349 ? 30.613 73.712 22.180 1.00 40.47 349 GLY A N 1
ATOM 2725 C CA . GLY A 1 349 ? 31.791 73.173 21.536 1.00 28.80 349 GLY A CA 1
ATOM 2726 C C . GLY A 1 349 ? 31.877 73.449 20.060 1.00 38.33 349 GLY A C 1
ATOM 2727 O O . GLY A 1 349 ? 31.269 74.394 19.546 1.00 41.52 349 GLY A O 1
ATOM 2728 N N . ASP A 1 350 ? 32.645 72.604 19.381 1.00 34.40 350 ASP A N 1
ATOM 2729 C CA . ASP A 1 350 ? 32.827 72.686 17.935 1.00 36.26 350 ASP A CA 1
ATOM 2730 C C . ASP A 1 350 ? 31.557 72.338 17.164 1.00 36.96 350 ASP A C 1
ATOM 2731 O O . ASP A 1 350 ? 31.354 72.815 16.053 1.00 41.68 350 ASP A O 1
ATOM 2736 N N . TYR A 1 351 ? 30.715 71.506 17.770 1.00 35.38 351 TYR A N 1
ATOM 2737 C CA . TYR A 1 351 ? 29.374 71.240 17.268 1.00 35.48 351 TYR A CA 1
ATOM 2738 C C . TYR A 1 351 ? 28.643 72.575 17.096 1.00 36.82 351 TYR A C 1
ATOM 2739 O O . TYR A 1 351 ? 28.126 72.894 16.013 1.00 37.45 351 TYR A O 1
ATOM 2748 N N . ARG A 1 352 ? 28.628 73.373 18.156 1.00 35.09 352 ARG A N 1
ATOM 2749 C CA . ARG A 1 352 ? 28.024 74.699 18.082 1.00 32.80 352 ARG A CA 1
ATOM 2750 C C . ARG A 1 352 ? 28.631 75.555 16.974 1.00 35.79 352 ARG A C 1
ATOM 2751 O O . ARG A 1 352 ? 27.908 76.180 16.201 1.00 34.57 352 ARG A O 1
ATOM 2759 N N . ARG A 1 353 ? 29.957 75.590 16.904 1.00 34.34 353 ARG A N 1
ATOM 2760 C CA . ARG A 1 353 ? 30.626 76.458 15.941 1.00 38.31 353 ARG A CA 1
ATOM 2761 C C . ARG A 1 353 ? 30.211 76.108 14.518 1.00 37.45 353 ARG A C 1
ATOM 2762 O O . ARG A 1 353 ? 29.998 76.991 13.690 1.00 35.90 353 ARG A O 1
ATOM 2770 N N . THR A 1 354 ? 30.088 74.811 14.256 1.00 43.54 354 THR A N 1
ATOM 2771 C CA . THR A 1 354 ? 29.659 74.324 12.958 1.00 42.98 354 THR A CA 1
ATOM 2772 C C . THR A 1 354 ? 28.284 74.887 12.629 1.00 38.82 354 THR A C 1
ATOM 2773 O O . THR A 1 354 ? 28.056 75.385 11.531 1.00 32.74 354 THR A O 1
ATOM 2777 N N . LEU A 1 355 ? 27.371 74.836 13.592 1.00 31.12 355 LEU A N 1
ATOM 2778 C CA . LEU A 1 355 ? 26.027 75.311 13.323 1.00 34.22 355 LEU A CA 1
ATOM 2779 C C . LEU A 1 355 ? 26.047 76.816 13.031 1.00 40.17 355 LEU A C 1
ATOM 2780 O O . LEU A 1 355 ? 25.428 77.280 12.070 1.00 39.69 355 LEU A O 1
ATOM 2785 N N . CYS A 1 356 ? 26.788 77.571 13.837 1.00 40.26 356 CYS A N 1
ATOM 2786 C CA . CYS A 1 356 ? 26.854 79.013 13.647 1.00 40.90 356 CYS A CA 1
ATOM 2787 C C . CYS A 1 356 ? 27.442 79.357 12.273 1.00 37.28 356 CYS A C 1
ATOM 2788 O O . CYS A 1 356 ? 26.969 80.262 11.594 1.00 34.51 356 CYS A O 1
ATOM 2791 N N . VAL A 1 357 ? 28.468 78.628 11.856 1.00 30.04 357 VAL A N 1
ATOM 2792 C CA . VAL A 1 357 ? 29.055 78.909 10.563 1.00 29.52 357 VAL A CA 1
ATOM 2793 C C . VAL A 1 357 ? 28.056 78.593 9.451 1.00 35.45 357 VAL A C 1
ATOM 2794 O O . VAL A 1 357 ? 27.945 79.356 8.497 1.00 37.87 357 VAL A O 1
ATOM 2798 N N . LEU A 1 358 ? 27.322 77.482 9.577 1.00 30.00 358 LEU A N 1
ATOM 2799 C CA . LEU A 1 358 ? 26.286 77.143 8.597 1.00 34.53 358 LEU A CA 1
ATOM 2800 C C . LEU A 1 358 ? 25.300 78.290 8.440 1.00 41.70 358 LEU A C 1
ATOM 2801 O O . LEU A 1 358 ? 24.768 78.509 7.353 1.00 40.82 358 LEU A O 1
ATOM 2806 N N . MET A 1 359 ? 25.041 79.001 9.536 1.00 33.75 359 MET A N 1
ATOM 2807 C CA . MET A 1 359 ? 24.133 80.135 9.505 1.00 36.31 359 MET A CA 1
ATOM 2808 C C . MET A 1 359 ? 24.815 81.433 9.065 1.00 40.80 359 MET A C 1
ATOM 2809 O O . MET A 1 359 ? 24.181 82.476 9.057 1.00 38.07 359 MET A O 1
ATOM 2814 N N . GLY A 1 360 ? 26.099 81.369 8.717 1.00 43.99 360 GLY A N 1
ATOM 2815 C CA . GLY A 1 360 ? 26.825 82.539 8.239 1.00 42.86 360 GLY A CA 1
ATOM 2816 C C . GLY A 1 360 ? 27.776 83.220 9.222 1.00 46.48 360 GLY A C 1
ATOM 2817 O O . GLY A 1 360 ? 28.437 84.194 8.866 1.00 50.14 360 GLY A O 1
ATOM 2818 N N . GLU A 1 361 ? 27.852 82.719 10.453 1.00 39.90 361 GLU A N 1
ATOM 2819 C CA . GLU A 1 361 ? 28.776 83.262 11.454 1.00 46.08 361 GLU A CA 1
ATOM 2820 C C . GLU A 1 361 ? 30.214 83.027 11.004 1.00 51.20 361 GLU A C 1
ATOM 2821 O O . GLU A 1 361 ? 30.491 82.080 10.268 1.00 54.80 361 GLU A O 1
ATOM 2827 N N . ILE A 1 362 ? 31.128 83.886 11.443 1.00 58.21 362 ILE A N 1
ATOM 2828 C CA . ILE A 1 362 ? 32.535 83.795 11.050 1.00 66.53 362 ILE A CA 1
ATOM 2829 C C . ILE A 1 362 ? 33.454 83.570 12.251 1.00 71.67 362 ILE A C 1
ATOM 2830 O O . ILE A 1 362 ? 33.320 84.242 13.275 1.00 71.59 362 ILE A O 1
ATOM 2835 N N . TYR A 1 363 ? 34.394 82.635 12.118 1.00 75.05 363 TYR A N 1
ATOM 2836 C CA . TYR A 1 363 ? 35.347 82.336 13.190 1.00 77.65 363 TYR A CA 1
ATOM 2837 C C . TYR A 1 363 ? 36.793 82.557 12.751 1.00 80.12 363 TYR A C 1
ATOM 2838 O O . TYR A 1 363 ? 37.328 81.798 11.942 1.00 76.68 363 TYR A O 1
ATOM 2847 N N . ILE B 1 6 ? -28.589 50.959 35.284 1.00 65.87 6 ILE B N 1
ATOM 2848 C CA . ILE B 1 6 ? -28.128 52.114 36.057 1.00 70.66 6 ILE B CA 1
ATOM 2849 C C . ILE B 1 6 ? -26.859 52.727 35.465 1.00 70.10 6 ILE B C 1
ATOM 2850 O O . ILE B 1 6 ? -26.921 53.728 34.749 1.00 70.93 6 ILE B O 1
ATOM 2855 N N . SER B 1 7 ? -25.712 52.131 35.777 1.00 62.99 7 SER B N 1
ATOM 2856 C CA . SER B 1 7 ? -24.450 52.501 35.141 1.00 57.52 7 SER B CA 1
ATOM 2857 C C . SER B 1 7 ? -23.593 51.265 34.873 1.00 58.27 7 SER B C 1
ATOM 2858 O O . SER B 1 7 ? -23.456 50.407 35.743 1.00 63.71 7 SER B O 1
ATOM 2861 N N . GLU B 1 8 ? -23.007 51.189 33.680 1.00 45.14 8 GLU B N 1
ATOM 2862 C CA . GLU B 1 8 ? -22.155 50.070 33.318 1.00 43.13 8 GLU B CA 1
ATOM 2863 C C . GLU B 1 8 ? -20.817 50.157 34.034 1.00 50.49 8 GLU B C 1
ATOM 2864 O O . GLU B 1 8 ? -20.014 49.219 33.980 1.00 42.17 8 GLU B O 1
ATOM 2870 N N . PHE B 1 9 ? -20.591 51.275 34.722 1.00 46.64 9 PHE B N 1
ATOM 2871 C CA . PHE B 1 9 ? -19.392 51.428 35.536 1.00 46.05 9 PHE B CA 1
ATOM 2872 C C . PHE B 1 9 ? -19.623 51.011 36.987 1.00 57.06 9 PHE B C 1
ATOM 2873 O O . PHE B 1 9 ? -18.673 50.719 37.716 1.00 56.81 9 PHE B O 1
ATOM 2881 N N . GLY B 1 10 ? -20.883 50.991 37.410 1.00 55.74 10 GLY B N 1
ATOM 2882 C CA . GLY B 1 10 ? -21.185 50.768 38.814 1.00 55.50 10 GLY B CA 1
ATOM 2883 C C . GLY B 1 10 ? -21.027 52.026 39.661 1.00 54.23 10 GLY B C 1
ATOM 2884 O O . GLY B 1 10 ? -20.603 53.067 39.166 1.00 42.89 10 GLY B O 1
ATOM 2885 N N . ILE B 1 11 ? -21.354 51.916 40.946 1.00 54.96 11 ILE B N 1
ATOM 2886 C CA . ILE B 1 11 ? -21.413 53.070 41.838 1.00 54.94 11 ILE B CA 1
ATOM 2887 C C . ILE B 1 11 ? -20.201 53.983 41.733 1.00 51.82 11 ILE B C 1
ATOM 2888 O O . ILE B 1 11 ? -20.318 55.202 41.909 1.00 55.39 11 ILE B O 1
ATOM 2893 N N . THR B 1 12 ? -19.042 53.405 41.443 1.00 39.57 12 THR B N 1
ATOM 2894 C CA . THR B 1 12 ? -17.826 54.202 41.324 1.00 45.81 12 THR B CA 1
ATOM 2895 C C . THR B 1 12 ? -16.938 53.778 40.163 1.00 46.71 12 THR B C 1
ATOM 2896 O O . THR B 1 12 ? -17.143 52.734 39.546 1.00 53.28 12 THR B O 1
ATOM 2900 N N . ARG B 1 13 ? -15.952 54.615 39.870 1.00 42.48 13 ARG B N 1
ATOM 2901 C CA . ARG B 1 13 ? -14.834 54.205 39.042 1.00 40.22 13 ARG B CA 1
ATOM 2902 C C . ARG B 1 13 ? -14.107 53.157 39.862 1.00 33.45 13 ARG B C 1
ATOM 2903 O O . ARG B 1 13 ? -14.253 53.103 41.082 1.00 34.63 13 ARG B O 1
ATOM 2911 N N . SER B 1 14 ? -13.312 52.332 39.207 1.00 36.12 14 SER B N 1
ATOM 2912 C CA . SER B 1 14 ? -12.682 51.223 39.903 1.00 39.91 14 SER B CA 1
ATOM 2913 C C . SER B 1 14 ? -11.721 51.729 40.981 1.00 34.73 14 SER B C 1
ATOM 2914 O O . SER B 1 14 ? -10.990 52.690 40.747 1.00 26.96 14 SER B O 1
ATOM 2917 N N . LEU B 1 15 ? -11.699 51.067 42.141 1.00 34.12 15 LEU B N 1
ATOM 2918 C CA . LEU B 1 15 ? -10.843 51.487 43.259 1.00 32.42 15 LEU B CA 1
ATOM 2919 C C . LEU B 1 15 ? -9.357 51.441 42.932 1.00 35.21 15 LEU B C 1
ATOM 2920 O O . LEU B 1 15 ? -8.529 52.034 43.632 1.00 36.06 15 LEU B O 1
ATOM 2925 N N . ILE B 1 16 ? -9.012 50.734 41.867 1.00 29.87 16 ILE B N 1
ATOM 2926 C CA . ILE B 1 16 ? -7.623 50.663 41.471 1.00 28.31 16 ILE B CA 1
ATOM 2927 C C . ILE B 1 16 ? -7.029 52.056 41.161 1.00 30.16 16 ILE B C 1
ATOM 2928 O O . ILE B 1 16 ? -5.814 52.248 41.261 1.00 30.64 16 ILE B O 1
ATOM 2933 N N . HIS B 1 17 ? -7.882 53.021 40.813 1.00 32.52 17 HIS B N 1
ATOM 2934 C CA . HIS B 1 17 ? -7.434 54.414 40.570 1.00 33.92 17 HIS B CA 1
ATOM 2935 C C . HIS B 1 17 ? -7.370 55.271 41.836 1.00 32.55 17 HIS B C 1
ATOM 2936 O O . HIS B 1 17 ? -6.943 56.424 41.788 1.00 37.05 17 HIS B O 1
ATOM 2943 N N . SER B 1 18 ? -7.794 54.706 42.959 1.00 29.78 18 SER B N 1
ATOM 2944 C CA . SER B 1 18 ? -8.179 55.500 44.112 1.00 34.22 18 SER B CA 1
ATOM 2945 C C . SER B 1 18 ? -7.053 55.893 45.046 1.00 28.62 18 SER B C 1
ATOM 2946 O O . SER B 1 18 ? -7.210 56.814 45.841 1.00 30.20 18 SER B O 1
ATOM 2949 N N . PHE B 1 19 ? -5.925 55.205 44.963 1.00 24.60 19 PHE B N 1
ATOM 2950 C CA . PHE B 1 19 ? -4.829 55.486 45.884 1.00 25.77 19 PHE B CA 1
ATOM 2951 C C . PHE B 1 19 ? -3.566 55.889 45.140 1.00 29.46 19 PHE B C 1
ATOM 2952 O O . PHE B 1 19 ? -3.267 55.350 44.070 1.00 28.96 19 PHE B O 1
ATOM 2960 N N . ASP B 1 20 ? -2.831 56.847 45.700 1.00 31.66 20 ASP B N 1
ATOM 2961 C CA . ASP B 1 20 ? -1.559 57.254 45.112 1.00 43.03 20 ASP B CA 1
ATOM 2962 C C . ASP B 1 20 ? -0.512 56.155 45.301 1.00 40.75 20 ASP B C 1
ATOM 2963 O O . ASP B 1 20 ? -0.790 55.132 45.927 1.00 31.83 20 ASP B O 1
ATOM 2968 N N . PRO B 1 21 ? 0.695 56.356 44.752 1.00 44.02 21 PRO B N 1
ATOM 2969 C CA . PRO B 1 21 ? 1.728 55.312 44.822 1.00 51.99 21 PRO B CA 1
ATOM 2970 C C . PRO B 1 21 ? 2.043 54.876 46.256 1.00 61.10 21 PRO B C 1
ATOM 2971 O O . PRO B 1 21 ? 2.420 53.721 46.485 1.00 66.13 21 PRO B O 1
ATOM 2975 N N . HIS B 1 22 ? 1.868 55.793 47.202 1.00 52.42 22 HIS B N 1
ATOM 2976 C CA . HIS B 1 22 ? 2.200 55.550 48.597 1.00 51.41 22 HIS B CA 1
ATOM 2977 C C . HIS B 1 22 ? 1.018 55.076 49.419 1.00 49.19 22 HIS B C 1
ATOM 2978 O O . HIS B 1 22 ? 1.131 54.936 50.626 1.00 48.08 22 HIS B O 1
ATOM 2985 N N . GLY B 1 23 ? -0.113 54.824 48.773 1.00 45.47 23 GLY B N 1
ATOM 2986 C CA . GLY B 1 23 ? -1.270 54.316 49.487 1.00 41.66 23 GLY B CA 1
ATOM 2987 C C . GLY B 1 23 ? -2.283 55.347 49.962 1.00 41.48 23 GLY B C 1
ATOM 2988 O O . GLY B 1 23 ? -3.372 54.983 50.381 1.00 40.25 23 GLY B O 1
ATOM 2989 N N . LYS B 1 24 ? -1.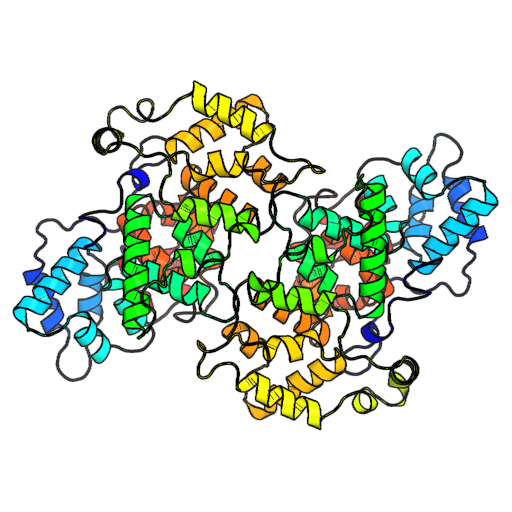935 56.629 49.899 1.00 43.74 24 LYS B N 1
ATOM 2990 C CA . LYS B 1 24 ? -2.845 57.691 50.322 1.00 41.57 24 LYS B CA 1
ATOM 2991 C C . LYS B 1 24 ? -3.990 57.824 49.313 1.00 32.32 24 LYS B C 1
ATOM 2992 O O . LYS B 1 24 ? -3.781 57.668 48.121 1.00 33.79 24 LYS B O 1
ATOM 2998 N N . HIS B 1 25 ? -5.200 58.088 49.787 1.00 34.75 25 HIS B N 1
ATOM 2999 C CA . HIS B 1 25 ? -6.329 58.341 48.883 1.00 38.15 25 HIS B CA 1
ATOM 3000 C C . HIS B 1 25 ? -6.076 59.553 47.990 1.00 39.76 25 HIS B C 1
ATOM 3001 O O . HIS B 1 25 ? -5.585 60.586 48.459 1.00 40.30 25 HIS B O 1
ATOM 3008 N N . TYR B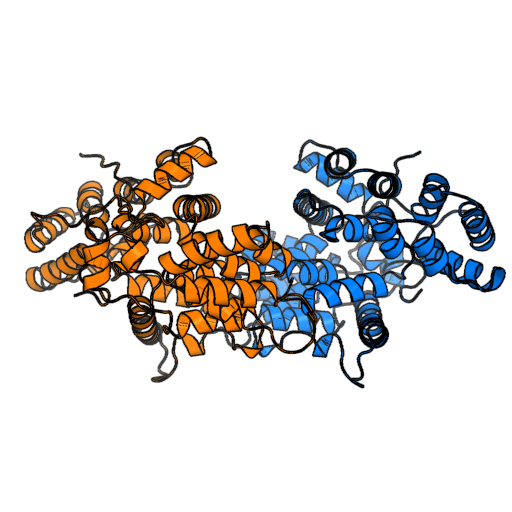 1 26 ? -6.436 59.443 46.714 1.00 34.41 26 TYR B N 1
ATOM 3009 C CA . TYR B 1 26 ? -6.512 60.629 45.864 1.00 31.88 26 TYR B CA 1
ATOM 3010 C C . TYR B 1 26 ? -7.754 61.409 46.258 1.00 31.39 26 TYR B C 1
ATOM 3011 O O . TYR B 1 26 ? -8.697 60.836 46.792 1.00 34.29 26 TYR B O 1
ATOM 3020 N N . ARG B 1 27 ? -7.745 62.719 46.020 1.00 24.81 27 ARG B N 1
ATOM 3021 C CA . ARG B 1 27 ? -8.857 63.557 46.437 1.00 31.43 27 ARG B CA 1
ATOM 3022 C C . ARG B 1 27 ? -9.641 64.035 45.231 1.00 28.60 27 ARG B C 1
ATOM 3023 O O . ARG B 1 27 ? -9.088 64.703 44.352 1.00 32.52 27 ARG B O 1
ATOM 3031 N N . PRO B 1 28 ? -10.936 63.695 45.186 1.00 32.58 28 PRO B N 1
ATOM 3032 C CA . PRO B 1 28 ? -11.823 64.133 44.102 1.00 39.04 28 PRO B CA 1
ATOM 3033 C C . PRO B 1 28 ? -12.511 65.454 44.432 1.00 35.73 28 PRO B C 1
ATOM 3034 O O . PRO B 1 28 ? -12.546 65.848 45.605 1.00 29.54 28 PRO B O 1
ATOM 3038 N N . THR B 1 29 ? -13.070 66.129 43.429 1.00 28.74 29 THR B N 1
ATOM 3039 C CA . THR B 1 29 ? -13.909 67.298 43.727 1.00 26.69 29 THR B CA 1
ATOM 3040 C C . THR B 1 29 ? -15.381 66.901 43.868 1.00 35.64 29 THR B C 1
ATOM 3041 O O . THR B 1 29 ? -16.201 67.687 44.346 1.00 36.07 29 THR B O 1
ATOM 3045 N N . ILE B 1 30 ? -15.727 65.694 43.424 1.00 32.31 30 ILE B N 1
ATOM 3046 C CA . ILE B 1 30 ? -17.099 65.205 43.593 1.00 34.73 30 ILE B CA 1
ATOM 3047 C C . ILE B 1 30 ? -17.147 63.832 44.261 1.00 34.32 30 ILE B C 1
ATOM 3048 O O . ILE B 1 30 ? -16.592 62.859 43.751 1.00 30.96 30 ILE B O 1
ATOM 3053 N N . LYS B 1 31 ? -17.815 63.776 45.410 1.00 38.49 31 LYS B N 1
ATOM 3054 C CA . LYS B 1 31 ? -17.939 62.554 46.190 1.00 40.81 31 LYS B CA 1
ATOM 3055 C C . LYS B 1 31 ? -19.413 62.193 46.246 1.00 40.50 31 LYS B C 1
ATOM 3056 O O . LYS B 1 31 ? -20.262 63.085 46.243 1.00 35.16 31 LYS B O 1
ATOM 3062 N N . PRO B 1 32 ? -19.724 60.889 46.330 1.00 40.67 32 PRO B N 1
ATOM 3063 C CA . PRO B 1 32 ? -21.114 60.475 46.532 1.00 44.58 32 PRO B CA 1
ATOM 3064 C C . PRO B 1 32 ? -21.730 61.231 47.699 1.00 47.24 32 PRO B C 1
ATOM 3065 O O . PRO B 1 32 ? -21.119 61.355 48.764 1.00 52.05 32 PRO B O 1
ATOM 3069 N N . THR B 1 33 ? -22.934 61.744 47.474 1.00 50.48 33 THR B N 1
ATOM 3070 C CA . THR B 1 33 ? -23.662 62.533 48.454 1.00 65.42 33 THR B CA 1
ATOM 3071 C C . THR B 1 33 ? -24.425 61.599 49.387 1.00 65.90 33 THR B C 1
ATOM 3072 O O . THR B 1 33 ? -25.339 60.896 48.961 1.00 6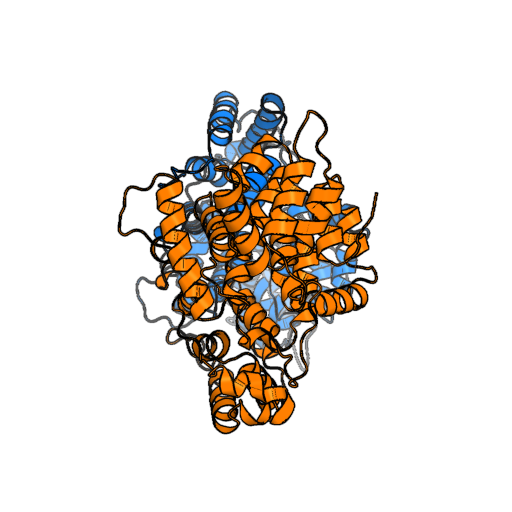3.69 33 THR B O 1
ATOM 3076 N N . THR B 1 34 ? -24.045 61.583 50.657 1.00 70.05 34 THR B N 1
ATOM 3077 C CA . THR B 1 34 ? -24.640 60.639 51.604 1.00 69.43 34 THR B CA 1
ATOM 3078 C C . THR B 1 34 ? -26.156 60.875 51.798 1.00 59.21 34 THR B C 1
ATOM 3079 O O . THR B 1 34 ? -26.909 59.942 52.081 1.00 52.23 34 THR B O 1
ATOM 3083 N N . GLY B 1 35 ? -26.608 62.107 51.593 1.00 58.20 35 GLY B N 1
ATOM 3084 C CA . GLY B 1 35 ? -28.036 62.379 51.590 1.00 61.40 35 GLY B CA 1
ATOM 3085 C C . GLY B 1 35 ? -28.709 62.317 50.220 1.00 65.37 35 GLY B C 1
ATOM 3086 O O . GLY B 1 35 ? -29.777 62.909 50.021 1.00 62.68 35 GLY B O 1
ATOM 3087 N N . PHE B 1 36 ? -28.104 61.586 49.281 1.00 64.41 36 PHE B N 1
ATOM 3088 C CA . PHE B 1 36 ? -28.544 61.596 47.879 1.00 54.52 36 PHE B CA 1
ATOM 3089 C C . PHE B 1 36 ? -29.981 61.126 47.635 1.00 52.93 36 PHE B C 1
ATOM 3090 O O . PHE B 1 36 ? -30.331 59.986 47.920 1.00 58.02 36 PHE B O 1
ATOM 3098 N N . SER B 1 37 ? -30.798 62.018 47.088 1.00 53.79 37 SER B N 1
ATOM 3099 C CA . SER B 1 37 ? -32.151 61.671 46.679 1.00 48.44 37 SER B CA 1
ATOM 3100 C C . SER B 1 37 ? -32.318 61.856 45.170 1.00 47.96 37 SER B C 1
ATOM 3101 O O . SER B 1 37 ? -32.469 62.974 44.670 1.00 52.86 37 SER B O 1
ATOM 3104 N N . ALA B 1 38 ? -32.277 60.745 44.449 1.00 41.61 38 ALA B N 1
ATOM 3105 C CA . ALA B 1 38 ? -32.480 60.763 43.015 1.00 37.69 38 ALA B CA 1
ATOM 3106 C C . ALA B 1 38 ? -33.781 61.475 42.680 1.00 34.75 38 ALA B C 1
ATOM 3107 O O . ALA B 1 38 ? -33.806 62.364 41.839 1.00 44.25 38 ALA B O 1
ATOM 3109 N N . SER B 1 39 ? -34.867 61.099 43.342 1.00 38.74 39 SER B N 1
ATOM 3110 C CA . SER B 1 39 ? -36.158 61.701 43.028 1.00 44.48 39 SER B CA 1
ATOM 3111 C C . SER B 1 39 ? -36.184 63.185 43.348 1.00 53.46 39 SER B C 1
ATOM 3112 O O . SER B 1 39 ? -36.715 63.975 42.568 1.00 58.08 39 SER B O 1
ATOM 3115 N N . ALA B 1 40 ? -35.613 63.568 44.487 1.00 48.38 40 ALA B N 1
ATOM 3116 C CA . ALA B 1 40 ? -35.595 64.980 44.867 1.00 47.15 40 ALA B CA 1
ATOM 3117 C C . ALA B 1 40 ? -34.836 65.812 43.836 1.00 49.44 40 ALA B C 1
ATOM 3118 O O . ALA B 1 40 ? -35.262 66.905 43.468 1.00 47.10 40 ALA B O 1
ATOM 3120 N N . ASP B 1 41 ? -33.709 65.290 43.366 1.00 53.73 41 ASP B N 1
ATOM 3121 C CA . ASP B 1 41 ? -32.947 65.981 42.332 1.00 48.58 41 ASP B CA 1
ATOM 3122 C C . ASP B 1 41 ? -33.726 66.038 41.029 1.00 41.32 41 ASP B C 1
ATOM 3123 O O . ASP B 1 41 ? -33.764 67.074 40.360 1.00 37.15 41 ASP B O 1
ATOM 3128 N N . ALA B 1 42 ? -34.331 64.907 40.671 1.00 36.25 42 ALA B N 1
ATOM 3129 C CA . ALA B 1 42 ? -35.215 64.837 39.510 1.00 43.03 42 ALA B CA 1
ATOM 3130 C C . ALA B 1 42 ? -36.267 65.942 39.565 1.00 44.05 42 ALA B C 1
ATOM 3131 O O . ALA B 1 42 ? -36.448 66.681 38.598 1.00 45.85 42 ALA B O 1
ATOM 3133 N N . GLU B 1 43 ? -36.961 66.042 40.699 1.00 48.20 43 GLU B N 1
ATOM 3134 C CA . GLU B 1 43 ? -37.993 67.059 40.879 1.00 55.05 43 GLU B CA 1
ATOM 3135 C C . GLU B 1 43 ? -37.413 68.432 40.620 1.00 52.93 43 GLU B C 1
ATOM 3136 O O . GLU B 1 43 ? -37.961 69.206 39.840 1.00 48.70 43 GLU B O 1
ATOM 3142 N N . ARG B 1 44 ? -36.297 68.726 41.281 1.00 48.10 44 ARG B N 1
ATOM 3143 C CA . ARG B 1 44 ? -35.659 70.033 41.156 1.00 50.91 44 ARG B CA 1
ATOM 3144 C C . ARG B 1 44 ? -35.261 70.355 39.719 1.00 40.53 44 ARG B C 1
ATOM 3145 O O . ARG B 1 44 ? -35.482 71.475 39.244 1.00 42.90 44 ARG B O 1
ATOM 3153 N N . LEU B 1 45 ? -34.680 69.381 39.025 1.00 34.54 45 LEU B N 1
ATOM 3154 C CA . LEU B 1 45 ? -34.356 69.583 37.621 1.00 40.83 45 LEU B CA 1
ATOM 3155 C C . LEU B 1 45 ? -35.637 69.888 36.865 1.00 46.01 45 LEU B C 1
ATOM 3156 O O . LEU B 1 45 ? -35.702 70.832 36.075 1.00 41.26 45 LEU B O 1
ATOM 3161 N N . HIS B 1 46 ? -36.669 69.100 37.134 1.00 47.00 46 HIS B N 1
ATOM 3162 C CA . HIS B 1 46 ? -37.937 69.279 36.444 1.00 56.44 46 HIS B CA 1
ATOM 3163 C C . HIS B 1 46 ? -38.475 70.707 36.596 1.00 56.42 46 HIS B C 1
ATOM 3164 O O . HIS B 1 46 ? -38.840 71.353 35.610 1.00 58.70 46 HIS B O 1
ATOM 3171 N N . ARG B 1 47 ? -38.526 71.195 37.830 1.00 49.65 47 ARG B N 1
ATOM 3172 C CA . ARG B 1 47 ? -38.936 72.570 38.085 1.00 59.51 47 ARG B CA 1
ATOM 3173 C C . ARG B 1 47 ? -38.112 73.529 37.234 1.00 59.58 47 ARG B C 1
ATOM 3174 O O . ARG B 1 47 ? -38.660 74.412 36.580 1.00 66.45 47 ARG B O 1
ATOM 3182 N N . SER B 1 48 ? -36.798 73.329 37.220 1.00 48.94 48 SER B N 1
ATOM 3183 C CA . SER B 1 48 ? -35.888 74.243 36.542 1.00 41.78 48 SER B CA 1
ATOM 3184 C C . SER B 1 48 ? -36.270 74.527 35.105 1.00 47.27 48 SER B C 1
ATOM 3185 O O . SER B 1 48 ? -35.963 75.598 34.578 1.00 49.92 48 SER B O 1
ATOM 3188 N N . MET B 1 49 ? -36.950 73.577 34.475 1.00 46.52 49 MET B N 1
ATOM 3189 C CA . MET B 1 49 ? -37.244 73.693 33.053 1.00 56.24 49 MET B CA 1
ATOM 3190 C C . MET B 1 49 ? -38.648 74.222 32.706 1.00 64.20 49 MET B C 1
ATOM 3191 O O . MET B 1 49 ? -38.827 74.874 31.673 1.00 64.15 49 MET B O 1
ATOM 3196 N N . LYS B 1 50 ? -39.627 73.968 33.569 0.0000 71.97 50 LYS B N 1
ATOM 3197 C CA . LYS B 1 50 ? -40.987 74.441 33.320 0.0000 79.44 50 LYS B CA 1
ATOM 3198 C C . LYS B 1 50 ? -41.010 75.933 32.989 0.0000 83.99 50 LYS B C 1
ATOM 3199 O O . LYS B 1 50 ? -40.323 76.731 33.627 0.0000 84.37 50 LYS B O 1
ATOM 3205 N N . GLY B 1 51 ? -41.798 76.302 31.984 0.0000 87.73 51 GLY B N 1
ATOM 3206 C CA . GLY B 1 51 ? -41.933 77.692 31.587 0.0000 90.74 51 GLY B CA 1
ATOM 3207 C C . GLY B 1 51 ? -40.793 78.182 30.715 0.0000 92.47 51 GLY B C 1
ATOM 3208 O O . GLY B 1 51 ? -39.729 77.564 30.672 0.0000 92.72 51 GLY B O 1
ATOM 3209 N N . PRO B 1 52 ? -41.011 79.304 30.011 0.0000 93.43 52 PRO B N 1
ATOM 3210 C CA . PRO B 1 52 ? -40.006 79.912 29.133 0.0000 92.29 52 PRO B CA 1
ATOM 3211 C C . PRO B 1 52 ? -38.968 80.707 29.919 0.0000 89.59 52 PRO B C 1
ATOM 3212 O O . PRO B 1 52 ? -38.810 81.907 29.695 0.0000 90.21 52 PRO B O 1
ATOM 3216 N N . GLY B 1 53 ? -38.271 80.037 30.830 0.0000 85.85 53 GLY B N 1
ATOM 3217 C CA . GLY B 1 53 ? -37.251 80.678 31.641 0.0000 81.66 53 GLY B CA 1
ATOM 3218 C C . GLY B 1 53 ? -36.364 79.656 32.324 0.0000 76.94 53 GLY B C 1
ATOM 3219 O O . GLY B 1 53 ? -36.427 79.478 33.541 0.0000 77.46 53 GLY B O 1
ATOM 3220 N N . THR B 1 54 ? -35.535 78.983 31.533 1.00 71.44 54 THR B N 1
ATOM 3221 C CA . THR B 1 54 ? -34.675 77.919 32.043 1.00 70.02 54 THR B CA 1
ATOM 3222 C C . THR B 1 54 ? -33.675 78.411 33.078 1.00 61.22 54 THR B C 1
ATOM 3223 O O . THR B 1 54 ? -32.874 79.302 32.806 1.00 64.11 54 THR B O 1
ATOM 3227 N N . ASN B 1 55 ? -33.731 77.817 34.266 1.00 56.14 55 ASN B N 1
ATOM 3228 C CA . ASN B 1 55 ? -32.814 78.166 35.344 1.00 52.31 55 ASN B CA 1
ATOM 3229 C C . ASN B 1 55 ? -31.520 77.373 35.236 1.00 38.63 55 ASN B C 1
ATOM 3230 O O . ASN B 1 55 ? -31.394 76.296 35.822 1.00 43.83 55 ASN B O 1
ATOM 3235 N N . GLU B 1 56 ? -30.556 77.912 34.497 1.00 37.94 56 GLU B N 1
ATOM 3236 C CA . GLU B 1 56 ? -29.305 77.199 34.239 1.00 40.60 56 GLU B CA 1
ATOM 3237 C C . GLU B 1 56 ? -28.514 76.893 35.507 1.00 40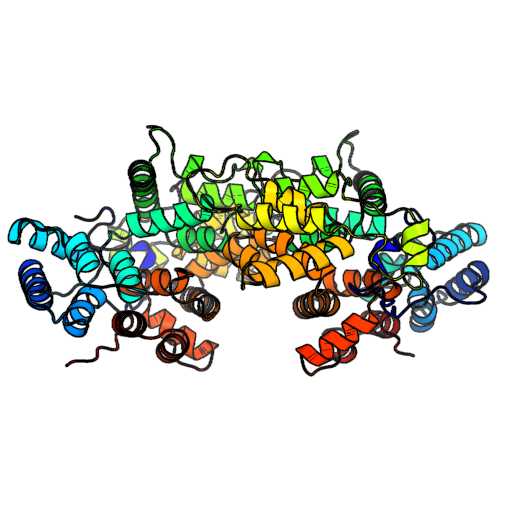.83 56 GLU B C 1
ATOM 3238 O O . GLU B 1 56 ? -28.009 75.783 35.666 1.00 45.06 56 GLU B O 1
ATOM 3244 N N . LEU B 1 57 ? -28.410 77.871 36.404 1.00 40.78 57 LEU B N 1
ATOM 3245 C CA . LEU B 1 57 ? -27.673 77.683 37.652 1.00 42.44 57 LEU B CA 1
ATOM 3246 C C . LEU B 1 57 ? -28.213 76.517 38.474 1.00 44.12 57 LEU B C 1
ATOM 3247 O O . LEU B 1 57 ? -27.445 75.769 39.083 1.00 37.41 57 LEU B O 1
ATOM 3252 N N . ALA B 1 58 ? -29.532 76.363 38.488 1.00 48.70 58 ALA B N 1
ATOM 3253 C CA . ALA B 1 58 ? -30.163 75.250 39.196 1.00 52.07 58 ALA B CA 1
ATOM 3254 C C . ALA B 1 58 ? -29.746 73.907 38.603 1.00 43.44 58 ALA B C 1
ATOM 3255 O O . ALA B 1 58 ? -29.415 72.965 39.325 1.00 42.37 58 ALA B O 1
ATOM 3257 N N . ILE B 1 59 ? -29.774 73.831 37.279 1.00 36.31 59 ILE B N 1
ATOM 3258 C CA . ILE B 1 59 ? -29.408 72.623 36.582 1.00 36.94 59 ILE B CA 1
ATOM 3259 C C . ILE B 1 59 ? -27.944 72.285 36.860 1.00 37.00 59 ILE B C 1
ATOM 3260 O O . ILE B 1 59 ? -27.615 71.151 37.217 1.00 34.01 59 ILE B O 1
ATOM 3265 N N . ILE B 1 60 ? -27.070 73.274 36.697 1.00 32.53 60 ILE B N 1
ATOM 3266 C CA . ILE B 1 60 ? -25.635 73.047 36.820 1.00 36.37 60 ILE B CA 1
ATOM 3267 C C . ILE B 1 60 ? -25.272 72.639 38.235 1.00 35.33 60 ILE B C 1
ATOM 3268 O O . ILE B 1 60 ? -24.457 71.742 38.440 1.00 34.73 60 ILE B O 1
ATOM 3273 N N . ASN B 1 61 ? -25.890 73.298 39.209 1.00 34.18 61 ASN B N 1
ATOM 3274 C CA . ASN B 1 61 ? -25.540 73.078 40.611 1.00 38.35 61 ASN B CA 1
ATOM 3275 C C . ASN B 1 61 ? -25.989 71.723 41.136 1.00 39.36 61 ASN B C 1
ATOM 3276 O O . ASN B 1 61 ? -25.670 71.352 42.267 1.00 34.35 61 ASN B O 1
ATOM 3281 N N . ILE B 1 62 ? -26.732 70.989 40.313 1.00 41.82 62 ILE B N 1
ATOM 3282 C CA . ILE B 1 62 ? -27.092 69.618 40.644 1.00 36.51 62 ILE B CA 1
ATOM 3283 C C . ILE B 1 62 ? -26.173 68.668 39.871 1.00 37.42 62 ILE B C 1
ATOM 3284 O O . ILE B 1 62 ? -25.310 68.005 40.455 1.00 39.11 62 ILE B O 1
ATOM 3289 N N . LEU B 1 63 ? -26.358 68.638 38.552 1.00 30.15 63 LEU B N 1
ATOM 3290 C CA . LEU B 1 63 ? -25.698 67.688 37.667 1.00 28.68 63 LEU B CA 1
ATOM 3291 C C . LEU B 1 63 ? -24.179 67.746 37.738 1.00 26.40 63 LEU B C 1
ATOM 3292 O O . LEU B 1 63 ? -23.526 66.704 37.733 1.00 23.37 63 LEU B O 1
ATOM 3297 N N . ALA B 1 64 ? -23.617 68.952 37.818 1.00 23.47 64 ALA B N 1
ATOM 3298 C CA . ALA B 1 64 ? -22.167 69.119 37.955 1.00 26.64 64 ALA B CA 1
ATOM 3299 C C . ALA B 1 64 ? -21.674 68.974 39.407 1.00 31.61 64 ALA B C 1
ATOM 3300 O O . ALA B 1 64 ? -20.488 69.194 39.700 1.00 31.11 64 ALA B O 1
ATOM 3302 N N . ARG B 1 65 ? -22.585 68.634 40.313 1.00 28.68 65 ARG B N 1
ATOM 3303 C CA . ARG B 1 65 ? -22.208 68.292 41.690 1.00 35.27 65 ARG B CA 1
ATOM 3304 C C . ARG B 1 65 ? -22.580 66.855 42.103 1.00 32.47 65 ARG B C 1
ATOM 3305 O O . ARG B 1 65 ? -22.666 66.555 43.288 1.00 37.37 65 ARG B O 1
ATOM 3313 N N . ARG B 1 66 ? -22.788 65.974 41.131 1.00 33.99 66 ARG B N 1
ATOM 3314 C CA . ARG B 1 66 ? -23.103 64.563 41.408 1.00 32.98 66 ARG B CA 1
ATOM 3315 C C . ARG B 1 66 ? -22.150 63.640 40.649 1.00 36.43 66 ARG B C 1
ATOM 3316 O O . ARG B 1 66 ? -21.653 64.003 39.589 1.00 31.15 66 ARG B O 1
ATOM 3324 N N . THR B 1 67 ? -21.902 62.439 41.174 1.00 32.15 67 THR B N 1
ATOM 3325 C CA . THR B 1 67 ? -21.072 61.490 40.453 1.00 28.72 67 THR B CA 1
ATOM 3326 C C . THR B 1 67 ? -21.879 60.942 39.289 1.00 31.14 67 THR B C 1
ATOM 3327 O O . THR B 1 67 ? -23.106 61.116 39.227 1.00 21.70 67 THR B O 1
ATOM 3331 N N . ASN B 1 68 ? -21.187 60.286 38.367 1.00 26.33 68 ASN B N 1
ATOM 3332 C CA . ASN B 1 68 ? -21.836 59.614 37.248 1.00 32.18 68 ASN B CA 1
ATOM 3333 C C . ASN B 1 68 ? -22.958 58.664 37.708 1.00 34.37 68 ASN B C 1
ATOM 3334 O O . ASN B 1 68 ? -24.069 58.706 37.190 1.00 33.68 68 ASN B O 1
ATOM 3339 N N . TYR B 1 69 ? -22.668 57.822 38.694 1.00 34.40 69 TYR B N 1
ATOM 3340 C CA . TYR B 1 69 ? -23.697 56.960 39.254 1.00 29.19 69 TYR B CA 1
ATOM 3341 C C . TYR B 1 69 ? -24.947 57.740 39.703 1.00 35.37 69 TYR B C 1
ATOM 3342 O O . TYR B 1 69 ? -26.078 57.396 39.341 1.00 32.18 69 TYR B O 1
ATOM 3351 N N . GLU B 1 70 ? -24.756 58.801 40.477 1.00 31.78 70 GLU B N 1
ATOM 3352 C CA . GLU B 1 70 ? -25.907 59.595 40.885 1.00 35.60 70 GLU B CA 1
ATOM 3353 C C . GLU B 1 70 ? -26.638 60.233 39.692 1.00 35.64 70 GLU B C 1
ATOM 3354 O O . GLU B 1 70 ? -27.872 60.256 39.650 1.00 32.84 70 GLU B O 1
ATOM 3360 N N . ARG B 1 71 ? -25.886 60.736 38.717 1.00 27.40 71 ARG B N 1
ATOM 3361 C CA . ARG B 1 71 ? -26.520 61.396 37.579 1.00 32.96 71 ARG B CA 1
ATOM 3362 C C . ARG B 1 71 ? -27.439 60.392 36.881 1.00 38.45 71 ARG B C 1
ATOM 3363 O O . ARG B 1 71 ? -28.607 60.673 36.625 1.00 37.35 71 ARG B O 1
ATOM 3371 N N . GLN B 1 72 ? -26.904 59.212 36.605 1.00 34.92 72 GLN B N 1
ATOM 3372 C CA . GLN B 1 72 ? -27.686 58.138 36.007 1.00 38.80 72 GLN B CA 1
ATOM 3373 C C . GLN B 1 72 ? -28.861 57.746 36.896 1.00 39.63 72 GLN B C 1
ATOM 3374 O O . GLN B 1 72 ? -29.971 57.524 36.403 1.00 35.09 72 GLN B O 1
ATOM 3380 N N . GLU B 1 73 ? -28.634 57.688 38.207 1.00 31.97 73 GLU B N 1
ATOM 3381 C CA . GLU B 1 73 ? -29.748 57.485 39.126 1.00 31.42 73 GLU B CA 1
ATOM 3382 C C . GLU B 1 73 ? -30.791 58.557 38.904 1.00 35.76 73 GLU B C 1
ATOM 3383 O O . GLU B 1 73 ? -31.988 58.297 39.004 1.00 39.91 73 GLU B O 1
ATOM 3389 N N . ILE B 1 74 ? -30.342 59.773 38.601 1.00 36.33 74 ILE B N 1
ATOM 3390 C CA . ILE B 1 74 ? -31.282 60.872 38.416 1.00 37.76 74 ILE B CA 1
ATOM 3391 C C . ILE B 1 74 ? -32.057 60.712 37.110 1.00 41.01 74 ILE B C 1
ATOM 3392 O O . ILE B 1 74 ? -33.273 60.889 37.083 1.00 39.93 74 ILE B O 1
ATOM 3397 N N . CYS B 1 75 ? -31.347 60.370 36.037 1.00 37.13 75 CYS B N 1
ATOM 3398 C CA . CYS B 1 75 ? -31.982 60.057 34.758 1.00 42.77 75 CYS B CA 1
ATOM 3399 C C . CYS B 1 75 ? -33.136 59.070 34.948 1.00 42.79 75 CYS B C 1
ATOM 3400 O O . CYS B 1 75 ? -34.256 59.311 34.493 1.00 39.71 75 CYS B O 1
ATOM 3403 N N . GLN B 1 76 ? -32.847 57.959 35.618 1.00 35.80 76 GLN B N 1
ATOM 3404 C CA . GLN B 1 76 ? -33.835 56.910 35.828 1.00 45.60 76 GLN B CA 1
ATOM 3405 C C . GLN B 1 76 ? -35.041 57.450 36.591 1.00 52.89 76 GLN B C 1
ATOM 3406 O O . GLN B 1 76 ? -36.186 57.305 36.155 1.00 57.50 76 GLN B O 1
ATOM 3412 N N . SER B 1 77 ? -34.775 58.084 37.727 1.00 42.65 77 SER B N 1
ATOM 3413 C CA . SER B 1 77 ? -35.837 58.583 38.575 1.00 46.02 77 SER B CA 1
ATOM 3414 C C . SER B 1 77 ? -36.723 59.548 37.800 1.00 52.77 77 SER B C 1
ATOM 3415 O O . SER B 1 77 ? -37.946 59.458 37.849 1.00 60.68 77 SER B O 1
ATOM 3418 N N . TYR B 1 78 ? -36.096 60.461 37.070 1.00 49.37 78 TYR B N 1
ATOM 3419 C CA . TYR B 1 78 ? -36.819 61.436 36.263 1.00 45.78 78 TYR B CA 1
ATOM 3420 C C . TYR B 1 78 ? -37.663 60.757 35.182 1.00 49.96 78 TYR B C 1
ATOM 3421 O O . TYR B 1 78 ? -38.729 61.253 34.810 1.00 52.37 78 TYR B O 1
ATOM 3430 N N . LYS B 1 79 ? -37.186 59.620 34.686 1.00 49.23 79 LYS B N 1
ATOM 3431 C CA . LYS B 1 79 ? -37.875 58.901 33.618 1.00 56.89 79 LYS B CA 1
ATOM 3432 C C . LYS B 1 79 ? -39.176 58.302 34.145 1.00 56.47 79 LYS B C 1
ATOM 3433 O O . LYS B 1 79 ? -40.247 58.540 33.595 1.00 56.90 79 LYS B O 1
ATOM 3439 N N . SER B 1 80 ? -39.074 57.534 35.223 1.00 58.87 80 SER B N 1
ATOM 3440 C CA . SER B 1 80 ? -40.239 56.932 35.852 1.00 67.22 80 SER B CA 1
ATOM 3441 C C . SER B 1 80 ? -41.210 57.998 36.347 1.00 70.68 80 SER B C 1
ATOM 3442 O O . SER B 1 80 ? -42.427 57.800 36.337 1.00 73.43 80 SER B O 1
ATOM 3445 N N . LEU B 1 81 ? -40.658 59.129 36.774 1.00 64.71 81 LEU B N 1
ATOM 3446 C CA . LEU B 1 81 ? -41.437 60.190 37.398 1.00 63.88 81 LEU B CA 1
ATOM 3447 C C . LEU B 1 81 ? -42.209 61.061 36.414 1.00 66.65 81 LEU B C 1
ATOM 3448 O O . LEU B 1 81 ? -43.295 61.539 36.730 1.00 72.20 81 LEU B O 1
ATOM 3453 N N . TYR B 1 82 ? -41.657 61.282 35.228 1.00 59.26 82 TYR B N 1
ATOM 3454 C CA . TYR B 1 82 ? -42.281 62.227 34.311 1.00 63.18 82 TYR B CA 1
ATOM 3455 C C . TYR B 1 82 ? -42.519 61.663 32.923 1.00 65.42 82 TYR B C 1
ATOM 3456 O O . TYR B 1 82 ? -42.792 62.412 31.988 1.00 71.83 82 TYR B O 1
ATOM 3465 N N . LYS B 1 83 ? -42.423 60.347 32.789 1.00 65.30 83 LYS B N 1
ATOM 3466 C CA . LYS B 1 83 ? -42.578 59.714 31.487 1.00 70.81 83 LYS B CA 1
ATOM 3467 C C . LYS B 1 83 ? -41.793 60.489 30.434 1.00 69.96 83 LYS B C 1
ATOM 3468 O O . LYS B 1 83 ? -42.077 60.405 29.240 1.00 74.14 83 LYS B O 1
ATOM 3474 N N . GLN B 1 84 ? -40.803 61.249 30.888 1.00 61.21 84 GLN B N 1
ATOM 3475 C CA . GLN B 1 84 ? -39.983 62.045 29.995 1.00 55.90 84 GLN B CA 1
ATOM 3476 C C . GLN B 1 84 ? -38.508 61.708 30.192 1.00 54.70 84 GLN B C 1
ATOM 3477 O O . GLN B 1 84 ? -38.085 61.298 31.273 1.00 53.77 84 GLN B O 1
ATOM 3483 N N . ASP B 1 85 ? -37.735 61.886 29.130 1.00 51.76 85 ASP B N 1
ATOM 3484 C CA . ASP B 1 85 ? -36.318 61.548 29.119 1.00 50.28 85 ASP B CA 1
ATOM 3485 C C . ASP B 1 85 ? -35.444 62.758 29.473 1.00 52.02 85 ASP B C 1
ATOM 3486 O O . ASP B 1 85 ? -35.423 63.733 28.731 1.00 53.19 85 ASP B O 1
ATOM 3491 N N . LEU B 1 86 ? -34.719 62.689 30.590 1.00 50.24 86 LEU B N 1
ATOM 3492 C CA . LEU B 1 86 ? -33.941 63.834 31.079 1.00 48.82 86 LEU B CA 1
ATOM 3493 C C . LEU B 1 86 ? -33.036 64.379 29.994 1.00 46.59 86 LEU B C 1
ATOM 3494 O O . LEU B 1 86 ? -32.927 65.594 29.811 1.00 48.92 86 LEU B O 1
ATOM 3499 N N . LYS B 1 87 ? -32.379 63.470 29.283 1.00 47.00 87 LYS B N 1
ATOM 3500 C CA . LYS B 1 87 ? -31.448 63.844 28.226 1.00 51.45 87 LYS B CA 1
ATOM 3501 C C . LYS B 1 87 ? -32.151 64.730 27.192 1.00 50.24 87 LYS B C 1
ATOM 3502 O O . LYS B 1 87 ? -31.696 65.841 26.899 1.00 42.56 87 LYS B O 1
ATOM 3508 N N . ASP B 1 88 ? -33.267 64.232 26.657 1.00 45.58 88 ASP B N 1
ATOM 3509 C CA . ASP B 1 88 ? -34.083 64.982 25.697 1.00 49.09 88 ASP B CA 1
ATOM 3510 C C . ASP B 1 88 ? -34.515 66.341 26.231 1.00 47.23 88 ASP B C 1
ATOM 3511 O O . ASP B 1 88 ? -34.368 67.356 25.555 1.00 42.84 88 ASP B O 1
ATOM 3516 N N . ASP B 1 89 ? -35.072 66.346 27.438 1.00 43.90 89 ASP B N 1
ATOM 3517 C CA . ASP B 1 89 ? -35.601 67.569 28.018 1.00 42.59 89 ASP B CA 1
ATOM 3518 C C . ASP B 1 89 ? -34.509 68.609 28.247 1.00 42.34 89 ASP B C 1
ATOM 3519 O O . ASP B 1 89 ? -34.741 69.809 28.090 1.00 40.20 89 ASP B O 1
ATOM 3524 N N . LEU B 1 90 ? -33.317 68.154 28.613 1.00 38.02 90 LEU B N 1
ATOM 3525 C CA . LEU B 1 90 ? -32.207 69.089 28.746 1.00 44.44 90 LEU B CA 1
ATOM 3526 C C . LEU B 1 90 ? -31.792 69.602 27.377 1.00 43.37 90 LEU B C 1
ATOM 3527 O O . LEU B 1 90 ? -31.502 70.786 27.220 1.00 44.55 90 LEU B O 1
ATOM 3532 N N . LYS B 1 91 ? -31.765 68.713 26.387 1.00 41.90 91 LYS B N 1
ATOM 3533 C CA . LYS B 1 91 ? -31.366 69.131 25.047 1.00 51.96 91 LYS B CA 1
ATOM 3534 C C . LYS B 1 91 ? -32.331 70.155 24.456 1.00 50.05 91 LYS B C 1
ATOM 3535 O O . LYS B 1 91 ? -31.914 71.143 23.853 1.00 50.91 91 LYS B O 1
ATOM 3541 N N . SER B 1 92 ? -33.624 69.934 24.641 1.00 37.70 92 SER B N 1
ATOM 3542 C CA . SER B 1 92 ? -34.585 70.845 24.048 1.00 52.97 92 SER B CA 1
ATOM 3543 C C . SER B 1 92 ? -34.718 72.156 24.842 1.00 55.24 92 SER B C 1
ATOM 3544 O O . SER B 1 92 ? -35.213 73.155 24.325 1.00 60.88 92 SER B O 1
ATOM 3547 N N . ASP B 1 93 ? -34.249 72.165 26.086 1.00 53.19 93 ASP B N 1
ATOM 3548 C CA . ASP B 1 93 ? -34.341 73.374 26.903 1.00 60.96 93 ASP B CA 1
ATOM 3549 C C . ASP B 1 93 ? -33.035 74.180 27.019 1.00 50.59 93 ASP B C 1
ATOM 3550 O O . ASP B 1 93 ? -33.010 75.215 27.678 1.00 47.76 93 ASP B O 1
ATOM 3555 N N . THR B 1 94 ? -31.961 73.703 26.388 1.00 46.45 94 THR B N 1
ATOM 3556 C CA . THR B 1 94 ? -30.689 74.426 26.367 1.00 42.52 94 THR B CA 1
ATOM 3557 C C . THR B 1 94 ? -30.092 74.345 24.975 1.00 46.88 94 THR B C 1
ATOM 3558 O O . THR B 1 94 ? -30.551 73.560 24.132 1.00 42.70 94 THR B O 1
ATOM 3562 N N . SER B 1 95 ? -29.063 75.148 24.734 1.00 41.89 95 SER B N 1
ATOM 3563 C CA . SER B 1 95 ? -28.419 75.162 23.426 1.00 42.47 95 SER B CA 1
ATOM 3564 C C . SER B 1 95 ? -26.941 75.498 23.522 1.00 46.01 95 SER B C 1
ATOM 3565 O O . SER B 1 95 ? -26.419 75.782 24.606 1.00 44.65 95 SER B O 1
ATOM 3568 N N . GLY B 1 96 ? -26.269 75.451 22.375 1.00 46.27 96 GLY B N 1
ATOM 3569 C CA . GLY B 1 96 ? -24.877 75.843 22.285 1.00 43.41 96 GLY B CA 1
ATOM 3570 C C . GLY B 1 96 ? -23.933 75.006 23.121 1.00 43.73 96 GLY B C 1
ATOM 3571 O O . GLY B 1 96 ? -24.120 73.797 23.275 1.00 43.66 96 GLY B O 1
ATOM 3572 N N . ASP B 1 97 ? -22.910 75.661 23.659 1.00 40.75 97 ASP B N 1
ATOM 3573 C CA . ASP B 1 97 ? -21.893 75.003 24.464 1.00 33.14 97 ASP B CA 1
ATOM 3574 C C . ASP B 1 97 ? -22.473 74.414 25.744 1.00 31.49 97 ASP B C 1
ATOM 3575 O O . ASP B 1 97 ? -22.018 73.381 26.228 1.00 37.03 97 ASP B O 1
ATOM 3580 N N . PHE B 1 98 ? -23.478 75.078 26.289 1.00 23.35 98 PHE B N 1
ATOM 3581 C CA . PHE B 1 98 ? -24.095 74.593 27.497 1.00 28.32 98 PHE B CA 1
ATOM 3582 C C . PHE B 1 98 ? -24.711 73.230 27.219 1.00 37.69 98 PHE B C 1
ATOM 3583 O O . PHE B 1 98 ? -24.477 72.276 27.957 1.00 35.57 98 PHE B O 1
ATOM 3591 N N . ARG B 1 99 ? -25.493 73.136 26.148 1.00 40.00 99 ARG B N 1
ATOM 3592 C CA . ARG B 1 99 ? -26.084 71.853 25.758 1.00 37.08 99 ARG B CA 1
ATOM 3593 C C . ARG B 1 99 ? -25.007 70.779 25.542 1.00 31.41 99 ARG B C 1
ATOM 3594 O O . ARG B 1 99 ? -25.151 69.648 26.000 1.00 27.54 99 ARG B O 1
ATOM 3602 N N . LYS B 1 100 ? -23.930 71.142 24.854 1.00 32.52 100 LYS B N 1
ATOM 3603 C CA . LYS B 1 100 ? -22.817 70.226 24.639 1.00 31.59 100 LYS B CA 1
ATOM 3604 C C . LYS B 1 100 ? -22.336 69.629 25.961 1.00 35.57 100 LYS B C 1
ATOM 3605 O O . LYS B 1 100 ? -22.283 68.414 26.131 1.00 37.93 100 LYS B O 1
ATOM 3611 N N . VAL B 1 101 ? -21.990 70.485 26.909 1.00 28.18 101 VAL B N 1
ATOM 3612 C CA . VAL B 1 101 ? -21.391 69.979 28.124 1.00 33.01 101 VAL B CA 1
ATOM 3613 C C . VAL B 1 101 ? -22.431 69.186 28.917 1.00 29.84 101 VAL B C 1
ATOM 3614 O O . VAL B 1 101 ? -22.110 68.180 29.563 1.00 28.04 101 VAL B O 1
ATOM 3618 N N . LEU B 1 102 ? -23.683 69.621 28.850 1.00 26.24 102 LEU B N 1
ATOM 3619 C CA . LEU B 1 102 ? -24.755 68.900 29.523 1.00 31.53 102 LEU B CA 1
ATOM 3620 C C . LEU B 1 102 ? -24.906 67.480 28.960 1.00 38.17 102 LEU B C 1
ATOM 3621 O O . LEU B 1 102 ? -25.247 66.542 29.680 1.00 29.95 102 LEU B O 1
ATOM 3626 N N . CYS B 1 103 ? -24.658 67.323 27.669 1.00 31.65 103 CYS B N 1
ATOM 3627 C CA . CYS B 1 103 ? -24.841 66.021 27.071 1.00 38.66 103 CYS B CA 1
ATOM 3628 C C . CYS B 1 103 ? -23.708 65.096 27.483 1.00 35.66 103 CYS B C 1
ATOM 3629 O O . CYS B 1 103 ? -23.944 63.934 27.755 1.00 36.20 103 CYS B O 1
ATOM 3632 N N . GLN B 1 104 ? -22.486 65.610 27.556 1.00 31.74 104 GLN B N 1
ATOM 3633 C CA . GLN B 1 104 ? -21.378 64.781 28.023 1.00 34.20 104 GLN B CA 1
ATOM 3634 C C . GLN B 1 104 ? -21.681 64.304 29.434 1.00 31.72 104 GLN B C 1
ATOM 3635 O O . GLN B 1 104 ? -21.459 63.151 29.777 1.00 31.08 104 GLN B O 1
ATOM 3641 N N . LEU B 1 105 ? -22.250 65.202 30.226 1.00 31.74 105 LEU B N 1
ATOM 3642 C CA . LEU B 1 105 ? -22.555 64.960 31.627 1.00 33.31 105 LEU B CA 1
ATOM 3643 C C . LEU B 1 105 ? -23.700 63.965 31.938 1.00 28.35 105 LEU B C 1
ATOM 3644 O O . LEU B 1 105 ? -23.551 63.148 32.850 1.00 29.27 105 LEU B O 1
ATOM 3649 N N . ILE B 1 106 ? -24.845 64.022 31.245 1.00 26.04 106 ILE B N 1
ATOM 3650 C CA . ILE B 1 106 ? -25.943 63.117 31.645 1.00 37.14 106 ILE B CA 1
ATOM 3651 C C . ILE B 1 106 ? -25.858 61.739 31.018 1.00 26.98 106 ILE B C 1
ATOM 3652 O O . ILE B 1 106 ? -26.710 60.897 31.271 1.00 33.53 106 ILE B O 1
ATOM 3657 N N . VAL B 1 107 ? -24.858 61.531 30.175 1.00 29.02 107 VAL B N 1
ATOM 3658 C CA . VAL B 1 107 ? -24.641 60.237 29.562 1.00 34.45 107 VAL B CA 1
ATOM 3659 C C . VAL B 1 107 ? -23.721 59.398 30.441 1.00 36.30 107 VAL B C 1
ATOM 3660 O O . VAL B 1 107 ? -22.771 59.921 31.020 1.00 32.03 107 VAL B O 1
ATOM 3664 N N . ASP B 1 108 ? -24.024 58.105 30.562 1.00 34.36 108 ASP B N 1
ATOM 3665 C CA . ASP B 1 108 ? -23.215 57.191 31.362 1.00 23.80 108 ASP B CA 1
ATOM 3666 C C . ASP B 1 108 ? -21.759 57.311 30.925 1.00 23.52 108 ASP B C 1
ATOM 3667 O O . ASP B 1 108 ? -21.461 57.344 29.719 1.00 26.07 108 ASP B O 1
ATOM 3672 N N . THR B 1 109 ? -20.848 57.394 31.890 1.00 21.03 109 THR B N 1
ATOM 3673 C CA . THR B 1 109 ? -19.429 57.582 31.564 1.00 23.83 109 THR B CA 1
ATOM 3674 C C . THR B 1 109 ? -18.930 56.720 30.400 1.00 29.29 109 THR B C 1
ATOM 3675 O O . THR B 1 109 ? -18.328 57.242 29.470 1.00 27.20 109 THR B O 1
ATOM 3679 N N . PRO B 1 110 ? -19.159 55.391 30.459 1.00 31.40 110 PRO B N 1
ATOM 3680 C CA . PRO B 1 110 ? -18.665 54.548 29.365 1.00 29.66 110 PRO B CA 1
ATOM 3681 C C . PRO B 1 110 ? -19.205 54.929 27.986 1.00 22.86 110 PRO B C 1
ATOM 3682 O O . PRO B 1 110 ? -18.456 54.848 27.016 1.00 23.12 110 PRO B O 1
ATOM 3686 N N . TYR B 1 111 ? -20.465 55.333 27.879 1.00 23.72 111 TYR B N 1
ATOM 3687 C CA . TYR B 1 111 ? -20.985 55.747 26.566 1.00 27.60 111 TYR B CA 1
ATOM 3688 C C . TYR B 1 111 ? -20.302 57.045 26.123 1.00 28.14 111 TYR B C 1
ATOM 3689 O O . TYR B 1 111 ? -19.894 57.238 24.958 1.00 19.45 111 TYR B O 1
ATOM 3698 N N . MET B 1 112 ? -20.168 57.950 27.072 1.00 25.95 112 MET B N 1
ATOM 3699 C CA . MET B 1 112 ? -19.494 59.208 26.777 1.00 33.57 112 MET B CA 1
ATOM 3700 C C . MET B 1 112 ? -18.084 58.951 26.245 1.00 29.94 112 MET B C 1
ATOM 3701 O O . MET B 1 112 ? -17.671 59.532 25.244 1.00 34.09 112 MET B O 1
ATOM 3706 N N . LEU B 1 113 ? -17.350 58.050 26.885 1.00 29.84 113 LEU B N 1
ATOM 3707 C CA . LEU B 1 113 ? -16.000 57.781 26.417 1.00 22.42 113 LEU B CA 1
ATOM 3708 C C . LEU B 1 113 ? -16.054 57.108 25.052 1.00 19.05 113 LEU B C 1
ATOM 3709 O O . LEU B 1 113 ? -15.251 57.414 24.158 1.00 20.67 113 LEU B O 1
ATOM 3714 N N . ALA B 1 114 ? -17.008 56.207 24.865 1.00 24.56 114 ALA B N 1
ATOM 3715 C CA . ALA B 1 114 ? -17.072 55.488 23.587 1.00 32.62 114 ALA B CA 1
ATOM 3716 C C . ALA B 1 114 ? -17.374 56.453 22.426 1.00 28.56 114 ALA B C 1
ATOM 3717 O O . ALA B 1 114 ? -16.783 56.358 21.362 1.00 27.97 114 ALA B O 1
ATOM 3719 N N . LYS B 1 115 ? -18.277 57.397 22.639 1.00 28.39 115 LYS B N 1
ATOM 3720 C CA . LYS B 1 115 ? -18.561 58.371 21.594 1.00 33.23 115 LYS B CA 1
ATOM 3721 C C . LYS B 1 115 ? -17.305 59.161 21.189 1.00 26.69 115 LYS B C 1
ATOM 3722 O O . LYS B 1 115 ? -17.015 59.313 20.004 1.00 25.21 115 LYS B O 1
ATOM 3728 N N . SER B 1 116 ? -16.550 59.646 22.163 1.00 22.11 116 SER B N 1
ATOM 3729 C CA . SER B 1 116 ? -15.286 60.318 21.850 1.00 28.53 116 SER B CA 1
ATOM 3730 C C . SER B 1 116 ? -14.303 59.399 21.123 1.00 25.56 116 SER B C 1
ATOM 3731 O O . SER B 1 116 ? -13.560 59.856 20.258 1.00 31.28 116 SER B O 1
ATOM 3734 N N . LEU B 1 117 ? -14.269 58.116 21.481 1.00 30.85 117 LEU B N 1
ATOM 3735 C CA . LEU B 1 117 ? -13.367 57.183 20.796 1.00 25.37 117 LEU B CA 1
ATOM 3736 C C . LEU B 1 117 ? -13.821 57.055 19.358 1.00 19.35 117 LEU B C 1
ATOM 3737 O O . LEU B 1 117 ? -13.023 57.106 18.422 1.00 22.99 117 LEU B O 1
ATOM 3742 N N . TYR B 1 118 ? -15.125 56.885 19.187 1.00 29.38 118 TYR B N 1
ATOM 3743 C CA . TYR B 1 118 ? -15.722 56.811 17.863 1.00 19.86 118 TYR B CA 1
ATOM 3744 C C . TYR B 1 118 ? -15.300 57.999 16.996 1.00 33.74 118 TYR B C 1
ATOM 3745 O O . TYR B 1 118 ? -14.838 57.828 15.871 1.00 35.17 118 TYR B O 1
ATOM 3754 N N . TYR B 1 119 ? -15.441 59.214 17.519 1.00 32.12 119 TYR B N 1
ATOM 3755 C CA . TYR B 1 119 ? -15.060 60.388 16.736 1.00 31.26 119 TYR B CA 1
ATOM 3756 C C . TYR B 1 119 ? -13.548 60.470 16.486 1.00 31.71 119 TYR B C 1
ATOM 3757 O O . TYR B 1 119 ? -13.100 60.915 15.430 1.00 30.86 119 TYR B O 1
ATOM 3766 N N . ALA B 1 120 ? -12.761 60.008 17.446 1.00 30.05 120 ALA B N 1
ATOM 3767 C CA . ALA B 1 120 ? -11.311 60.045 17.297 1.00 33.73 120 ALA B CA 1
ATOM 3768 C C . ALA B 1 120 ? -10.845 59.156 16.144 1.00 38.57 120 ALA B C 1
ATOM 3769 O O . ALA B 1 120 ? -9.754 59.351 15.588 1.00 39.59 120 ALA B O 1
ATOM 3771 N N . MET B 1 121 ? -11.670 58.180 15.780 1.00 42.07 121 MET B N 1
ATOM 3772 C CA . MET B 1 121 ? -11.290 57.247 14.721 1.00 41.22 121 MET B CA 1
ATOM 3773 C C . MET B 1 121 ? -12.074 57.435 13.419 1.00 40.77 121 MET B C 1
ATOM 3774 O O . MET B 1 121 ? -11.523 57.285 12.337 1.00 46.11 121 MET B O 1
ATOM 3779 N N . LYS B 1 122 ? -13.348 57.789 13.522 1.00 40.47 122 LYS B N 1
ATOM 3780 C CA . LYS B 1 122 ? -14.211 57.813 12.347 1.00 47.04 122 LYS B CA 1
ATOM 3781 C C . LYS B 1 122 ? -13.857 58.925 11.355 1.00 50.62 122 LYS B C 1
ATOM 3782 O O . LYS B 1 122 ? -14.178 58.835 10.174 1.00 46.96 122 LYS B O 1
ATOM 3788 N N . GLY B 1 123 ? -13.203 59.974 11.836 1.00 44.14 123 GLY B N 1
ATOM 3789 C CA . GLY B 1 123 ? -12.869 61.094 10.980 1.00 43.21 123 GLY B CA 1
ATOM 3790 C C . GLY B 1 123 ? -11.668 60.848 10.083 1.00 46.62 123 GLY B C 1
ATOM 3791 O O . GLY B 1 123 ? -11.256 59.708 9.841 1.00 41.57 123 GLY B O 1
ATOM 3792 N N . LEU B 1 124 ? -11.120 61.945 9.573 1.00 43.75 124 LEU B N 1
ATOM 3793 C CA . LEU B 1 124 ? -9.944 61.911 8.719 1.00 45.16 124 LEU B CA 1
ATOM 3794 C C . LEU B 1 124 ? -8.689 61.904 9.582 1.00 35.17 124 LEU B C 1
ATOM 3795 O O . LEU B 1 124 ? -8.467 62.820 10.376 1.00 38.99 124 LEU B O 1
ATOM 3800 N N . GLY B 1 125 ? -7.865 60.879 9.413 1.00 40.17 125 GLY B N 1
ATOM 3801 C CA . GLY B 1 125 ? -6.744 60.670 10.305 1.00 40.37 125 GLY B CA 1
ATOM 3802 C C . GLY B 1 125 ? -7.273 60.070 11.594 1.00 44.91 125 GLY B C 1
ATOM 3803 O O . GLY B 1 125 ? -8.443 59.682 11.680 1.00 48.75 125 GLY B O 1
ATOM 3804 N N . THR B 1 126 ? -6.409 60.010 12.597 1.00 37.66 126 THR B N 1
ATOM 3805 C CA . THR B 1 126 ? -6.709 59.359 13.856 1.00 29.21 126 THR B CA 1
ATOM 3806 C C . THR B 1 126 ? -6.320 60.269 14.990 1.00 29.67 126 THR B C 1
ATOM 3807 O O . THR B 1 126 ? -5.183 60.723 15.054 1.00 28.28 126 THR B O 1
ATOM 3811 N N . ASN B 1 127 ? -7.258 60.562 15.879 1.00 29.11 127 ASN B N 1
ATOM 3812 C CA . ASN B 1 127 ? -6.914 61.401 17.012 1.00 30.79 127 ASN B CA 1
ATOM 3813 C C . ASN B 1 127 ? -6.277 60.564 18.110 1.00 31.63 127 ASN B C 1
ATOM 3814 O O . ASN B 1 127 ? -6.916 60.240 19.098 1.00 33.82 127 ASN B O 1
ATOM 3819 N N . ASP B 1 128 ? -5.006 60.229 17.922 1.00 34.96 128 ASP B N 1
ATOM 3820 C CA . ASP B 1 128 ? -4.320 59.290 18.785 1.00 33.97 128 ASP B CA 1
ATOM 3821 C C . ASP B 1 128 ? -4.145 59.833 20.177 1.00 35.87 128 ASP B C 1
ATOM 3822 O O . ASP B 1 128 ? -4.166 59.082 21.163 1.00 28.50 128 ASP B O 1
ATOM 3827 N N . ARG B 1 129 ? -4.001 61.148 20.242 1.00 31.68 129 ARG B N 1
ATOM 3828 C CA . ARG B 1 129 ? -3.879 61.855 21.500 1.00 30.00 129 ARG B CA 1
ATOM 3829 C C . ARG B 1 129 ? -5.064 61.515 22.391 1.00 30.81 129 ARG B C 1
ATOM 3830 O O . ARG B 1 129 ? -4.915 61.318 23.612 1.00 25.69 129 ARG B O 1
ATOM 3838 N N . VAL B 1 130 ? -6.240 61.453 21.771 1.00 26.61 130 VAL B N 1
ATOM 3839 C CA . VAL B 1 130 ? -7.468 61.091 22.462 1.00 24.21 130 VAL B CA 1
ATOM 3840 C C . VAL B 1 130 ? -7.479 59.587 22.820 1.00 27.01 130 VAL B C 1
ATOM 3841 O O . VAL B 1 130 ? -7.940 59.199 23.893 1.00 25.24 130 VAL B O 1
ATOM 3845 N N . LEU B 1 131 ? -6.949 58.741 21.943 1.00 21.39 131 LEU B N 1
ATOM 3846 C CA . LEU B 1 131 ? -6.894 57.303 22.263 1.00 27.61 131 LEU B CA 1
ATOM 3847 C C . LEU B 1 131 ? -5.971 57.071 23.462 1.00 27.05 131 LEU B C 1
ATOM 3848 O O . LEU B 1 131 ? -6.338 56.398 24.424 1.00 20.86 131 LEU B O 1
ATOM 3853 N N . ILE B 1 132 ? -4.784 57.677 23.418 1.00 32.98 132 ILE B N 1
ATOM 3854 C CA . ILE B 1 132 ? -3.863 57.598 24.547 1.00 30.96 132 ILE B CA 1
ATOM 3855 C C . ILE B 1 132 ? -4.485 58.115 25.840 1.00 28.81 132 ILE B C 1
ATOM 3856 O O . ILE B 1 132 ? -4.438 57.453 26.880 1.00 25.60 132 ILE B O 1
ATOM 3861 N N . GLU B 1 133 ? -5.079 59.300 25.769 1.00 26.66 133 GLU B N 1
ATOM 3862 C CA . GLU B 1 133 ? -5.679 59.943 26.939 1.00 22.02 133 GLU B CA 1
ATOM 3863 C C . GLU B 1 133 ? -6.753 59.082 27.610 1.00 25.08 133 GLU B C 1
ATOM 3864 O O . GLU B 1 133 ? -6.800 58.939 28.839 1.00 25.23 133 GLU B O 1
ATOM 3870 N N . ILE B 1 134 ? -7.635 58.530 26.794 1.00 24.95 134 ILE B N 1
ATOM 3871 C CA . ILE B 1 134 ? -8.737 57.722 27.292 1.00 28.81 134 ILE B CA 1
ATOM 3872 C C . ILE B 1 134 ? -8.303 56.310 27.731 1.00 23.59 134 ILE B C 1
ATOM 3873 O O . ILE B 1 134 ? -8.551 55.908 28.872 1.00 23.45 134 ILE B O 1
ATOM 3878 N N . PHE B 1 135 ? -7.635 55.571 26.849 1.00 22.74 135 PHE B N 1
ATOM 3879 C CA . PHE B 1 135 ? -7.253 54.193 27.183 1.00 25.62 135 PHE B CA 1
ATOM 3880 C C . PHE B 1 135 ? -6.359 54.113 28.404 1.00 30.76 135 PHE B C 1
ATOM 3881 O O . PHE B 1 135 ? -6.521 53.227 29.248 1.00 24.58 135 PHE B O 1
ATOM 3889 N N . THR B 1 136 ? -5.405 55.034 28.496 1.00 27.27 136 THR B N 1
ATOM 3890 C CA . THR B 1 136 ? -4.554 55.124 29.679 1.00 25.95 136 THR B CA 1
ATOM 3891 C C . THR B 1 136 ? -5.364 55.060 30.971 1.00 29.66 136 THR B C 1
ATOM 3892 O O . THR B 1 136 ? -4.950 54.418 31.937 1.00 26.66 136 THR B O 1
ATOM 3896 N N . THR B 1 137 ? -6.531 55.703 30.976 1.00 24.74 137 THR B N 1
ATOM 3897 C CA . THR B 1 137 ? -7.298 55.865 32.209 1.00 24.03 137 THR B CA 1
ATOM 3898 C C . THR B 1 137 ? -8.331 54.767 32.489 1.00 26.68 137 THR B C 1
ATOM 3899 O O . THR B 1 137 ? -9.099 54.871 33.445 1.00 28.25 137 THR B O 1
ATOM 3903 N N . LEU B 1 138 ? -8.356 53.712 31.683 1.00 28.43 138 LEU B N 1
ATOM 3904 C CA . LEU B 1 138 ? -9.352 52.662 31.900 1.00 30.76 138 LEU B CA 1
ATOM 3905 C C . LEU B 1 138 ? -8.716 51.366 32.363 1.00 25.49 138 LEU B C 1
ATOM 3906 O O . LEU B 1 138 ? -7.816 50.835 31.703 1.00 25.82 138 LEU B O 1
ATOM 3911 N N . TRP B 1 139 ? -9.192 50.836 33.481 1.00 25.32 139 TRP B N 1
ATOM 3912 C CA . TRP B 1 139 ? -8.771 49.489 33.847 1.00 24.81 139 TRP B CA 1
ATOM 3913 C C . TRP B 1 139 ? -9.694 48.439 33.214 1.00 31.00 139 TRP B C 1
ATOM 3914 O O . TRP B 1 139 ? -10.639 48.776 32.491 1.00 33.00 139 TRP B O 1
ATOM 3925 N N . ASN B 1 140 ? -9.406 47.170 33.472 1.00 29.51 140 ASN B N 1
ATOM 3926 C CA . ASN B 1 140 ? -10.013 46.080 32.716 1.00 25.00 140 ASN B CA 1
ATOM 3927 C C . ASN B 1 140 ? -11.533 46.136 32.555 1.00 23.21 140 ASN B C 1
ATOM 3928 O O . ASN B 1 140 ? -12.054 46.078 31.434 1.00 23.16 140 ASN B O 1
ATOM 3933 N N . ASP B 1 141 ? -12.239 46.215 33.673 1.00 22.50 141 ASP B N 1
ATOM 3934 C CA . ASP B 1 141 ? -13.694 46.220 33.661 1.00 23.71 141 ASP B CA 1
ATOM 3935 C C . ASP B 1 141 ? -14.279 47.481 33.018 1.00 30.14 141 ASP B C 1
ATOM 3936 O O . ASP B 1 141 ? -15.306 47.429 32.342 1.00 23.75 141 ASP B O 1
ATOM 3941 N N . GLU B 1 142 ? -13.617 48.610 33.235 1.00 26.27 142 GLU B N 1
ATOM 3942 C CA . GLU B 1 142 ? -14.049 49.869 32.642 1.00 28.27 142 GLU B CA 1
ATOM 3943 C C . GLU B 1 142 ? -13.898 49.781 31.140 1.00 25.97 142 GLU B C 1
ATOM 3944 O O . GLU B 1 142 ? -14.793 50.173 30.395 1.00 28.75 142 GLU B O 1
ATOM 3950 N N . MET B 1 143 ? -12.772 49.219 30.710 1.00 19.48 143 MET B N 1
ATOM 3951 C CA . MET B 1 143 ? -12.457 49.100 29.296 1.00 24.07 143 MET B CA 1
ATOM 3952 C C . MET B 1 143 ? -13.518 48.275 28.579 1.00 34.03 143 MET B C 1
ATOM 3953 O O . MET B 1 143 ? -13.959 48.640 27.473 1.00 31.85 143 MET B O 1
ATOM 3958 N N . LYS B 1 144 ? -13.931 47.172 29.216 1.00 33.15 144 LYS B N 1
ATOM 3959 C CA . LYS B 1 144 ? -14.946 46.275 28.649 1.00 27.54 144 LYS B CA 1
ATOM 3960 C C . LYS B 1 144 ? -16.289 46.984 28.586 1.00 34.20 144 LYS B C 1
ATOM 3961 O O . LYS B 1 144 ? -17.035 46.827 27.620 1.00 33.96 144 LYS B O 1
ATOM 3967 N N . ALA B 1 145 ? -16.607 47.755 29.624 1.00 35.35 145 ALA B N 1
ATOM 3968 C CA . ALA B 1 145 ? -17.823 48.572 29.594 1.00 34.63 145 ALA B CA 1
ATOM 3969 C C . ALA B 1 145 ? -17.780 49.593 28.457 1.00 30.36 145 ALA B C 1
ATOM 3970 O O . ALA B 1 145 ? -18.801 49.870 27.826 1.00 30.52 145 ALA B O 1
ATOM 3972 N N . VAL B 1 146 ? -16.603 50.155 28.190 1.00 29.65 146 VAL B N 1
ATOM 3973 C CA . VAL B 1 146 ? -16.496 51.111 27.097 1.00 31.58 146 VAL B CA 1
ATOM 3974 C C . VAL B 1 146 ? -16.602 50.395 25.749 1.00 36.14 146 VAL B C 1
ATOM 3975 O O . VAL B 1 146 ? -17.258 50.879 24.819 1.00 34.90 146 VAL B O 1
ATOM 3979 N N . ALA B 1 147 ? -15.953 49.239 25.644 1.00 33.52 147 ALA B N 1
ATOM 3980 C CA . ALA B 1 147 ? -16.065 48.434 24.438 1.00 28.60 147 ALA B CA 1
ATOM 3981 C C . ALA B 1 147 ? -17.537 48.117 24.163 1.00 29.24 147 ALA B C 1
ATOM 3982 O O . ALA B 1 147 ? -18.001 48.214 23.032 1.00 34.58 147 ALA B O 1
ATOM 3984 N N . ASP B 1 148 ? -18.283 47.757 25.200 1.00 27.07 148 ASP B N 1
ATOM 3985 C CA . ASP B 1 148 ? -19.682 47.430 24.991 1.00 33.51 148 ASP B CA 1
ATOM 3986 C C . ASP B 1 148 ? -20.423 48.650 24.516 1.00 37.04 148 ASP B C 1
ATOM 3987 O O . ASP B 1 148 ? -21.195 48.590 23.564 1.00 36.72 148 ASP B O 1
ATOM 3992 N N . ALA B 1 149 ? -20.181 49.763 25.193 1.00 33.45 149 ALA B N 1
ATOM 3993 C CA . ALA B 1 149 ? -20.896 50.985 24.894 1.00 32.91 149 ALA B CA 1
ATOM 3994 C C . ALA B 1 149 ? -20.595 51.397 23.453 1.00 34.80 149 ALA B C 1
ATOM 3995 O O . ALA B 1 149 ? -21.464 51.905 22.747 1.00 35.66 149 ALA B O 1
ATOM 3997 N N . TYR B 1 150 ? -19.359 51.158 23.020 1.00 28.99 150 TYR B N 1
ATOM 3998 C CA . TYR B 1 150 ? -18.961 51.473 21.654 1.00 29.88 150 TYR B CA 1
ATOM 3999 C C . TYR B 1 150 ? -19.869 50.779 20.653 1.00 38.49 150 TYR B C 1
ATOM 4000 O O . TYR B 1 150 ? -20.369 51.413 19.722 1.00 31.48 150 TYR B O 1
ATOM 4009 N N . LYS B 1 151 ? -20.068 49.472 20.842 1.00 38.62 151 LYS B N 1
ATOM 4010 C CA . LYS B 1 151 ? -20.969 48.713 19.973 1.00 41.71 151 LYS B CA 1
ATOM 4011 C C . LYS B 1 151 ? -22.353 49.368 19.932 1.00 36.15 151 LYS B C 1
ATOM 4012 O O . LYS B 1 151 ? -23.015 49.370 18.898 1.00 45.37 151 LYS B O 1
ATOM 4018 N N . GLN B 1 152 ? -22.765 49.949 21.052 1.00 33.33 152 GLN B N 1
ATOM 4019 C CA . GLN B 1 152 ? -24.033 50.661 21.120 1.00 44.60 152 GLN B CA 1
ATOM 4020 C C . GLN B 1 152 ? -23.983 52.025 20.418 1.00 52.48 152 GLN B C 1
ATOM 4021 O O . GLN B 1 152 ? -25.012 52.542 19.974 1.00 56.45 152 GLN B O 1
ATOM 4027 N N . VAL B 1 153 ? -22.796 52.619 20.329 1.00 46.05 153 VAL B N 1
ATOM 4028 C CA . VAL B 1 153 ? -22.654 53.867 19.592 1.00 39.03 153 VAL B CA 1
ATOM 4029 C C . VAL B 1 153 ? -22.767 53.567 18.098 1.00 43.36 153 VAL B C 1
ATOM 4030 O O . VAL B 1 153 ? -23.375 54.329 17.346 1.00 35.66 153 VAL B O 1
ATOM 4034 N N . LEU B 1 154 ? -22.188 52.445 17.673 1.00 44.30 154 LEU B N 1
ATOM 4035 C CA . LEU B 1 154 ? -22.247 52.055 16.270 1.00 44.79 154 LEU B CA 1
ATOM 4036 C C . LEU B 1 154 ? -23.685 51.813 15.819 1.00 52.50 154 LEU B C 1
ATOM 4037 O O . LEU B 1 154 ? -24.041 52.103 14.678 1.00 57.01 154 LEU B O 1
ATOM 4042 N N . LYS B 1 155 ? -24.519 51.290 16.707 1.00 48.20 155 LYS B N 1
ATOM 4043 C CA . LYS B 1 155 ? -25.910 51.069 16.339 1.00 47.45 155 LYS B CA 1
ATOM 4044 C C . LYS B 1 155 ? -26.572 52.423 16.228 1.00 50.96 155 LYS B C 1
ATOM 4045 O O . LYS B 1 155 ? -27.257 52.717 15.252 1.00 57.06 155 LYS B O 1
ATOM 4051 N N . ASP B 1 156 ? -26.348 53.254 17.236 1.00 53.73 156 ASP B N 1
ATOM 4052 C CA . ASP B 1 156 ? -26.923 54.593 17.281 1.00 52.74 156 ASP B CA 1
ATOM 4053 C C . ASP B 1 156 ? -26.536 55.469 16.084 1.00 57.64 156 ASP B C 1
ATOM 4054 O O . ASP B 1 156 ? -27.275 56.383 15.713 1.00 58.28 156 ASP B O 1
ATOM 4059 N N . LYS B 1 157 ? -25.378 55.200 15.491 1.00 59.57 157 LYS B N 1
ATOM 4060 C CA . LYS B 1 157 ? -24.868 56.037 14.408 1.00 58.73 157 LYS B CA 1
ATOM 4061 C C . LYS B 1 157 ? -25.067 55.411 13.034 1.00 62.29 157 LYS B C 1
ATOM 4062 O O . LYS B 1 157 ? -24.427 55.825 12.068 1.00 62.72 157 LYS B O 1
ATOM 4068 N N . GLY B 1 158 ? -25.939 54.409 12.947 1.00 65.82 158 GLY B N 1
ATOM 4069 C CA . GLY B 1 158 ? -26.263 53.803 11.666 1.00 68.19 158 GLY B CA 1
ATOM 4070 C C . GLY B 1 158 ? -25.882 52.348 11.430 1.00 69.66 158 GLY B C 1
ATOM 4071 O O . GLY B 1 158 ? -26.709 51.566 10.968 1.00 72.29 158 GLY B O 1
ATOM 4072 N N . SER B 1 159 ? -24.640 51.982 11.732 1.00 71.49 159 SER B N 1
ATOM 4073 C CA . SER B 1 159 ? -24.120 50.656 11.391 1.00 75.03 159 SER B CA 1
ATOM 4074 C C . SER B 1 159 ? -25.127 49.523 11.582 1.00 79.96 159 SER B C 1
ATOM 4075 O O . SER B 1 159 ? -25.715 49.375 12.652 1.00 80.60 159 SER B O 1
ATOM 4078 N N . GLU B 1 160 ? -25.320 48.729 10.535 0.0000 82.93 160 GLU B N 1
ATOM 4079 C CA . GLU B 1 160 ? -26.160 47.542 10.619 0.0000 85.53 160 GLU B CA 1
ATOM 4080 C C . GLU B 1 160 ? -25.284 46.310 10.801 0.0000 83.70 160 GLU B C 1
ATOM 4081 O O . GLU B 1 160 ? -25.769 45.179 10.790 0.0000 84.64 160 GLU B O 1
ATOM 4087 N N . GLU B 1 161 ? -23.986 46.543 10.970 1.00 80.61 161 GLU B N 1
ATOM 4088 C CA . GLU B 1 161 ? -23.018 45.461 11.131 1.00 81.14 161 GLU B CA 1
ATOM 4089 C C . GLU B 1 161 ? -23.021 44.926 12.557 1.00 78.74 161 GLU B C 1
ATOM 4090 O O . GLU B 1 161 ? -22.332 45.454 13.430 1.00 76.26 161 GLU B O 1
ATOM 4096 N N . SER B 1 162 ? -23.786 43.866 12.784 0.0000 76.87 162 SER B N 1
ATOM 4097 C CA . SER B 1 162 ? -23.963 43.319 14.123 0.0000 73.89 162 SER B CA 1
ATOM 4098 C C . SER B 1 162 ? -22.679 42.744 14.721 0.0000 69.98 162 SER B C 1
ATOM 4099 O O . SER B 1 162 ? -22.726 42.056 15.740 0.0000 70.37 162 SER B O 1
ATOM 4102 N N . GLU B 1 163 ? -21.535 43.025 14.102 1.00 65.59 163 GLU B N 1
ATOM 4103 C CA . GLU B 1 163 ? -20.280 42.435 14.573 1.00 70.43 163 GLU B CA 1
ATOM 4104 C C . GLU B 1 163 ? -19.064 43.375 14.558 1.00 60.64 163 GLU B C 1
ATOM 4105 O O . GLU B 1 163 ? -17.976 43.007 15.008 1.00 51.89 163 GLU B O 1
ATOM 4111 N N . ARG B 1 164 ? -19.250 44.581 14.035 1.00 59.12 164 ARG B N 1
ATOM 4112 C CA . ARG B 1 164 ? -18.215 45.610 14.095 1.00 53.44 164 ARG B CA 1
ATOM 4113 C C . ARG B 1 164 ? -18.061 46.090 15.537 1.00 50.11 164 ARG B C 1
ATOM 4114 O O . ARG B 1 164 ? -19.058 46.247 16.247 1.00 46.95 164 ARG B O 1
ATOM 4122 N N . SER B 1 165 ? -16.820 46.315 15.968 1.00 43.61 165 SER B N 1
ATOM 4123 C CA . SER B 1 165 ? -16.552 46.680 17.357 1.00 39.57 165 SER B CA 1
ATOM 4124 C C . SER B 1 165 ? -15.443 47.728 17.503 1.00 34.10 165 SER B C 1
ATOM 4125 O O . SER B 1 165 ? -14.841 48.163 16.517 1.00 33.10 165 SER B O 1
ATOM 4128 N N . LEU B 1 166 ? -15.155 48.107 18.746 1.00 32.03 166 LEU B N 1
ATOM 4129 C CA . LEU B 1 166 ? -14.073 49.048 19.023 1.00 27.42 166 LEU B CA 1
ATOM 4130 C C . LEU B 1 166 ? -12.769 48.573 18.395 1.00 26.89 166 LEU B C 1
ATOM 4131 O O . LEU B 1 166 ? -12.093 49.335 17.720 1.00 34.07 166 LEU B O 1
ATOM 4136 N N . VAL B 1 167 ? -12.401 47.315 18.616 1.00 32.50 167 VAL B N 1
ATOM 4137 C CA . VAL B 1 167 ? -11.141 46.819 18.055 1.00 32.31 167 VAL B CA 1
ATOM 4138 C C . VAL B 1 167 ? -11.135 46.794 16.525 1.00 30.66 167 VAL B C 1
ATOM 4139 O O . VAL B 1 167 ? -10.109 47.057 15.892 1.00 32.77 167 VAL B O 1
ATOM 4143 N N . THR B 1 168 ? -12.285 46.489 15.935 1.00 37.67 168 THR B N 1
ATOM 4144 C CA . THR B 1 168 ? -12.422 46.550 14.481 1.00 45.40 168 THR B CA 1
ATOM 4145 C C . THR B 1 168 ? -11.959 47.894 13.944 1.00 41.24 168 THR B C 1
ATOM 4146 O O . THR B 1 168 ? -11.320 47.976 12.895 1.00 40.22 168 THR B O 1
ATOM 4150 N N . ASP B 1 169 ? -12.309 48.952 14.661 1.00 39.44 169 ASP B N 1
ATOM 4151 C CA . ASP B 1 169 ? -12.050 50.307 14.187 1.00 36.13 169 ASP B CA 1
ATOM 4152 C C . ASP B 1 169 ? -10.609 50.755 14.419 1.00 41.63 169 ASP B C 1
ATOM 4153 O O . ASP B 1 169 ? -10.078 51.616 13.698 1.00 36.50 169 ASP B O 1
ATOM 4158 N N . MET B 1 170 ? -9.972 50.163 15.419 1.00 38.83 170 MET B N 1
ATOM 4159 C CA . MET B 1 170 ? -8.593 50.505 15.727 1.00 40.35 170 MET B CA 1
ATOM 4160 C C . MET B 1 170 ? -7.634 50.050 14.652 1.00 39.36 170 MET B C 1
ATOM 4161 O O . MET B 1 170 ? -7.963 49.201 13.829 1.00 41.79 170 MET B O 1
ATOM 4166 N N . LYS B 1 171 ? -6.441 50.628 14.670 1.00 37.12 171 LYS B N 1
ATOM 4167 C CA . LYS B 1 171 ? -5.375 50.178 13.805 1.00 35.29 171 LYS B CA 1
ATOM 4168 C C . LYS B 1 171 ? -4.889 48.787 14.253 1.00 44.10 171 LYS B C 1
ATOM 4169 O O . LYS B 1 171 ? -4.894 48.466 15.447 1.00 35.87 171 LYS B O 1
ATOM 4175 N N . LYS B 1 172 ? -4.489 47.962 13.288 1.00 40.17 172 LYS B N 1
ATOM 4176 C CA . LYS B 1 172 ? -3.991 46.620 13.571 1.00 41.55 172 LYS B CA 1
ATOM 4177 C C . LYS B 1 172 ? -2.570 46.643 14.128 1.00 37.21 172 LYS B C 1
ATOM 4178 O O . LYS B 1 172 ? -1.791 47.542 13.836 1.00 36.12 172 LYS B O 1
ATOM 4184 N N . GLU B 1 173 ? -2.243 45.629 14.919 1.00 39.25 173 GLU B N 1
ATOM 4185 C CA . GLU B 1 173 ? -0.994 45.575 15.676 1.00 41.33 173 GLU B CA 1
ATOM 4186 C C . GLU B 1 173 ? 0.234 45.504 14.793 1.00 43.92 173 GLU B C 1
ATOM 4187 O O . GLU B 1 173 ? 1.340 45.816 15.230 1.00 45.50 173 GLU B O 1
ATOM 4193 N N . THR B 1 174 ? 0.026 45.109 13.543 1.00 49.61 174 THR B N 1
ATOM 4194 C CA . THR B 1 174 ? 1.097 45.077 12.554 1.00 54.90 174 THR B CA 1
ATOM 4195 C C . THR B 1 174 ? 1.482 46.485 12.076 1.00 52.89 174 THR B C 1
ATOM 4196 O O . THR B 1 174 ? 2.485 46.675 11.381 1.00 51.87 174 THR B O 1
ATOM 4200 N N . CYS B 1 175 ? 0.680 47.474 12.440 1.00 39.15 175 CYS B N 1
ATOM 4201 C CA . CYS B 1 175 ? 0.966 48.839 12.033 1.00 38.52 175 CYS B CA 1
ATOM 4202 C C . CYS B 1 175 ? 2.127 49.445 12.836 1.00 47.00 175 CYS B C 1
ATOM 4203 O O . CYS B 1 175 ? 2.644 50.508 12.492 1.00 56.42 175 CYS B O 1
ATOM 4206 N N . GLY B 1 176 ? 2.548 48.765 13.896 1.00 46.37 176 GLY B N 1
ATOM 4207 C CA . GLY B 1 176 ? 3.685 49.234 14.672 1.00 43.52 176 GLY B CA 1
ATOM 4208 C C . GLY B 1 176 ? 3.610 49.043 16.178 1.00 36.27 176 GLY B C 1
ATOM 4209 O O . GLY B 1 176 ? 2.605 48.572 16.719 1.00 32.06 176 GLY B O 1
ATOM 4210 N N . ASP B 1 177 ? 4.683 49.433 16.860 1.00 30.69 177 ASP B N 1
ATOM 4211 C CA . ASP B 1 177 ? 4.772 49.246 18.299 1.00 36.18 177 ASP B CA 1
ATOM 4212 C C . ASP B 1 177 ? 3.673 50.000 19.042 1.00 36.11 177 ASP B C 1
ATOM 4213 O O . ASP B 1 177 ? 3.135 49.509 20.038 1.00 35.64 177 ASP B O 1
ATOM 4218 N N . TYR B 1 178 ? 3.340 51.196 18.570 1.00 33.36 178 TYR B N 1
ATOM 4219 C CA . TYR B 1 178 ? 2.319 51.990 19.241 1.00 27.07 178 TYR B CA 1
ATOM 4220 C C . TYR B 1 178 ? 0.973 51.289 19.138 1.00 28.34 178 TYR B C 1
ATOM 4221 O O . TYR B 1 178 ? 0.244 51.174 20.126 1.00 32.83 178 TYR B O 1
ATOM 4230 N N . GLU B 1 179 ? 0.657 50.807 17.941 1.00 30.19 179 GLU B N 1
ATOM 4231 C CA . GLU B 1 179 ? -0.638 50.186 17.678 1.00 34.77 179 GLU B CA 1
ATOM 4232 C C . GLU B 1 179 ? -0.798 48.902 18.477 1.00 33.17 179 GLU B C 1
ATOM 4233 O O . GLU B 1 179 ? -1.863 48.612 19.032 1.00 28.85 179 GLU B O 1
ATOM 4239 N N . TYR B 1 180 ? 0.278 48.134 18.536 1.00 33.70 180 TYR B N 1
ATOM 4240 C CA . TYR B 1 180 ? 0.254 46.891 19.275 1.00 32.76 180 TYR B CA 1
ATOM 4241 C C . TYR B 1 180 ? 0.016 47.186 20.755 1.00 33.58 180 TYR B C 1
ATOM 4242 O O . TYR B 1 180 ? -0.837 46.549 21.392 1.00 35.05 180 TYR B O 1
ATOM 4251 N N . ALA B 1 181 ? 0.742 48.165 21.297 1.00 28.77 181 ALA B N 1
ATOM 4252 C CA . ALA B 1 181 ? 0.573 48.535 22.707 1.00 28.95 181 ALA B CA 1
ATOM 4253 C C . ALA B 1 181 ? -0.832 49.045 22.960 1.00 24.36 181 ALA B C 1
ATOM 4254 O O . ALA B 1 181 ? -1.459 48.704 23.966 1.00 28.71 181 ALA B O 1
ATOM 4256 N N . LEU B 1 182 ? -1.331 49.861 22.036 1.00 29.42 182 LEU B N 1
ATOM 4257 C CA . LEU B 1 182 ? -2.693 50.386 22.138 1.00 30.07 182 LEU B CA 1
ATOM 4258 C C . LEU B 1 182 ? -3.686 49.233 22.260 1.00 35.91 182 LEU B C 1
ATOM 4259 O O . LEU B 1 182 ? -4.530 49.223 23.157 1.00 36.70 182 LEU B O 1
ATOM 4264 N N . LEU B 1 183 ? -3.566 48.259 21.357 1.00 40.59 183 LEU B N 1
ATOM 4265 C CA . LEU B 1 183 ? -4.391 47.042 21.381 1.00 37.84 183 LEU B CA 1
ATOM 4266 C C . LEU B 1 183 ? -4.293 46.246 22.679 1.00 31.63 183 LEU B C 1
ATOM 4267 O O . LEU B 1 183 ? -5.275 45.644 23.110 1.00 26.98 183 LEU B O 1
ATOM 4272 N N . SER B 1 184 ? -3.113 46.219 23.290 1.00 27.13 184 SER B N 1
ATOM 4273 C CA . SER B 1 184 ? -2.958 45.484 24.546 1.00 32.25 184 SER B CA 1
ATOM 4274 C C . SER B 1 184 ? -3.781 46.116 25.665 1.00 40.23 184 SER B C 1
ATOM 4275 O O . SER B 1 184 ? -4.368 45.405 26.477 1.00 32.22 184 SER B O 1
ATOM 4278 N N . LEU B 1 185 ? -3.840 47.447 25.706 1.00 34.17 185 LEU B N 1
ATOM 4279 C CA . LEU B 1 185 ? -4.723 48.087 26.667 1.00 32.32 185 LEU B CA 1
ATOM 4280 C C . LEU B 1 185 ? -6.178 47.698 26.408 1.00 32.65 185 LEU B C 1
ATOM 4281 O O . LEU B 1 185 ? -6.930 47.385 27.334 1.00 32.88 185 LEU B O 1
ATOM 4286 N N . VAL B 1 186 ? -6.588 47.745 25.150 1.00 29.48 186 VAL B N 1
ATOM 4287 C CA . VAL B 1 186 ? -7.973 47.433 24.815 1.00 30.00 186 VAL B CA 1
ATOM 4288 C C . VAL B 1 186 ? -8.277 45.933 25.057 1.00 34.26 186 VAL B C 1
ATOM 4289 O O . VAL B 1 186 ? -9.418 45.541 25.274 1.00 30.26 186 VAL B O 1
ATOM 4293 N N . GLN B 1 187 ? -7.242 45.105 25.066 1.00 22.17 187 GLN B N 1
ATOM 4294 C CA . GLN B 1 187 ? -7.411 43.704 25.469 1.00 38.80 187 GLN B CA 1
ATOM 4295 C C . GLN B 1 187 ? -8.077 43.571 26.847 1.00 31.64 187 GLN B C 1
ATOM 4296 O O . GLN B 1 187 ? -8.748 42.581 27.115 1.00 37.52 187 GLN B O 1
ATOM 4302 N N . ALA B 1 188 ? -7.869 44.553 27.722 1.00 26.82 188 ALA B N 1
ATOM 4303 C CA . ALA B 1 188 ? -8.418 44.492 29.083 1.00 27.44 188 ALA B CA 1
ATOM 4304 C C . ALA B 1 188 ? -7.910 43.261 29.847 1.00 33.90 188 ALA B C 1
ATOM 4305 O O . ALA B 1 188 ? -8.687 42.585 30.536 1.00 29.69 188 ALA B O 1
ATOM 4307 N N . GLU B 1 189 ? -6.621 42.949 29.699 1.00 26.98 189 GLU B N 1
ATOM 4308 C CA . GLU B 1 189 ? -6.009 41.893 30.500 1.00 27.68 189 GLU B CA 1
ATOM 4309 C C . GLU B 1 189 ? -4.817 42.423 31.276 1.00 30.56 189 GLU B C 1
ATOM 4310 O O . GLU B 1 189 ? -3.780 41.766 31.356 1.00 32.22 189 GLU B O 1
ATOM 4316 N N . ARG B 1 190 ? -4.962 43.618 31.837 1.00 30.81 190 ARG B N 1
ATOM 4317 C CA . ARG B 1 190 ? -3.928 44.161 32.715 1.00 34.95 190 ARG B CA 1
ATOM 4318 C C . ARG B 1 190 ? -4.015 43.428 34.058 1.00 33.91 190 ARG B C 1
ATOM 4319 O O . ARG B 1 190 ? -5.059 42.854 34.380 1.00 31.45 190 ARG B O 1
ATOM 4327 N N . ASP B 1 191 ? -2.934 43.426 34.836 1.00 29.35 191 ASP B N 1
ATOM 4328 C CA . ASP B 1 191 ? -2.987 42.805 36.154 1.00 30.73 191 ASP B CA 1
ATOM 4329 C C . ASP B 1 191 ? -4.090 43.416 36.978 1.00 32.89 191 ASP B C 1
ATOM 4330 O O . ASP B 1 191 ? -4.333 44.618 36.910 1.00 36.66 191 ASP B O 1
ATOM 4335 N N . ASP B 1 192 ? -4.731 42.584 37.783 1.00 30.43 192 ASP B N 1
ATOM 4336 C CA . ASP B 1 192 ? -5.801 43.022 38.663 1.00 39.33 192 ASP B CA 1
ATOM 4337 C C . ASP B 1 192 ? -5.395 42.944 40.130 1.00 32.45 192 ASP B C 1
ATOM 4338 O O . ASP B 1 192 ? -4.446 42.258 40.499 1.00 40.84 192 ASP B O 1
ATOM 4343 N N . ILE B 1 193 ? -6.135 43.657 40.959 1.00 29.92 193 ILE B N 1
ATOM 4344 C CA . ILE B 1 193 ? -6.066 43.510 42.398 1.00 29.59 193 ILE B CA 1
ATOM 4345 C C . ILE B 1 193 ? -7.499 43.414 42.871 1.00 32.02 193 ILE B C 1
ATOM 4346 O O . ILE B 1 193 ? -8.328 44.271 42.555 1.00 40.20 193 ILE B O 1
ATOM 4351 N N . PRO B 1 194 ? -7.810 42.356 43.615 1.00 40.18 194 PRO B N 1
ATOM 4352 C CA . PRO B 1 194 ? -9.201 42.172 44.033 1.00 42.67 194 PRO B CA 1
ATOM 4353 C C . PRO B 1 194 ? -9.649 43.281 44.980 1.00 45.04 194 PRO B C 1
ATOM 4354 O O . PRO B 1 194 ? -8.877 43.759 45.821 1.00 47.24 194 PRO B O 1
ATOM 4358 N N . ILE B 1 195 ? -10.897 43.692 44.820 1.00 37.11 195 ILE B N 1
ATOM 4359 C CA . ILE B 1 195 ? -11.447 44.810 45.573 1.00 41.93 195 ILE B CA 1
ATOM 4360 C C . ILE B 1 195 ? -11.080 44.788 47.051 1.00 45.50 195 ILE B C 1
ATOM 4361 O O . ILE B 1 195 ? -10.612 45.788 47.608 1.00 43.84 195 ILE B O 1
ATOM 4366 N N . LEU B 1 196 ? -11.276 43.635 47.675 1.00 51.41 196 LEU B N 1
ATOM 4367 C CA . LEU B 1 196 ? -11.072 43.497 49.111 1.00 50.34 196 LEU B CA 1
ATOM 4368 C C . LEU B 1 196 ? -9.665 43.887 49.538 1.00 47.56 196 LEU B C 1
ATOM 4369 O O . LEU B 1 196 ? -9.470 44.449 50.612 1.00 51.17 196 LEU B O 1
ATOM 4374 N N . GLN B 1 197 ? -8.685 43.589 48.693 1.00 44.46 197 GLN B N 1
ATOM 4375 C CA . GLN B 1 197 ? -7.309 43.925 49.009 1.00 45.50 197 GLN B CA 1
ATOM 4376 C C . GLN B 1 197 ? -7.039 45.412 48.777 1.00 43.19 197 GLN B C 1
ATOM 4377 O O . GLN B 1 197 ? -6.255 46.036 49.499 1.00 42.46 197 GLN B O 1
ATOM 4383 N N . LEU B 1 198 ? -7.694 45.967 47.766 1.00 34.31 198 LEU B N 1
ATOM 4384 C CA . LEU B 1 198 ? -7.636 47.399 47.515 1.00 45.55 198 LEU B CA 1
ATOM 4385 C C . LEU B 1 198 ? -8.227 48.181 48.694 1.00 50.03 198 LEU B C 1
ATOM 4386 O O . LEU B 1 198 ? -7.588 49.093 49.224 1.00 49.39 198 LEU B O 1
ATOM 4391 N N . LYS B 1 199 ? -9.440 47.808 49.103 1.00 49.20 199 LYS B N 1
ATOM 4392 C CA . LYS B 1 199 ? -10.128 48.480 50.200 1.00 47.53 199 LYS B CA 1
ATOM 4393 C C . LYS B 1 199 ? -9.290 48.466 51.468 1.00 53.13 199 LYS B C 1
ATOM 4394 O O . LYS B 1 199 ? -9.449 49.324 52.333 1.00 54.81 199 LYS B O 1
ATOM 4400 N N . ALA B 1 200 ? -8.389 47.495 51.568 1.00 52.77 200 ALA B N 1
ATOM 4401 C CA . ALA B 1 200 ? -7.614 47.286 52.789 1.00 49.01 200 ALA B CA 1
ATOM 4402 C C . ALA B 1 200 ? -6.325 48.102 52.811 1.00 53.15 200 ALA B C 1
ATOM 4403 O O . ALA B 1 200 ? -5.609 48.131 53.817 1.00 52.92 200 ALA B O 1
ATOM 4405 N N . ILE B 1 201 ? -6.037 48.771 51.703 1.00 48.96 201 ILE B N 1
ATOM 4406 C CA . ILE B 1 201 ? -4.777 49.490 51.562 1.00 50.68 201 ILE B CA 1
ATOM 4407 C C . ILE B 1 201 ? -4.483 50.480 52.696 1.00 51.83 201 ILE B C 1
ATOM 4408 O O . ILE B 1 201 ? -3.360 50.519 53.206 1.00 49.91 201 ILE B O 1
ATOM 4413 N N . PRO B 1 202 ? -5.484 51.278 53.105 1.00 53.64 202 PRO B N 1
ATOM 4414 C CA . PRO B 1 202 ? -5.195 52.205 54.211 1.00 60.01 202 PRO B CA 1
ATOM 4415 C C . PRO B 1 202 ? -4.863 51.466 55.510 1.00 67.10 202 PRO B C 1
ATOM 4416 O O . PRO B 1 202 ? -4.203 52.020 56.392 1.00 69.52 202 PRO B O 1
ATOM 4420 N N . ASP B 1 203 ? -5.305 50.217 55.614 1.00 72.39 203 ASP B N 1
ATOM 4421 C CA . ASP B 1 203 ? -4.969 49.376 56.759 1.00 66.54 203 ASP B CA 1
ATOM 4422 C C . ASP B 1 203 ? -3.617 48.720 56.559 1.00 63.51 203 ASP B C 1
ATOM 4423 O O . ASP B 1 203 ? -2.726 48.844 57.395 1.00 61.71 203 ASP B O 1
ATOM 4428 N N . LYS B 1 204 ? -3.472 48.025 55.435 1.00 56.97 204 LYS B N 1
ATOM 4429 C CA . LYS B 1 204 ? -2.354 47.117 55.244 1.00 54.58 204 LYS B CA 1
ATOM 4430 C C . LYS B 1 204 ? -1.199 47.734 54.470 1.00 50.66 204 LYS B C 1
ATOM 4431 O O . LYS B 1 204 ? -0.106 47.177 54.412 1.00 52.75 204 LYS B O 1
ATOM 4437 N N . GLY B 1 205 ? -1.439 48.889 53.871 1.00 57.58 205 GLY B N 1
ATOM 4438 C CA . GLY B 1 205 ? -0.409 49.540 53.089 1.00 54.96 205 GLY B CA 1
ATOM 4439 C C . GLY B 1 205 ? -0.242 48.971 51.693 1.00 58.38 205 GLY B C 1
ATOM 4440 O O . GLY B 1 205 ? -0.631 47.841 51.393 1.00 61.03 205 GLY B O 1
ATOM 4441 N N . VAL B 1 206 ? 0.359 49.775 50.833 1.00 58.96 206 VAL B N 1
ATOM 4442 C CA . VAL B 1 206 ? 0.574 49.393 49.451 1.00 56.20 206 VAL B CA 1
ATOM 4443 C C . VAL B 1 206 ? 1.526 48.202 49.358 1.00 46.08 206 VAL B C 1
ATOM 4444 O O . VAL B 1 206 ? 1.480 47.446 48.391 1.00 46.89 206 VAL B O 1
ATOM 4448 N N . ASN B 1 207 ? 2.364 48.022 50.380 1.00 46.04 207 ASN B N 1
ATOM 4449 C CA . ASN B 1 207 ? 3.280 46.881 50.446 1.00 42.08 207 ASN B CA 1
ATOM 4450 C C . ASN B 1 207 ? 2.532 45.550 50.322 1.00 41.49 207 ASN B C 1
ATOM 4451 O O . ASN B 1 207 ? 3.047 44.567 49.775 1.00 34.59 207 ASN B O 1
ATOM 4456 N N . SER B 1 208 ? 1.306 45.527 50.829 1.00 40.68 208 SER B N 1
ATOM 4457 C CA . SER B 1 208 ? 0.510 44.307 50.813 1.00 44.57 208 SER B CA 1
ATOM 4458 C C . SER B 1 208 ? 0.024 43.985 49.411 1.00 45.54 208 SER B C 1
ATOM 4459 O O . SER B 1 208 ? -0.494 42.903 49.168 1.00 40.06 208 SER B O 1
ATOM 4462 N N . ILE B 1 209 ? 0.174 44.933 48.493 1.00 42.27 209 ILE B N 1
ATOM 4463 C CA . ILE B 1 209 ? -0.481 44.828 47.197 1.00 39.39 209 ILE B CA 1
ATOM 4464 C C . ILE B 1 209 ? 0.503 44.760 46.018 1.00 37.09 209 ILE B C 1
ATOM 4465 O O . ILE B 1 209 ? 0.099 44.571 44.872 1.00 42.19 209 ILE B O 1
ATOM 4470 N N . ILE B 1 210 ? 1.792 44.903 46.309 1.00 34.88 210 ILE B N 1
ATOM 4471 C CA . ILE B 1 210 ? 2.825 44.866 45.275 1.00 40.21 210 ILE B CA 1
ATOM 4472 C C . ILE B 1 210 ? 3.726 43.634 45.411 1.00 42.75 210 ILE B C 1
ATOM 4473 O O . ILE B 1 210 ? 3.631 42.910 46.389 1.00 41.35 210 ILE B O 1
ATOM 4478 N N . ASN B 1 211 ? 4.581 43.393 44.419 1.00 46.47 211 ASN B N 1
ATOM 4479 C CA . ASN B 1 211 ? 5.423 42.193 44.383 1.00 44.40 211 ASN B CA 1
ATOM 4480 C C . ASN B 1 211 ? 6.869 42.560 44.070 1.00 41.74 211 ASN B C 1
ATOM 4481 O O . ASN B 1 211 ? 7.215 42.821 42.917 1.00 35.38 211 ASN B O 1
ATOM 4486 N N . HIS B 1 212 ? 7.715 42.544 45.096 1.00 36.52 212 HIS B N 1
ATOM 4487 C CA . HIS B 1 212 ? 9.093 42.999 44.959 1.00 40.37 212 HIS B CA 1
ATOM 4488 C C . HIS B 1 212 ? 9.872 42.132 43.976 1.00 40.20 212 HIS B C 1
ATOM 4489 O O . HIS B 1 212 ? 10.668 42.627 43.171 1.00 42.54 212 HIS B O 1
ATOM 4496 N N . GLU B 1 213 ? 9.606 40.835 44.018 1.00 35.17 213 GLU B N 1
ATOM 4497 C CA . GLU B 1 213 ? 10.308 39.885 43.170 1.00 37.58 213 GLU B CA 1
ATOM 4498 C C . GLU B 1 213 ? 9.923 40.074 41.694 1.00 35.65 213 GLU B C 1
ATOM 4499 O O . GLU B 1 213 ? 10.768 40.019 40.796 1.00 37.40 213 GLU B O 1
ATOM 4505 N N . LEU B 1 214 ? 8.643 40.315 41.446 1.00 34.21 214 LEU B N 1
ATOM 4506 C CA . LEU B 1 214 ? 8.173 40.617 40.093 1.00 38.00 214 LEU B CA 1
ATOM 4507 C C . LEU B 1 214 ? 8.772 41.926 39.567 1.00 36.64 214 LEU B C 1
ATOM 4508 O O . LEU B 1 214 ? 9.158 42.021 38.400 1.00 39.08 214 LEU B O 1
ATOM 4513 N N . ALA B 1 215 ? 8.836 42.937 40.428 1.00 27.45 215 ALA B N 1
ATOM 4514 C CA . ALA B 1 215 ? 9.394 44.237 40.031 1.00 30.71 215 ALA B CA 1
ATOM 4515 C C . ALA B 1 215 ? 10.862 44.105 39.636 1.00 39.34 215 ALA B C 1
ATOM 4516 O O . ALA B 1 215 ? 11.294 44.669 38.633 1.00 32.30 215 ALA B O 1
ATOM 4518 N N . GLU B 1 216 ? 11.628 43.339 40.414 1.00 44.68 216 GLU B N 1
ATOM 4519 C CA . GLU B 1 216 ? 13.040 43.135 40.097 1.00 48.84 216 GLU B CA 1
ATOM 4520 C C . GLU B 1 216 ? 13.197 42.465 38.735 1.00 41.29 216 GLU B C 1
ATOM 4521 O O . GLU B 1 216 ? 13.989 42.900 37.896 1.00 44.25 216 GLU B O 1
ATOM 4527 N N . ALA B 1 217 ? 12.442 41.395 38.530 1.00 33.62 217 ALA B N 1
ATOM 4528 C CA . ALA B 1 217 ? 12.465 40.682 37.262 1.00 36.12 217 ALA B CA 1
ATOM 4529 C C . ALA B 1 217 ? 11.998 41.584 36.121 1.00 42.73 217 ALA B C 1
ATOM 4530 O O . ALA B 1 217 ? 12.561 41.565 35.022 1.00 46.50 217 ALA B O 1
ATOM 4532 N N . ASP B 1 218 ? 10.965 42.377 36.370 1.00 41.33 218 ASP B N 1
ATOM 4533 C CA . ASP B 1 218 ? 10.524 43.302 35.340 1.00 39.08 218 ASP B CA 1
ATOM 4534 C C . ASP B 1 218 ? 11.615 44.317 35.083 1.00 39.75 218 ASP B C 1
ATOM 4535 O O . ASP B 1 218 ? 11.939 44.599 33.937 1.00 37.65 218 ASP B O 1
ATOM 4540 N N . ALA B 1 219 ? 12.207 44.832 36.153 1.00 39.94 219 ALA B N 1
ATOM 4541 C CA . ALA B 1 219 ? 13.252 45.835 36.000 1.00 40.71 219 ALA B CA 1
ATOM 4542 C C . ALA B 1 219 ? 14.359 45.322 35.086 1.00 42.07 219 ALA B C 1
ATOM 4543 O O . ALA B 1 219 ? 14.890 46.075 34.265 1.00 38.93 219 ALA B O 1
ATOM 4545 N N . LYS B 1 220 ? 14.695 44.040 35.215 1.00 37.41 220 LYS B N 1
ATOM 4546 C CA . LYS B 1 220 ? 15.757 43.458 34.404 1.00 43.59 220 LYS B CA 1
ATOM 4547 C C . LYS B 1 220 ? 15.351 43.318 32.936 1.00 45.88 220 LYS B C 1
ATOM 4548 O O . LYS B 1 220 ? 16.137 43.629 32.039 1.00 50.98 220 LYS B O 1
ATOM 4554 N N . ASP B 1 221 ? 14.124 42.874 32.684 1.00 47.39 221 ASP B N 1
ATOM 4555 C CA . ASP B 1 221 ? 13.634 42.794 31.307 1.00 48.99 221 ASP B CA 1
ATOM 4556 C C . ASP B 1 221 ? 13.592 44.170 30.649 1.00 48.53 221 ASP B C 1
ATOM 4557 O O . ASP B 1 221 ? 13.879 44.318 29.460 1.00 50.90 221 ASP B O 1
ATOM 4562 N N . LEU B 1 222 ? 13.236 45.177 31.432 1.00 39.39 222 LEU B N 1
ATOM 4563 C CA . LEU B 1 222 ? 13.150 46.522 30.914 1.00 43.64 222 LEU B CA 1
ATOM 4564 C C . LEU B 1 222 ? 14.522 47.005 30.476 1.00 49.90 222 LEU B C 1
ATOM 4565 O O . LEU B 1 222 ? 14.655 47.641 29.426 1.00 52.04 222 LEU B O 1
ATOM 4570 N N . TYR B 1 223 ? 15.540 46.682 31.270 1.00 50.64 223 TYR B N 1
ATOM 4571 C CA . TYR B 1 223 ? 16.906 47.116 30.988 1.00 56.86 223 TYR B CA 1
ATOM 4572 C C . TYR B 1 223 ? 17.474 46.413 29.762 1.00 64.71 223 TYR B C 1
ATOM 4573 O O . TYR B 1 223 ? 18.160 47.031 28.948 1.00 68.13 223 TYR B O 1
ATOM 4582 N N . ALA B 1 224 ? 17.182 45.121 29.634 1.00 65.53 224 ALA B N 1
ATOM 4583 C CA . ALA B 1 224 ? 17.607 44.339 28.477 1.00 61.07 224 ALA B CA 1
ATOM 4584 C C . ALA B 1 224 ? 17.127 44.927 27.144 1.00 63.56 224 ALA B C 1
ATOM 4585 O O . ALA B 1 224 ? 17.803 44.790 26.127 1.00 68.77 224 ALA B O 1
ATOM 4587 N N . SER B 1 225 ? 15.965 45.576 27.145 1.00 62.71 225 SER B N 1
ATOM 4588 C CA . SER B 1 225 ? 15.401 46.130 25.911 1.00 67.34 225 SER B CA 1
ATOM 4589 C C . SER B 1 225 ? 16.207 47.310 25.363 1.00 76.32 225 SER B C 1
ATOM 4590 O O . SER B 1 225 ? 15.764 48.457 25.416 1.00 74.46 225 SER B O 1
ATOM 4593 N N . GLY B 1 226 ? 17.389 47.019 24.831 0.0000 84.27 226 GLY B N 1
ATOM 4594 C CA . GLY B 1 226 ? 18.252 48.044 24.275 0.0000 91.71 226 GLY B CA 1
ATOM 4595 C C . GLY B 1 226 ? 19.394 47.433 23.490 0.0000 99.36 226 GLY B C 1
ATOM 4596 O O . GLY B 1 226 ? 19.760 47.921 22.420 0.0000 100.01 226 GLY B O 1
ATOM 4597 N N . ALA B 1 227 ? 19.960 46.357 24.028 0.0000 106.07 227 ALA B N 1
ATOM 4598 C CA . ALA B 1 227 ? 21.020 45.626 23.348 0.0000 112.92 227 ALA B CA 1
ATOM 4599 C C . ALA B 1 227 ? 20.431 44.783 22.224 0.0000 118.53 227 ALA B C 1
ATOM 4600 O O . ALA B 1 227 ? 19.418 44.108 22.410 0.0000 118.65 227 ALA B O 1
ATOM 4602 N N . GLY B 1 228 ? 21.068 44.823 21.059 0.0000 123.66 228 GLY B N 1
ATOM 4603 C CA . GLY B 1 228 ? 20.558 44.123 19.895 0.0000 128.11 228 GLY B CA 1
ATOM 4604 C C . GLY B 1 228 ? 19.242 44.723 19.442 0.0000 131.48 228 GLY B C 1
ATOM 4605 O O . GLY B 1 228 ? 18.320 44.007 19.050 0.0000 131.82 228 GLY B O 1
ATOM 4606 N N . ARG B 1 229 ? 19.159 46.048 19.501 0.0000 134.22 229 ARG B N 1
ATOM 4607 C CA . ARG B 1 229 ? 17.945 46.769 19.137 0.0000 136.47 229 ARG B CA 1
ATOM 4608 C C . ARG B 1 229 ? 17.753 46.804 17.624 0.0000 141.84 229 ARG B C 1
ATOM 4609 O O . ARG B 1 229 ? 18.004 47.823 16.980 0.0000 142.53 229 ARG B O 1
ATOM 4617 N N . VAL B 1 230 ? 17.304 45.684 17.063 0.0000 146.00 230 VAL B N 1
ATOM 4618 C CA . VAL B 1 230 ? 17.074 45.577 15.627 0.0000 149.77 230 VAL B CA 1
ATOM 4619 C C . VAL B 1 230 ? 16.555 44.187 15.270 0.0000 149.93 230 VAL B C 1
ATOM 4620 O O . VAL B 1 230 ? 16.076 43.956 14.160 0.0000 151.13 230 VAL B O 1
ATOM 4624 N N . GLY B 1 231 ? 16.649 43.265 16.223 0.0000 148.02 231 GLY B N 1
ATOM 4625 C CA . GLY B 1 231 ? 16.237 41.891 16.003 0.0000 145.69 231 GLY B CA 1
ATOM 4626 C C . GLY B 1 231 ? 14.742 41.724 15.813 0.0000 141.97 231 GLY B C 1
ATOM 4627 O O . GLY B 1 231 ? 14.186 42.128 14.791 0.0000 142.93 231 GLY B O 1
ATOM 4628 N N . THR B 1 232 ? 14.089 41.123 16.802 0.0000 136.58 232 THR B N 1
ATOM 4629 C CA . THR B 1 232 ? 12.657 40.858 16.728 0.0000 130.64 232 THR B CA 1
ATOM 4630 C C . THR B 1 232 ? 11.861 41.979 17.391 0.0000 121.66 232 THR B C 1
ATOM 4631 O O . THR B 1 232 ? 12.416 42.794 18.126 0.0000 121.81 232 THR B O 1
ATOM 4635 N N . SER B 1 233 ? 10.559 42.015 17.122 0.0000 112.26 233 SER B N 1
ATOM 4636 C CA . SER B 1 233 ? 9.681 43.031 17.691 0.0000 102.05 233 SER B CA 1
ATOM 4637 C C . SER B 1 233 ? 9.748 43.035 19.214 0.0000 91.47 233 SER B C 1
ATOM 4638 O O . SER B 1 233 ? 9.247 42.119 19.868 0.0000 91.60 233 SER B O 1
ATOM 4641 N N . GLU B 1 234 ? 10.369 44.068 19.774 0.0000 80.74 234 GLU B N 1
ATOM 4642 C CA . GLU B 1 234 ? 10.479 44.194 21.222 0.0000 69.75 234 GLU B CA 1
ATOM 4643 C C . GLU B 1 234 ? 9.113 44.449 21.847 0.0000 58.35 234 GLU B C 1
ATOM 4644 O O . GLU B 1 234 ? 8.469 45.463 21.574 0.0000 58.10 234 GLU B O 1
ATOM 4650 N N . ARG B 1 235 ? 8.680 43.517 22.688 1.00 47.19 235 ARG B N 1
ATOM 4651 C CA . ARG B 1 235 ? 7.358 43.577 23.310 1.00 52.79 235 ARG B CA 1
ATOM 4652 C C . ARG B 1 235 ? 7.457 43.708 24.819 1.00 53.33 235 ARG B C 1
ATOM 4653 O O . ARG B 1 235 ? 6.461 43.990 25.484 1.00 51.48 235 ARG B O 1
ATOM 4661 N N . ARG B 1 236 ? 8.651 43.471 25.362 1.00 58.32 236 ARG B N 1
ATOM 4662 C CA . ARG B 1 236 ? 8.826 43.374 26.812 1.00 53.37 236 ARG B CA 1
ATOM 4663 C C . ARG B 1 236 ? 8.474 44.670 27.537 1.00 45.78 236 ARG B C 1
ATOM 4664 O O . ARG B 1 236 ? 7.859 44.656 28.615 1.00 39.35 236 ARG B O 1
ATOM 4672 N N . ILE B 1 237 ? 8.852 45.797 26.944 1.00 39.38 237 ILE B N 1
ATOM 4673 C CA . ILE B 1 237 ? 8.510 47.077 27.540 1.00 29.92 237 ILE B CA 1
ATOM 4674 C C . ILE B 1 237 ? 6.994 47.186 27.597 1.00 31.10 237 ILE B C 1
ATOM 4675 O O . ILE B 1 237 ? 6.430 47.573 28.617 1.00 33.83 237 ILE B O 1
ATOM 4680 N N . THR B 1 238 ? 6.331 46.820 26.504 1.00 28.15 238 THR B N 1
ATOM 4681 C CA . THR B 1 238 ? 4.886 46.983 26.437 1.00 33.76 238 THR B CA 1
ATOM 4682 C C . THR B 1 238 ? 4.219 46.153 27.507 1.00 34.28 238 THR B C 1
ATOM 4683 O O . THR B 1 238 ? 3.422 46.654 28.296 1.00 37.52 238 THR B O 1
ATOM 4687 N N . ARG B 1 239 ? 4.565 44.875 27.526 1.00 35.85 239 ARG B N 1
ATOM 4688 C CA . ARG B 1 239 ? 3.994 43.948 28.481 1.00 41.99 239 ARG B CA 1
ATOM 4689 C C . ARG B 1 239 ? 4.063 44.512 29.883 1.00 37.37 239 ARG B C 1
ATOM 4690 O O . ARG B 1 239 ? 3.048 44.564 30.578 1.00 42.72 239 ARG B O 1
ATOM 4698 N N . VAL B 1 240 ? 5.255 44.931 30.307 1.00 29.41 240 VAL B N 1
ATOM 4699 C CA . VAL B 1 240 ? 5.407 45.461 31.668 1.00 28.21 240 VAL B CA 1
ATOM 4700 C C . VAL B 1 240 ? 4.638 46.770 31.891 1.00 31.29 240 VAL B C 1
ATOM 4701 O O . VAL B 1 240 ? 3.801 46.870 32.792 1.00 29.38 240 VAL B O 1
ATOM 4705 N N . ILE B 1 241 ? 4.922 47.776 31.071 1.00 35.33 241 ILE B N 1
ATOM 4706 C CA . ILE B 1 241 ? 4.326 49.088 31.296 1.00 33.41 241 ILE B CA 1
ATOM 4707 C C . ILE B 1 241 ? 2.796 49.030 31.217 1.00 30.62 241 ILE B C 1
ATOM 4708 O O . ILE B 1 241 ? 2.106 49.525 32.107 1.00 30.85 241 ILE B O 1
ATOM 4713 N N . CYS B 1 242 ? 2.262 48.394 30.178 1.00 31.30 242 CYS B N 1
ATOM 4714 C CA . CYS B 1 242 ? 0.812 48.382 29.996 1.00 34.86 242 CYS B CA 1
ATOM 4715 C C . CYS B 1 242 ? 0.043 47.472 30.955 1.00 39.15 242 CYS B C 1
ATOM 4716 O O . CYS B 1 242 ? -1.132 47.718 31.208 1.00 41.17 242 CYS B O 1
ATOM 4719 N N . ASN B 1 243 ? 0.690 46.449 31.515 1.00 24.72 243 ASN B N 1
ATOM 4720 C CA . ASN B 1 243 ? -0.050 45.521 32.370 1.00 27.09 243 ASN B CA 1
ATOM 4721 C C . ASN B 1 243 ? 0.079 45.676 33.872 1.00 28.25 243 ASN B C 1
ATOM 4722 O O . ASN B 1 243 ? -0.844 45.322 34.592 1.00 32.92 243 ASN B O 1
ATOM 4727 N N . ARG B 1 244 ? 1.217 46.158 34.370 1.00 28.75 244 ARG B N 1
ATOM 4728 C CA . ARG B 1 244 ? 1.379 46.186 35.823 1.00 25.19 244 ARG B CA 1
ATOM 4729 C C . ARG B 1 244 ? 0.398 47.176 36.416 1.00 29.24 244 ARG B C 1
ATOM 4730 O O . ARG B 1 244 ? 0.073 48.164 35.781 1.00 29.89 244 ARG B O 1
ATOM 4738 N N . THR B 1 245 ? -0.076 46.915 37.628 1.00 24.06 245 THR B N 1
ATOM 4739 C CA . THR B 1 245 ? -0.969 47.848 38.271 1.00 28.65 245 THR B CA 1
ATOM 4740 C C . THR B 1 245 ? -0.202 49.137 38.592 1.00 37.00 245 THR B C 1
ATOM 4741 O O . THR B 1 245 ? 1.033 49.146 38.642 1.00 31.92 245 THR B O 1
ATOM 4745 N N . PRO B 1 246 ? -0.927 50.239 38.816 1.00 35.13 246 PRO B N 1
ATOM 4746 C CA . PRO B 1 246 ? -0.170 51.463 39.084 1.00 36.05 246 PRO B CA 1
ATOM 4747 C C . PRO B 1 246 ? 0.778 51.269 40.269 1.00 25.38 246 PRO B C 1
ATOM 4748 O O . PRO B 1 246 ? 1.909 51.746 40.230 1.00 26.26 246 PRO B O 1
ATOM 4752 N N . TYR B 1 247 ? 0.340 50.536 41.284 1.00 28.09 247 TYR B N 1
ATOM 4753 C CA . TYR B 1 247 ? 1.174 50.301 42.470 1.00 32.61 247 TYR B CA 1
ATOM 4754 C C . TYR B 1 247 ? 2.452 49.519 42.148 1.00 38.61 247 TYR B C 1
ATOM 4755 O O . TYR B 1 247 ? 3.558 49.930 42.535 1.00 32.58 247 TYR B O 1
ATOM 4764 N N . GLN B 1 248 ? 2.299 48.422 41.403 1.00 30.43 248 GLN B N 1
ATOM 4765 C CA . GLN B 1 248 ? 3.438 47.616 40.946 1.00 21.16 248 GLN B CA 1
ATOM 4766 C C . GLN B 1 248 ? 4.417 48.410 40.072 1.00 32.01 248 GLN B C 1
ATOM 4767 O O . GLN B 1 248 ? 5.634 48.226 40.188 1.00 33.21 248 GLN B O 1
ATOM 4773 N N . LEU B 1 249 ? 3.889 49.277 39.195 1.00 24.42 249 LEU B N 1
ATOM 4774 C CA . LEU B 1 249 ? 4.725 50.081 38.299 1.00 25.33 249 LEU B CA 1
ATOM 4775 C C . LEU B 1 249 ? 5.592 51.027 39.100 1.00 27.76 249 LEU B C 1
ATOM 4776 O O . LEU B 1 249 ? 6.772 51.227 38.810 1.00 30.07 249 LEU B O 1
ATOM 4781 N N . TYR B 1 250 ? 4.985 51.628 40.109 1.00 33.49 250 TYR B N 1
ATOM 4782 C CA . TYR B 1 250 ? 5.722 52.513 40.975 1.00 29.64 250 TYR B CA 1
ATOM 4783 C C . TYR B 1 250 ? 6.898 51.774 41.609 1.00 32.07 250 TYR B C 1
ATOM 4784 O O . TYR B 1 250 ? 8.059 52.176 41.464 1.00 30.17 250 TYR B O 1
ATOM 4793 N N . LEU B 1 251 ? 6.600 50.685 42.305 1.00 30.33 251 LEU B N 1
ATOM 4794 C CA . LEU B 1 251 ? 7.668 49.852 42.849 1.00 29.21 251 LEU B CA 1
ATOM 4795 C C . LEU B 1 251 ? 8.713 49.548 41.781 1.00 32.95 251 LEU B C 1
ATOM 4796 O O . LEU B 1 251 ? 9.914 49.645 42.037 1.00 34.79 251 LEU B O 1
ATOM 4801 N N . THR B 1 252 ? 8.254 49.208 40.577 1.00 30.71 252 THR B N 1
ATOM 4802 C CA . THR B 1 252 ? 9.160 48.837 39.493 1.00 32.21 252 THR B CA 1
ATOM 4803 C C . THR B 1 252 ? 10.038 50.014 39.139 1.00 37.45 252 THR B C 1
ATOM 4804 O O . THR B 1 252 ? 11.235 49.874 38.848 1.00 39.10 252 THR B O 1
ATOM 4808 N N . SER B 1 253 ? 9.440 51.190 39.177 1.00 36.64 253 SER B N 1
ATOM 4809 C CA . SER B 1 253 ? 10.191 52.384 38.884 1.00 37.44 253 SER B CA 1
ATOM 4810 C C . SER B 1 253 ? 11.299 52.578 39.925 1.00 27.89 253 SER B C 1
ATOM 4811 O O . SER B 1 253 ? 12.443 52.822 39.563 1.00 34.25 253 SER B O 1
ATOM 4814 N N . GLU B 1 254 ? 10.964 52.458 41.207 1.00 26.84 254 GLU B N 1
ATOM 4815 C CA . GLU B 1 254 ? 11.963 52.642 42.269 1.00 36.52 254 GLU B CA 1
ATOM 4816 C C . GLU B 1 254 ? 13.111 51.653 42.128 1.00 43.00 254 GLU B C 1
ATOM 4817 O O . GLU B 1 254 ? 14.292 52.031 42.147 1.00 45.49 254 GLU B O 1
ATOM 4823 N N . ILE B 1 255 ? 12.755 50.382 41.982 1.00 40.68 255 ILE B N 1
ATOM 4824 C CA . ILE B 1 255 ? 13.743 49.314 41.908 1.00 41.14 255 ILE B CA 1
ATOM 4825 C C . ILE B 1 255 ? 14.614 49.478 40.676 1.00 41.63 255 ILE B C 1
ATOM 4826 O O . ILE B 1 255 ? 15.830 49.239 40.709 1.00 43.77 255 ILE B O 1
ATOM 4831 N N . TYR B 1 256 ? 13.997 49.905 39.585 1.00 39.34 256 TYR B N 1
ATOM 4832 C CA . TYR B 1 256 ? 14.753 50.109 38.366 1.00 41.98 256 TYR B CA 1
ATOM 4833 C C . TYR B 1 256 ? 15.857 51.142 38.601 1.00 45.39 256 TYR B C 1
ATOM 4834 O O . TYR B 1 256 ? 16.986 50.969 38.149 1.00 47.17 256 TYR B O 1
ATOM 4843 N N . PHE B 1 257 ? 15.537 52.207 39.326 1.00 41.08 257 PHE B N 1
ATOM 4844 C CA . PHE B 1 257 ? 16.514 53.267 39.526 1.00 39.71 257 PHE B CA 1
ATOM 4845 C C . PHE B 1 257 ? 17.649 52.867 40.465 1.00 47.08 257 PHE B C 1
ATOM 4846 O O . PHE B 1 257 ? 18.808 53.205 40.221 1.00 44.32 257 PHE B O 1
ATOM 4854 N N . LYS B 1 258 ? 17.328 52.151 41.539 1.00 49.09 258 LYS B N 1
ATOM 4855 C CA . LYS B 1 258 ? 18.373 51.717 42.457 1.00 50.84 258 LYS B CA 1
ATOM 4856 C C . LYS B 1 258 ? 19.384 50.824 41.738 1.00 51.91 258 LYS B C 1
ATOM 4857 O O . LYS B 1 258 ? 20.586 50.904 41.988 1.00 54.37 258 LYS B O 1
ATOM 4863 N N . MET B 1 259 ? 18.893 49.996 40.822 1.00 52.15 259 MET B N 1
ATOM 4864 C CA . MET B 1 259 ? 19.750 49.074 40.079 1.00 55.27 259 MET B CA 1
ATOM 4865 C C . MET B 1 259 ? 20.586 49.726 38.975 1.00 56.79 259 MET B C 1
ATOM 4866 O O . MET B 1 259 ? 21.756 49.395 38.802 1.00 66.06 259 MET B O 1
ATOM 4871 N N . TYR B 1 260 ? 20.002 50.642 38.216 1.00 44.66 260 TYR B N 1
ATOM 4872 C CA . TYR B 1 260 ? 20.703 51.131 37.032 1.00 47.59 260 TYR B CA 1
ATOM 4873 C C . TYR B 1 260 ? 21.095 52.613 37.057 1.00 48.96 260 TYR B C 1
ATOM 4874 O O . TYR B 1 260 ? 21.765 53.094 36.144 1.00 48.35 260 TYR B O 1
ATOM 4883 N N . GLY B 1 261 ? 20.680 53.327 38.098 1.00 51.56 261 GLY B N 1
ATOM 4884 C CA . GLY B 1 261 ? 21.012 54.738 38.236 1.00 53.54 261 GLY B CA 1
ATOM 4885 C C . GLY B 1 261 ? 20.446 55.639 37.152 1.00 53.57 261 GLY B C 1
ATOM 4886 O O . GLY B 1 261 ? 21.000 56.695 36.854 1.00 52.77 261 GLY B O 1
ATOM 4887 N N . LYS B 1 262 ? 19.334 55.220 36.566 1.00 53.83 262 LYS B N 1
ATOM 4888 C CA . LYS B 1 262 ? 18.635 56.002 35.554 1.00 54.25 262 LYS B CA 1
ATOM 4889 C C . LYS B 1 262 ? 17.141 55.743 35.774 1.00 48.93 262 LYS B C 1
ATOM 4890 O O . LYS B 1 262 ? 16.744 54.595 35.992 1.00 42.28 262 LYS B O 1
ATOM 4896 N N . THR B 1 263 ? 16.309 56.784 35.779 1.00 44.25 263 THR B N 1
ATOM 4897 C CA . THR B 1 263 ? 14.885 56.543 36.024 1.00 43.70 263 THR B CA 1
ATOM 4898 C C . THR B 1 263 ? 14.310 55.642 34.942 1.00 36.65 263 THR B C 1
ATOM 4899 O O . THR B 1 263 ? 14.841 55.570 33.830 1.00 40.65 263 THR B O 1
ATOM 4903 N N . LEU B 1 264 ? 13.237 54.938 35.278 1.00 40.62 264 LEU B N 1
ATOM 4904 C CA . LEU B 1 264 ? 12.552 54.109 34.299 1.00 40.63 264 LEU B CA 1
ATOM 4905 C C . LEU B 1 264 ? 11.943 55.018 33.234 1.00 40.14 264 LEU B C 1
ATOM 4906 O O . LEU B 1 264 ? 11.935 54.687 32.048 1.00 37.66 264 LEU B O 1
ATOM 4911 N N . LEU B 1 265 ? 11.456 56.177 33.665 1.00 34.33 265 LEU B N 1
ATOM 4912 C CA . LEU B 1 265 ? 10.943 57.183 32.728 1.00 32.73 265 LEU B CA 1
ATOM 4913 C C . LEU B 1 265 ? 12.023 57.590 31.728 1.00 39.96 265 LEU B C 1
ATOM 4914 O O . LEU B 1 265 ? 11.797 57.566 30.514 1.00 37.52 265 LEU B O 1
ATOM 4919 N N . GLU B 1 266 ? 13.198 57.960 32.239 1.00 33.90 266 GLU B N 1
ATOM 4920 C CA . GLU B 1 266 ? 14.297 58.377 31.381 1.00 43.49 266 GLU B CA 1
ATOM 4921 C C . GLU B 1 266 ? 14.586 57.295 30.377 1.00 38.74 266 GLU B C 1
ATOM 4922 O O . GLU B 1 266 ? 14.806 57.559 29.199 1.00 42.56 266 GLU B O 1
ATOM 4928 N N . HIS B 1 267 ? 14.610 56.066 30.869 1.00 41.00 267 HIS B N 1
ATOM 4929 C CA . HIS B 1 267 ? 14.908 54.915 30.038 1.00 40.36 267 HIS B CA 1
ATOM 4930 C C . HIS B 1 267 ? 13.921 54.866 28.887 1.00 37.30 267 HIS B C 1
ATOM 4931 O O . HIS B 1 267 ? 14.308 54.839 27.716 1.00 40.17 267 HIS B O 1
ATOM 4938 N N . ILE B 1 268 ? 12.639 54.864 29.226 1.00 37.65 268 ILE B N 1
ATOM 4939 C CA . ILE B 1 268 ? 11.596 54.813 28.207 1.00 39.26 268 ILE B CA 1
ATOM 4940 C C . ILE B 1 268 ? 11.743 55.967 27.227 1.00 39.62 268 ILE B C 1
ATOM 4941 O O . ILE B 1 268 ? 11.662 55.783 26.016 1.00 32.65 268 ILE B O 1
ATOM 4946 N N . GLU B 1 269 ? 11.997 57.155 27.758 1.00 43.18 269 GLU B N 1
ATOM 4947 C CA . GLU B 1 269 ? 12.072 58.352 26.929 1.00 39.85 269 GLU B CA 1
ATOM 4948 C C . GLU B 1 269 ? 13.235 58.341 25.938 1.00 47.69 269 GLU B C 1
ATOM 4949 O O . GLU B 1 269 ? 13.158 58.954 24.873 1.00 47.66 269 GLU B O 1
ATOM 4955 N N . SER B 1 270 ? 14.303 57.625 26.266 1.00 54.82 270 SER B N 1
ATOM 4956 C CA . SER B 1 270 ? 15.452 57.578 25.375 1.00 55.52 270 SER B CA 1
ATOM 4957 C C . SER B 1 270 ? 15.429 56.381 24.426 1.00 52.06 270 SER B C 1
ATOM 4958 O O . SER B 1 270 ? 16.139 56.369 23.429 1.00 62.51 270 SER B O 1
ATOM 4961 N N . GLU B 1 271 ? 14.616 55.377 24.722 1.00 43.78 271 GLU B N 1
ATOM 4962 C CA . GLU B 1 271 ? 14.643 54.150 23.930 1.00 41.69 271 GLU B CA 1
ATOM 4963 C C . GLU B 1 271 ? 13.513 54.058 22.926 1.00 42.72 271 GLU B C 1
ATOM 4964 O O . GLU B 1 271 ? 13.578 53.268 21.985 1.00 41.85 271 GLU B O 1
ATOM 4970 N N . THR B 1 272 ? 12.473 54.855 23.132 1.00 39.25 272 THR B N 1
ATOM 4971 C CA . THR B 1 272 ? 11.287 54.765 22.294 1.00 37.23 272 THR B CA 1
ATOM 4972 C C . THR B 1 272 ? 10.986 56.113 21.678 1.00 40.82 272 THR B C 1
ATOM 4973 O O . THR B 1 272 ? 11.490 57.136 22.139 1.00 47.60 272 THR B O 1
ATOM 4977 N N . SER B 1 273 ? 10.157 56.114 20.641 1.00 30.32 273 SER B N 1
ATOM 4978 C CA . SER B 1 273 ? 9.849 57.338 19.918 1.00 35.27 273 SER B CA 1
ATOM 4979 C C . SER B 1 273 ? 8.396 57.375 19.536 1.00 34.34 273 SER B C 1
ATOM 4980 O O . SER B 1 273 ? 7.698 56.359 19.635 1.00 30.85 273 SER B O 1
ATOM 4983 N N . GLY B 1 274 ? 7.951 58.547 19.074 1.00 32.79 274 GLY B N 1
ATOM 4984 C CA . GLY B 1 274 ? 6.625 58.707 18.498 1.00 23.14 274 GLY B CA 1
ATOM 4985 C C . GLY B 1 274 ? 5.511 58.483 19.502 1.00 25.60 274 GLY B C 1
ATOM 4986 O O . GLY B 1 274 ? 5.697 58.660 20.700 1.00 29.33 274 GLY B O 1
ATOM 4987 N N . ASP B 1 275 ? 4.340 58.103 19.004 1.00 31.60 275 ASP B N 1
ATOM 4988 C CA . ASP B 1 275 ? 3.193 57.873 19.864 1.00 29.29 275 ASP B CA 1
ATOM 4989 C C . ASP B 1 275 ? 3.426 56.715 20.811 1.00 35.08 275 ASP B C 1
ATOM 4990 O O . ASP B 1 275 ? 2.818 56.647 21.888 1.00 37.45 275 ASP B O 1
ATOM 4995 N N . TYR B 1 276 ? 4.313 55.807 20.408 1.00 33.38 276 TYR B N 1
ATOM 4996 C CA . TYR B 1 276 ? 4.682 54.692 21.264 1.00 28.87 276 TYR B CA 1
ATOM 4997 C C . TYR B 1 276 ? 5.304 55.212 22.558 1.00 22.61 276 TYR B C 1
ATOM 4998 O O . TYR B 1 276 ? 4.915 54.804 23.659 1.00 26.89 276 TYR B O 1
ATOM 5007 N N . ARG B 1 277 ? 6.242 56.147 22.436 1.00 28.21 277 ARG B N 1
ATOM 5008 C CA . ARG B 1 277 ? 6.812 56.775 23.633 1.00 22.84 277 ARG B CA 1
ATOM 5009 C C . ARG B 1 277 ? 5.740 57.480 24.454 1.00 23.32 277 ARG B C 1
ATOM 5010 O O . ARG B 1 277 ? 5.680 57.337 25.678 1.00 27.22 277 ARG B O 1
ATOM 5018 N N . LYS B 1 278 ? 4.883 58.241 23.774 1.00 34.66 278 LYS B N 1
ATOM 5019 C CA . LYS B 1 278 ? 3.875 59.037 24.466 1.00 32.12 278 LYS B CA 1
ATOM 5020 C C . LYS B 1 278 ? 2.888 58.133 25.208 1.00 25.47 278 LYS B C 1
ATOM 5021 O O . LYS B 1 278 ? 2.469 58.442 26.323 1.00 31.71 278 LYS B O 1
ATOM 5027 N N . LEU B 1 279 ? 2.492 57.033 24.580 1.00 24.57 279 LEU B N 1
ATOM 5028 C CA . LEU B 1 279 ? 1.617 56.072 25.244 1.00 25.69 279 LEU B CA 1
ATOM 5029 C C . LEU B 1 279 ? 2.316 55.479 26.489 1.00 23.42 279 LEU B C 1
ATOM 5030 O O . LEU B 1 279 ? 1.779 55.521 27.597 1.00 25.45 279 LEU B O 1
ATOM 5035 N N . LEU B 1 280 ? 3.522 54.950 26.311 1.00 26.60 280 LEU B N 1
ATOM 5036 C CA . LEU B 1 280 ? 4.281 54.401 27.443 1.00 24.32 280 LEU B CA 1
ATOM 5037 C C . LEU B 1 280 ? 4.478 55.449 28.534 1.00 29.48 280 LEU B C 1
ATOM 5038 O O . LEU B 1 280 ? 4.305 55.163 29.721 1.00 31.52 280 LEU B O 1
ATOM 5043 N N . VAL B 1 281 ? 4.835 56.669 28.138 1.00 32.55 281 VAL B N 1
ATOM 5044 C CA . VAL B 1 281 ? 5.064 57.722 29.125 1.00 26.39 281 VAL B CA 1
ATOM 5045 C C . VAL B 1 281 ? 3.785 58.053 29.866 1.00 25.16 281 VAL B C 1
ATOM 5046 O O . VAL B 1 281 ? 3.783 58.180 31.104 1.00 28.52 281 VAL B O 1
ATOM 5050 N N . ALA B 1 282 ? 2.692 58.175 29.114 1.00 21.48 282 ALA B N 1
ATOM 5051 C CA . ALA B 1 282 ? 1.385 58.389 29.734 1.00 25.77 282 ALA B CA 1
ATOM 5052 C C . ALA B 1 282 ? 1.082 57.305 30.778 1.00 25.16 282 ALA B C 1
ATOM 5053 O O . ALA B 1 282 ? 0.736 57.615 31.924 1.00 25.54 282 ALA B O 1
ATOM 5055 N N . VAL B 1 283 ? 1.189 56.039 30.381 1.00 25.85 283 VAL B N 1
ATOM 5056 C CA . VAL B 1 283 ? 0.842 54.943 31.290 1.00 20.67 283 VAL B CA 1
ATOM 5057 C C . VAL B 1 283 ? 1.717 54.941 32.550 1.00 23.09 283 VAL B C 1
ATOM 5058 O O . VAL B 1 283 ? 1.211 54.813 33.669 1.00 21.10 283 VAL B O 1
ATOM 5062 N N . LEU B 1 284 ? 3.025 55.106 32.371 1.00 23.51 284 LEU B N 1
ATOM 5063 C CA . LEU B 1 284 ? 3.954 55.125 33.506 1.00 27.31 284 LEU B CA 1
ATOM 5064 C C . LEU B 1 284 ? 3.624 56.273 34.447 1.00 32.62 284 LEU B C 1
ATOM 5065 O O . LEU B 1 284 ? 3.562 56.095 35.676 1.00 33.78 284 LEU B O 1
ATOM 5070 N N . ARG B 1 285 ? 3.387 57.444 33.858 1.00 28.97 285 ARG B N 1
ATOM 5071 C CA . ARG B 1 285 ? 3.138 58.642 34.647 1.00 30.05 285 ARG B CA 1
ATOM 5072 C C . ARG B 1 285 ? 1.763 58.576 35.285 1.00 30.14 285 ARG B C 1
ATOM 5073 O O . ARG B 1 285 ? 1.547 59.133 36.361 1.00 24.95 285 ARG B O 1
ATOM 5081 N N . TYR B 1 286 ? 0.834 57.866 34.643 1.00 25.79 286 TYR B N 1
ATOM 5082 C CA . TYR B 1 286 ? -0.466 57.650 35.263 1.00 24.88 286 TYR B CA 1
ATOM 5083 C C . TYR B 1 286 ? -0.270 56.956 36.607 1.00 24.42 286 TYR B C 1
ATOM 5084 O O . TYR B 1 286 ? -1.024 57.166 37.571 1.00 24.29 286 TYR B O 1
ATOM 5093 N N . ALA B 1 287 ? 0.748 56.110 36.653 1.00 25.13 287 ALA B N 1
ATOM 5094 C CA . ALA B 1 287 ? 1.080 55.418 37.879 1.00 25.06 287 ALA B CA 1
ATOM 5095 C C . ALA B 1 287 ? 1.913 56.287 38.822 1.00 28.16 287 ALA B C 1
ATOM 5096 O O . ALA B 1 287 ? 1.537 56.465 39.971 1.00 29.21 287 ALA B O 1
ATOM 5098 N N . ILE B 1 288 ? 3.031 56.829 38.346 1.00 25.99 288 ILE B N 1
ATOM 5099 C CA . ILE B 1 288 ? 4.020 57.401 39.273 1.00 34.02 288 ILE B CA 1
ATOM 5100 C C . ILE B 1 288 ? 4.034 58.939 39.372 1.00 36.77 288 ILE B C 1
ATOM 5101 O O . ILE B 1 288 ? 4.744 59.503 40.204 1.00 35.87 288 ILE B O 1
ATOM 5106 N N . ASP B 1 289 ? 3.240 59.617 38.553 1.00 31.59 289 ASP B N 1
ATOM 5107 C CA . ASP B 1 289 ? 3.282 61.078 38.527 1.00 26.61 289 ASP B CA 1
ATOM 5108 C C . ASP B 1 289 ? 1.953 61.637 38.024 1.00 32.06 289 ASP B C 1
ATOM 5109 O O . ASP B 1 289 ? 1.916 62.574 37.225 1.00 26.96 289 ASP B O 1
ATOM 5114 N N . ARG B 1 290 ? 0.858 61.056 38.506 1.00 39.01 290 ARG B N 1
ATOM 5115 C CA . ARG B 1 290 ? -0.443 61.299 37.892 1.00 31.51 290 ARG B CA 1
ATOM 5116 C C . ARG B 1 290 ? -0.935 62.741 37.970 1.00 29.36 290 ARG B C 1
ATOM 5117 O O . ARG B 1 290 ? -1.380 63.288 36.959 1.00 30.51 290 ARG B O 1
ATOM 5125 N N . PRO B 1 291 ? -0.893 63.357 39.170 1.00 25.67 291 PRO B N 1
ATOM 5126 C CA . PRO B 1 291 ? -1.412 64.733 39.222 1.00 25.27 291 PRO B CA 1
ATOM 5127 C C . PRO B 1 291 ? -0.762 65.649 38.197 1.00 29.73 291 PRO B C 1
ATOM 5128 O O . PRO B 1 291 ? -1.478 66.412 37.543 1.00 32.71 291 PRO B O 1
ATOM 5132 N N . SER B 1 292 ? 0.560 65.567 38.047 1.00 23.87 292 SER B N 1
ATOM 5133 C CA . SER B 1 292 ? 1.266 66.404 37.088 1.00 21.06 292 SER B CA 1
ATOM 5134 C C . SER B 1 292 ? 0.888 66.057 35.664 1.00 27.14 292 SER B C 1
ATOM 5135 O O . SER B 1 292 ? 0.661 66.944 34.853 1.00 29.79 292 SER B O 1
ATOM 5138 N N . LEU B 1 293 ? 0.853 64.758 35.367 1.00 31.40 293 LEU B N 1
ATOM 5139 C CA . LEU B 1 293 ? 0.503 64.266 34.033 1.00 31.68 293 LEU B CA 1
ATOM 5140 C C . LEU B 1 293 ? -0.833 64.803 33.543 1.00 23.66 293 LEU B C 1
ATOM 5141 O O . LEU B 1 293 ? -0.944 65.266 32.416 1.00 25.62 293 LEU B O 1
ATOM 5146 N N . ILE B 1 294 ? -1.860 64.712 34.377 1.00 21.66 294 ILE B N 1
ATOM 5147 C CA . ILE B 1 294 ? -3.171 65.165 33.949 1.00 26.30 294 ILE B CA 1
ATOM 5148 C C . ILE B 1 294 ? -3.261 66.711 34.010 1.00 30.37 294 ILE B C 1
ATOM 5149 O O . ILE B 1 294 ? -4.011 67.324 33.256 1.00 28.19 294 ILE B O 1
ATOM 5154 N N . ALA B 1 295 ? -2.471 67.338 34.877 1.00 25.49 295 ALA B N 1
ATOM 5155 C CA . ALA B 1 295 ? -2.454 68.809 34.909 1.00 24.67 295 ALA B CA 1
ATOM 5156 C C . ALA B 1 295 ? -1.939 69.304 33.577 1.00 20.38 295 ALA B C 1
ATOM 5157 O O . ALA B 1 295 ? -2.470 70.257 33.024 1.00 23.90 295 ALA B O 1
ATOM 5159 N N . GLU B 1 296 ? -0.924 68.624 33.044 1.00 33.07 296 GLU B N 1
ATOM 5160 C CA . GLU B 1 296 ? -0.376 68.976 31.732 1.00 31.08 296 GLU B CA 1
ATOM 5161 C C . GLU B 1 296 ? -1.366 68.676 30.616 1.00 32.35 296 GLU B C 1
ATOM 5162 O O . GLU B 1 296 ? -1.491 69.439 29.666 1.00 28.04 296 GLU B O 1
ATOM 5168 N N . TRP B 1 297 ? -2.069 67.557 30.729 1.00 24.58 297 TRP B N 1
ATOM 5169 C CA . TRP B 1 297 ? -3.103 67.251 29.753 1.00 28.43 297 TRP B CA 1
ATOM 5170 C C . TRP B 1 297 ? -4.154 68.357 29.716 1.00 26.23 297 TRP B C 1
ATOM 5171 O O . TRP B 1 297 ? -4.568 68.804 28.651 1.00 22.79 297 TRP B O 1
ATOM 5182 N N . LEU B 1 298 ? -4.609 68.765 30.893 1.00 28.96 298 LEU B N 1
ATOM 5183 C CA . LEU B 1 298 ? -5.582 69.837 30.986 1.00 32.42 298 LEU B CA 1
ATOM 5184 C C . LEU B 1 298 ? -5.029 71.130 30.357 1.00 34.95 298 LEU B C 1
ATOM 5185 O O . LEU B 1 298 ? -5.701 71.772 29.553 1.00 31.66 298 LEU B O 1
ATOM 5190 N N . HIS B 1 299 ? -3.790 71.478 30.700 1.00 38.09 299 HIS B N 1
ATOM 5191 C CA . HIS B 1 299 ? -3.118 72.648 30.125 1.00 32.78 299 HIS B CA 1
ATOM 5192 C C . HIS B 1 299 ? -3.117 72.593 28.597 1.00 34.70 299 HIS B C 1
ATOM 5193 O O . HIS B 1 299 ? -3.457 73.565 27.926 1.00 24.54 299 HIS B O 1
ATOM 5200 N N . ASP B 1 300 ? -2.747 71.445 28.038 1.00 26.72 300 ASP B N 1
ATOM 5201 C CA . ASP B 1 300 ? -2.659 71.358 26.592 1.00 32.14 300 ASP B CA 1
ATOM 5202 C C . ASP B 1 300 ? -4.041 71.349 25.953 1.00 29.63 300 ASP B C 1
ATOM 5203 O O . ASP B 1 300 ? -4.188 71.660 24.776 1.00 33.71 300 ASP B O 1
ATOM 5208 N N . SER B 1 301 ? -5.060 71.037 26.745 1.00 24.45 301 SER B N 1
ATOM 5209 C CA . SER B 1 301 ? -6.411 70.958 26.208 1.00 30.70 301 SER B CA 1
ATOM 5210 C C . SER B 1 301 ? -7.024 72.350 26.107 1.00 32.26 301 SER B C 1
ATOM 5211 O O . SER B 1 301 ? -8.052 72.534 25.463 1.00 27.56 301 SER B O 1
ATOM 5214 N N . MET B 1 302 ? -6.411 73.324 26.768 1.00 32.08 302 MET B N 1
ATOM 5215 C CA . MET B 1 302 ? -6.953 74.680 26.741 1.00 37.94 302 MET B CA 1
ATOM 5216 C C . MET B 1 302 ? -6.263 75.493 25.661 1.00 34.01 302 MET B C 1
ATOM 5217 O O . MET B 1 302 ? -5.195 76.072 25.879 1.00 33.06 302 MET B O 1
ATOM 5222 N N . ALA B 1 303 ? -6.865 75.500 24.480 1.00 39.94 303 ALA B N 1
ATOM 5223 C CA . ALA B 1 303 ? -6.291 76.204 23.338 1.00 46.84 303 ALA B CA 1
ATOM 5224 C C . ALA B 1 303 ? -7.339 77.110 22.698 1.00 43.27 303 ALA B C 1
ATOM 5225 O O . ALA B 1 303 ? -7.280 77.410 21.512 1.00 47.62 303 ALA B O 1
ATOM 5227 N N . GLY B 1 304 ? -8.306 77.531 23.504 1.00 39.02 304 GLY B N 1
ATOM 5228 C CA . GLY B 1 304 ? -9.386 78.374 23.037 1.00 48.07 304 GLY B CA 1
ATOM 5229 C C . GLY B 1 304 ? -10.228 77.768 21.928 1.00 53.43 304 GLY B C 1
ATOM 5230 O O . GLY B 1 304 ? -10.680 78.479 21.028 1.00 50.88 304 GLY B O 1
ATOM 5231 N N . LEU B 1 305 ? -10.464 76.463 21.985 1.00 45.80 305 LEU B N 1
ATOM 5232 C CA . LEU B 1 305 ? -11.273 75.820 20.949 1.00 41.00 305 LEU B CA 1
ATOM 5233 C C . LEU B 1 305 ? -12.729 75.675 21.373 1.00 35.57 305 LEU B C 1
ATOM 5234 O O . LEU B 1 305 ? -13.587 75.354 20.557 1.00 47.26 305 LEU B O 1
ATOM 5239 N N . GLY B 1 306 ? -13.009 75.903 22.652 1.00 40.98 306 GLY B N 1
ATOM 5240 C CA . GLY B 1 306 ? -14.356 75.735 23.174 1.00 41.79 306 GLY B CA 1
ATOM 5241 C C . GLY B 1 306 ? -14.851 74.302 23.030 1.00 41.68 306 GLY B C 1
ATOM 5242 O O . GLY B 1 306 ? -14.079 73.341 23.150 1.00 32.79 306 GLY B O 1
ATOM 5243 N N . THR B 1 307 ? -16.142 74.150 22.768 1.00 38.84 307 THR B N 1
ATOM 5244 C CA . THR B 1 307 ? -16.727 72.823 22.641 1.00 49.61 307 THR B CA 1
ATOM 5245 C C . THR B 1 307 ? -16.370 72.147 21.312 1.00 46.08 307 THR B C 1
ATOM 5246 O O . THR B 1 307 ? -17.012 71.186 20.896 1.00 43.98 307 THR B O 1
ATOM 5250 N N . LYS B 1 308 ? -15.342 72.661 20.647 1.00 40.66 308 LYS B N 1
ATOM 5251 C CA . LYS B 1 308 ? -14.868 72.073 19.408 1.00 47.38 308 LYS B CA 1
ATOM 5252 C C . LYS B 1 308 ? -13.836 70.988 19.724 1.00 48.03 308 LYS B C 1
ATOM 5253 O O . LYS B 1 308 ? -13.578 70.101 18.908 1.00 52.36 308 LYS B O 1
ATOM 5259 N N . ASP B 1 309 ? -13.244 71.078 20.914 1.00 41.22 309 ASP B N 1
ATOM 5260 C CA . ASP B 1 309 ? -12.370 70.031 21.431 1.00 38.59 309 ASP B CA 1
ATOM 5261 C C . ASP B 1 309 ? -12.896 69.591 22.785 1.00 41.01 309 ASP B C 1
ATOM 5262 O O . ASP B 1 309 ? -13.005 70.412 23.704 1.00 37.92 309 ASP B O 1
ATOM 5267 N N . TYR B 1 310 ? -13.190 68.296 22.915 1.00 27.25 310 TYR B N 1
ATOM 5268 C CA . TYR B 1 310 ? -13.907 67.795 24.081 1.00 21.83 310 TYR B CA 1
ATOM 5269 C C . TYR B 1 310 ? -13.012 67.420 25.237 1.00 19.60 310 TYR B C 1
ATOM 5270 O O . TYR B 1 310 ? -13.510 67.081 26.311 1.00 27.45 310 TYR B O 1
ATOM 5279 N N . ALA B 1 311 ? -11.697 67.511 25.031 1.00 22.28 311 ALA B N 1
ATOM 5280 C CA . ALA B 1 311 ? -10.732 67.030 26.021 1.00 24.30 311 ALA B CA 1
ATOM 5281 C C . ALA B 1 311 ? -10.870 67.693 27.391 1.00 28.91 311 ALA B C 1
ATOM 5282 O O . ALA B 1 311 ? -10.887 67.011 28.422 1.00 24.57 311 ALA B O 1
ATOM 5284 N N . LEU B 1 312 ? -10.991 69.019 27.396 1.00 25.44 312 LEU B N 1
ATOM 5285 C CA . LEU B 1 312 ? -11.077 69.763 28.646 1.00 21.94 312 LEU B CA 1
ATOM 5286 C C . LEU B 1 312 ? -12.241 69.308 29.490 1.00 24.27 312 LEU B C 1
ATOM 5287 O O . LEU B 1 312 ? -12.081 69.013 30.682 1.00 24.05 312 LEU B O 1
ATOM 5292 N N . MET B 1 313 ? -13.424 69.266 28.883 1.00 24.80 313 MET B N 1
ATOM 5293 C CA . MET B 1 313 ? -14.609 68.844 29.624 1.00 20.67 313 MET B CA 1
ATOM 5294 C C . MET B 1 313 ? -14.581 67.325 29.934 1.00 26.74 313 MET B C 1
ATOM 5295 O O . MET B 1 313 ? -15.018 66.911 31.006 1.00 22.53 313 MET B O 1
ATOM 5300 N N . ARG B 1 314 ? -14.049 66.507 29.021 1.00 24.98 314 ARG B N 1
ATOM 5301 C CA . ARG B 1 314 ? -13.934 65.067 29.303 1.00 24.37 314 ARG B CA 1
ATOM 5302 C C . ARG B 1 314 ? -13.074 64.835 30.544 1.00 19.25 314 ARG B C 1
ATOM 5303 O O . ARG B 1 314 ? -13.475 64.137 31.477 1.00 18.96 314 ARG B O 1
ATOM 5311 N N . LEU B 1 315 ? -11.910 65.473 30.577 1.00 26.65 315 LEU B N 1
ATOM 5312 C CA . LEU B 1 315 ? -10.995 65.315 31.698 1.00 25.97 315 LEU B CA 1
ATOM 5313 C C . LEU B 1 315 ? -11.602 65.773 33.017 1.00 30.06 315 LEU B C 1
ATOM 5314 O O . LEU B 1 315 ? -11.553 65.046 34.016 1.00 29.41 315 LEU B O 1
ATOM 5319 N N . LEU B 1 316 ? -12.194 66.963 33.012 1.00 21.82 316 LEU B N 1
ATOM 5320 C CA . LEU B 1 316 ? -12.850 67.507 34.202 1.00 22.70 316 LEU B CA 1
ATOM 5321 C C . LEU B 1 316 ? -13.978 66.601 34.717 1.00 25.77 316 LEU B C 1
ATOM 5322 O O . LEU B 1 316 ? -14.039 66.269 35.904 1.00 26.16 316 LEU B O 1
ATOM 5327 N N . ILE B 1 317 ? -14.884 66.229 33.823 1.00 24.92 317 ILE B N 1
ATOM 5328 C CA . ILE B 1 317 ? -15.988 65.343 34.171 1.00 30.21 317 ILE B CA 1
ATOM 5329 C C . ILE B 1 317 ? -15.471 64.053 34.812 1.00 29.11 317 ILE B C 1
ATOM 5330 O O . ILE B 1 317 ? -15.907 63.665 35.901 1.00 19.67 317 ILE B O 1
ATOM 5335 N N . THR B 1 318 ? -14.510 63.416 34.157 1.00 27.50 318 THR B N 1
ATOM 5336 C CA . THR B 1 318 ? -14.031 62.116 34.618 1.00 34.17 318 THR B CA 1
ATOM 5337 C C . THR B 1 318 ? -13.179 62.219 35.890 1.00 32.55 318 THR B C 1
ATOM 5338 O O . THR B 1 318 ? -13.379 61.448 36.838 1.00 26.02 318 THR B O 1
ATOM 5342 N N . ARG B 1 319 ? -12.241 63.163 35.921 1.00 22.84 319 ARG B N 1
ATOM 5343 C CA . ARG B 1 319 ? -11.325 63.250 37.064 1.00 25.51 319 ARG B CA 1
ATOM 5344 C C . ARG B 1 319 ? -12.018 63.745 38.320 1.00 27.70 319 ARG B C 1
ATOM 5345 O O . ARG B 1 319 ? -11.543 63.541 39.438 1.00 30.76 319 ARG B O 1
ATOM 5353 N N . SER B 1 320 ? -13.162 64.383 38.121 1.00 24.08 320 SER B N 1
ATOM 5354 C CA . SER B 1 320 ? -13.858 65.034 39.215 1.00 27.09 320 SER B CA 1
ATOM 5355 C C . SER B 1 320 ? -14.173 64.062 40.344 1.00 24.46 320 SER B C 1
ATOM 5356 O O . SER B 1 320 ? -14.085 64.416 41.519 1.00 25.61 320 SER B O 1
ATOM 5359 N N . GLU B 1 321 ? -14.551 62.839 39.990 1.00 28.56 321 GLU B N 1
ATOM 5360 C CA . GLU B 1 321 ? -14.921 61.880 41.012 1.00 32.99 321 GLU B CA 1
ATOM 5361 C C . GLU B 1 321 ? -13.758 60.961 41.365 1.00 32.39 321 GLU B C 1
ATOM 5362 O O . GLU B 1 321 ? -13.936 60.011 42.111 1.00 31.30 321 GLU B O 1
ATOM 5368 N N . ILE B 1 322 ? -12.562 61.271 40.872 1.00 26.53 322 ILE B N 1
ATOM 5369 C CA . ILE B 1 322 ? -11.396 60.455 41.224 1.00 23.99 322 ILE B CA 1
ATOM 5370 C C . ILE B 1 322 ? -10.300 61.237 41.931 1.00 28.86 322 ILE B C 1
ATOM 5371 O O . ILE B 1 322 ? -10.037 61.026 43.116 1.00 22.74 322 ILE B O 1
ATOM 5376 N N . ASP B 1 323 ? -9.661 62.156 41.217 1.00 27.36 323 ASP B N 1
ATOM 5377 C CA . ASP B 1 323 ? -8.460 62.759 41.761 1.00 26.80 323 ASP B CA 1
ATOM 5378 C C . ASP B 1 323 ? -8.288 64.224 41.346 1.00 28.65 323 ASP B C 1
ATOM 5379 O O . ASP B 1 323 ? -7.190 64.763 41.409 1.00 27.70 323 ASP B O 1
ATOM 5384 N N . LEU B 1 324 ? -9.368 64.852 40.902 1.00 30.20 324 LEU B N 1
ATOM 5385 C CA . LEU B 1 324 ? -9.262 66.195 40.347 1.00 30.03 324 LEU B CA 1
ATOM 5386 C C . LEU B 1 324 ? -8.640 67.232 41.327 1.00 23.38 324 LEU B C 1
ATOM 5387 O O . LEU B 1 324 ? -7.817 68.027 40.927 1.00 23.81 324 LEU B O 1
ATOM 5392 N N . GLN B 1 325 ? -9.007 67.200 42.600 1.00 26.00 325 GLN B N 1
ATOM 5393 C CA . GLN B 1 325 ? -8.395 68.117 43.558 1.00 31.59 325 GLN B CA 1
ATOM 5394 C C . GLN B 1 325 ? -6.867 68.021 43.570 1.00 34.13 325 GLN B C 1
ATOM 5395 O O . GLN B 1 325 ? -6.178 69.040 43.610 1.00 31.59 325 GLN B O 1
ATOM 5401 N N . ASP B 1 326 ? -6.337 66.805 43.523 1.00 27.59 326 ASP B N 1
ATOM 5402 C CA . ASP B 1 326 ? -4.897 66.632 43.527 1.00 26.12 326 ASP B CA 1
ATOM 5403 C C . ASP B 1 326 ? -4.305 67.152 42.236 1.00 26.89 326 ASP B C 1
ATOM 5404 O O . ASP B 1 326 ? -3.187 67.670 42.211 1.00 28.59 326 ASP B O 1
ATOM 5409 N N . ILE B 1 327 ? -5.065 67.008 41.159 1.00 27.38 327 ILE B N 1
ATOM 5410 C CA . ILE B 1 327 ? -4.648 67.520 39.867 1.00 25.09 327 ILE B CA 1
ATOM 5411 C C . ILE B 1 327 ? -4.658 69.053 39.877 1.00 24.88 327 ILE B C 1
ATOM 5412 O O . ILE B 1 327 ? -3.816 69.698 39.253 1.00 22.45 327 ILE B O 1
ATOM 5417 N N . MET B 1 328 ? -5.622 69.632 40.582 1.00 26.54 328 MET B N 1
ATOM 5418 C CA . MET B 1 328 ? -5.693 71.087 40.701 1.00 29.74 328 MET B CA 1
ATOM 5419 C C . MET B 1 328 ? -4.468 71.641 41.441 1.00 28.19 328 MET B C 1
ATOM 5420 O O . MET B 1 328 ? -3.862 72.616 40.998 1.00 31.93 328 MET B O 1
ATOM 5425 N N . ASP B 1 329 ? -4.085 71.003 42.542 1.00 27.29 329 ASP B N 1
ATOM 5426 C CA . ASP B 1 329 ? -2.894 71.448 43.272 1.00 35.94 329 ASP B CA 1
ATOM 5427 C C . ASP B 1 329 ? -1.663 71.399 42.384 1.00 39.47 329 ASP B C 1
ATOM 5428 O O . ASP B 1 329 ? -0.905 72.369 42.305 1.00 39.16 329 ASP B O 1
ATOM 5433 N N . ALA B 1 330 ? -1.473 70.271 41.702 1.00 39.16 330 ALA B N 1
ATOM 5434 C CA . ALA B 1 330 ? -0.347 70.121 40.786 1.00 29.77 330 ALA B CA 1
ATOM 5435 C C . ALA B 1 330 ? -0.387 71.189 39.694 1.00 25.89 330 ALA B C 1
ATOM 5436 O O . ALA B 1 330 ? 0.636 71.763 39.334 1.00 30.18 330 ALA B O 1
ATOM 5438 N N . TYR B 1 331 ? -1.573 71.450 39.163 1.00 24.80 331 TYR B N 1
ATOM 5439 C CA . TYR B 1 331 ? -1.679 72.431 38.111 1.00 26.84 331 TYR B CA 1
ATOM 5440 C C . TYR B 1 331 ? -1.113 73.800 38.531 1.00 31.19 331 TYR B C 1
ATOM 5441 O O . TYR B 1 331 ? -0.343 74.414 37.800 1.00 30.89 331 TYR B O 1
ATOM 5450 N N . GLU B 1 332 ? -1.486 74.270 39.712 1.00 33.70 332 GLU B N 1
ATOM 5451 C CA . GLU B 1 332 ? -1.023 75.579 40.161 1.00 38.58 332 GLU B CA 1
ATOM 5452 C C . GLU B 1 332 ? 0.475 75.603 40.483 1.00 37.64 332 GLU B C 1
ATOM 5453 O O . GLU B 1 332 ? 1.150 76.595 40.229 1.00 34.51 332 GLU B O 1
ATOM 5459 N N . SER B 1 333 ? 0.980 74.516 41.052 1.00 34.84 333 SER B N 1
ATOM 5460 C CA . SER B 1 333 ? 2.415 74.359 41.262 1.00 40.83 333 SER B CA 1
ATOM 5461 C C . SER B 1 333 ? 3.164 74.540 39.959 1.00 42.35 333 SER B C 1
ATOM 5462 O O . SER B 1 333 ? 4.172 75.236 39.896 1.00 52.63 333 SER B O 1
ATOM 5465 N N . ILE B 1 334 ? 2.663 73.892 38.919 1.00 36.76 334 ILE B N 1
ATOM 5466 C CA . ILE B 1 334 ? 3.391 73.774 37.670 1.00 35.22 334 ILE B CA 1
ATOM 5467 C C . ILE B 1 334 ? 3.294 75.038 36.847 1.00 37.95 334 ILE B C 1
ATOM 5468 O O . ILE B 1 334 ? 4.291 75.524 36.327 1.00 43.27 334 ILE B O 1
ATOM 5473 N N . TYR B 1 335 ? 2.087 75.567 36.720 1.00 31.93 335 TYR B N 1
ATOM 5474 C CA . TYR B 1 335 ? 1.869 76.687 35.820 1.00 32.09 335 TYR B CA 1
ATOM 5475 C C . TYR B 1 335 ? 1.771 78.075 36.475 1.00 31.93 335 TYR B C 1
ATOM 5476 O O . TYR B 1 335 ? 1.702 79.078 35.772 1.00 42.43 335 TYR B O 1
ATOM 5485 N N . GLY B 1 336 ? 1.761 78.126 37.804 1.00 36.64 336 GLY B N 1
ATOM 5486 C CA . GLY B 1 336 ? 1.759 79.396 38.513 1.00 41.14 336 GLY B CA 1
ATOM 5487 C C . GLY B 1 336 ? 0.417 80.099 38.499 1.00 40.45 336 GLY B C 1
ATOM 5488 O O . GLY B 1 336 ? 0.318 81.272 38.829 1.00 49.26 336 GLY B O 1
ATOM 5489 N N . LYS B 1 337 ? -0.619 79.361 38.135 1.00 42.30 337 LYS B N 1
ATOM 5490 C CA . LYS B 1 337 ? -1.973 79.887 38.015 1.00 37.72 337 LYS B CA 1
ATOM 5491 C C . LYS B 1 337 ? -2.960 78.748 38.299 1.00 38.76 337 LYS B C 1
ATOM 5492 O O . LYS B 1 337 ? -2.710 77.608 37.920 1.00 34.95 337 LYS B O 1
ATOM 5498 N N . SER B 1 338 ? -4.055 79.046 38.993 1.00 35.43 338 SER B N 1
ATOM 5499 C CA . SER B 1 338 ? -5.054 78.037 39.308 1.00 36.02 338 SER B CA 1
ATOM 5500 C C . SER B 1 338 ? -5.663 77.436 38.042 1.00 32.02 338 SER B C 1
ATOM 5501 O O . SER B 1 338 ? -5.803 78.119 37.021 1.00 31.84 338 SER B O 1
ATOM 5504 N N . LEU B 1 339 ? -6.033 76.159 38.122 1.00 33.26 339 LEU B N 1
ATOM 5505 C CA . LEU B 1 339 ? -6.747 75.498 37.036 1.00 25.00 339 LEU B CA 1
ATOM 5506 C C . LEU B 1 339 ? -8.095 76.190 36.835 1.00 21.61 339 LEU B C 1
ATOM 5507 O O . LEU B 1 339 ? -8.545 76.405 35.700 1.00 30.31 339 LEU B O 1
ATOM 5512 N N . LEU B 1 340 ? -8.747 76.505 37.950 1.00 23.33 340 LEU B N 1
ATOM 5513 C CA . LEU B 1 340 ? -9.946 77.330 37.938 1.00 31.96 340 LEU B CA 1
ATOM 5514 C C . LEU B 1 340 ? -9.759 78.551 37.031 1.00 29.90 340 LEU B C 1
ATOM 5515 O O . LEU B 1 340 ? -10.531 78.756 36.091 1.00 28.25 340 LEU B O 1
ATOM 5520 N N . ASN B 1 341 ? -8.736 79.363 37.297 1.00 31.65 341 ASN B N 1
ATOM 5521 C CA . ASN B 1 341 ? -8.566 80.583 36.508 1.00 31.68 341 ASN B CA 1
ATOM 5522 C C . ASN B 1 341 ? -8.183 80.297 35.060 1.00 29.57 341 ASN B C 1
ATOM 5523 O O . ASN B 1 341 ? -8.552 81.053 34.170 1.00 28.28 341 ASN B O 1
ATOM 5528 N N . ALA B 1 342 ? -7.434 79.220 34.812 1.00 33.54 342 ALA B N 1
ATOM 5529 C CA . ALA B 1 342 ? -7.068 78.901 33.426 1.00 27.18 342 ALA B CA 1
ATOM 5530 C C . ALA B 1 342 ? -8.331 78.520 32.664 1.00 25.33 342 ALA B C 1
ATOM 5531 O O . ALA B 1 342 ? -8.517 78.887 31.505 1.00 27.69 342 ALA B O 1
ATOM 5533 N N . VAL B 1 343 ? -9.217 77.810 33.348 1.00 26.37 343 VAL B N 1
ATOM 5534 C CA . VAL B 1 343 ? -10.431 77.309 32.721 1.00 31.54 343 VAL B CA 1
ATOM 5535 C C . VAL B 1 343 ? -11.369 78.469 32.412 1.00 31.14 343 VAL B C 1
ATOM 5536 O O . VAL B 1 343 ? -11.973 78.533 31.334 1.00 30.41 343 VAL B O 1
ATOM 5540 N N . LYS B 1 344 ? -11.473 79.389 33.361 1.00 29.08 344 LYS B N 1
ATOM 5541 C CA . LYS B 1 344 ? -12.277 80.601 33.179 1.00 30.62 344 LYS B CA 1
ATOM 5542 C C . LYS B 1 344 ? -11.750 81.431 32.025 1.00 32.76 344 LYS B C 1
ATOM 5543 O O . LYS B 1 344 ? -12.523 82.021 31.266 1.00 35.38 344 LYS B O 1
ATOM 5549 N N . ASP B 1 345 ? -10.433 81.456 31.864 1.00 24.89 345 ASP B N 1
ATOM 5550 C CA . ASP B 1 345 ? -9.862 82.225 30.759 1.00 29.00 345 ASP B CA 1
ATOM 5551 C C . ASP B 1 345 ? -10.065 81.594 29.387 1.00 37.26 345 ASP B C 1
ATOM 5552 O O . ASP B 1 345 ? -10.080 82.299 28.390 1.00 36.68 345 ASP B O 1
ATOM 5557 N N . ASP B 1 346 ? -10.236 80.276 29.335 1.00 34.26 346 ASP B N 1
ATOM 5558 C CA . ASP B 1 346 ? -10.310 79.576 28.057 1.00 28.96 346 ASP B CA 1
ATOM 5559 C C . ASP B 1 346 ? -11.746 79.338 27.607 1.00 29.80 346 ASP B C 1
ATOM 5560 O O . ASP B 1 346 ? -11.987 79.028 26.445 1.00 34.35 346 ASP B O 1
ATOM 5565 N N . THR B 1 347 ? -12.697 79.486 28.525 1.00 28.69 347 THR B N 1
ATOM 5566 C CA . THR B 1 347 ? -14.099 79.201 28.225 1.00 29.24 347 THR B CA 1
ATOM 5567 C C . THR B 1 347 ? -15.019 80.360 28.628 1.00 27.84 347 THR B C 1
ATOM 5568 O O . THR B 1 347 ? -14.577 81.300 29.279 1.00 35.88 347 THR B O 1
ATOM 5572 N N . SER B 1 348 ? -16.294 80.298 28.243 1.00 25.40 348 SER B N 1
ATOM 5573 C CA . SER B 1 348 ? -17.296 81.179 28.842 1.00 29.31 348 SER B CA 1
ATOM 5574 C C . SER B 1 348 ? -18.699 80.612 28.797 1.00 27.21 348 SER B C 1
ATOM 5575 O O . SER B 1 348 ? -18.912 79.459 28.423 1.00 33.21 348 SER B O 1
ATOM 5578 N N . GLY B 1 349 ? -19.652 81.426 29.218 1.00 28.54 349 GLY B N 1
ATOM 5579 C CA . GLY B 1 349 ? -21.046 81.043 29.208 1.00 24.48 349 GLY B CA 1
ATOM 5580 C C . GLY B 1 349 ? -21.355 80.025 30.285 1.00 29.59 349 GLY B C 1
ATOM 5581 O O . GLY B 1 349 ? -20.578 79.834 31.211 1.00 25.51 349 GLY B O 1
ATOM 5582 N N . ASP B 1 350 ? -22.512 79.383 30.158 1.00 26.29 350 ASP B N 1
ATOM 5583 C CA . ASP B 1 350 ? -22.958 78.374 31.095 1.00 29.95 350 ASP B CA 1
ATOM 5584 C C . ASP B 1 350 ? -22.060 77.130 31.065 1.00 29.53 350 ASP B C 1
ATOM 5585 O O . ASP B 1 350 ? -22.031 76.336 31.997 1.00 30.37 350 ASP B O 1
ATOM 5590 N N . TYR B 1 351 ? -21.338 76.986 29.968 1.00 23.44 351 TYR B N 1
ATOM 5591 C CA . TYR B 1 351 ? -20.341 75.959 29.794 1.00 23.20 351 TYR B CA 1
ATOM 5592 C C . TYR B 1 351 ? -19.215 76.211 30.796 1.00 26.75 351 TYR B C 1
ATOM 5593 O O . TYR B 1 351 ? -18.921 75.360 31.635 1.00 28.30 351 TYR B O 1
ATOM 5602 N N . ARG B 1 352 ? -18.608 77.392 30.727 1.00 26.55 352 ARG B N 1
ATOM 5603 C CA . ARG B 1 352 ? -17.581 77.779 31.698 1.00 33.28 352 ARG B CA 1
ATOM 5604 C C . ARG B 1 352 ? -18.070 77.522 33.122 1.00 27.75 352 ARG B C 1
ATOM 5605 O O . ARG B 1 352 ? -17.370 76.926 33.952 1.00 24.51 352 ARG B O 1
ATOM 5613 N N . ARG B 1 353 ? -19.289 77.967 33.389 1.00 28.72 353 ARG B N 1
ATOM 5614 C CA . ARG B 1 353 ? -19.868 77.858 34.716 1.00 34.84 353 ARG B CA 1
ATOM 5615 C C . ARG B 1 353 ? -19.977 76.390 35.117 1.00 35.58 353 ARG B C 1
ATOM 5616 O O . ARG B 1 353 ? -19.649 76.015 36.245 1.00 39.98 353 ARG B O 1
ATOM 5624 N N . THR B 1 354 ? -20.425 75.559 34.185 1.00 29.18 354 THR B N 1
ATOM 5625 C CA . THR B 1 354 ? -20.512 74.124 34.440 1.00 25.72 354 THR B CA 1
ATOM 5626 C C . THR B 1 354 ? -19.148 73.545 34.807 1.00 21.70 354 THR B C 1
ATOM 5627 O O . THR B 1 354 ? -19.028 72.822 35.783 1.00 20.34 354 THR B O 1
ATOM 5631 N N . LEU B 1 355 ? -18.117 73.876 34.033 1.00 22.54 355 LEU B N 1
ATOM 5632 C CA . LEU B 1 355 ? -16.774 73.372 34.322 1.00 18.75 355 LEU B CA 1
ATOM 5633 C C . LEU B 1 355 ? -16.299 73.814 35.704 1.00 30.55 355 LEU B C 1
ATOM 5634 O O . LEU B 1 355 ? -15.681 73.032 36.434 1.00 28.49 355 LEU B O 1
ATOM 5639 N N . CYS B 1 356 ? -16.581 75.069 36.059 1.00 24.90 356 CYS B N 1
ATOM 5640 C CA . CYS B 1 356 ? -16.151 75.603 37.354 1.00 21.05 356 CYS B CA 1
ATOM 5641 C C . CYS B 1 356 ? -16.812 74.849 38.503 1.00 21.81 356 CYS B C 1
ATOM 5642 O O . CYS B 1 356 ? -16.192 74.605 39.537 1.00 26.09 356 CYS B O 1
ATOM 5645 N N . VAL B 1 357 ? -18.072 74.478 38.319 1.00 23.43 357 VAL B N 1
ATOM 5646 C CA . VAL B 1 357 ? -18.810 73.801 39.369 1.00 24.54 357 VAL B CA 1
ATOM 5647 C C . VAL B 1 357 ? -18.277 72.375 39.559 1.00 28.76 357 VAL B C 1
ATOM 5648 O O . VAL B 1 357 ? -18.166 71.899 40.673 1.00 24.28 357 VAL B O 1
ATOM 5652 N N . LEU B 1 358 ? -17.920 71.719 38.462 1.00 26.29 358 LEU B N 1
ATOM 5653 C CA . LEU B 1 358 ? -17.286 70.415 38.546 1.00 28.75 358 LEU B CA 1
ATOM 5654 C C . LEU B 1 358 ? -16.071 70.467 39.479 1.00 31.19 358 LEU B C 1
ATOM 5655 O O . LEU B 1 358 ? -15.853 69.543 40.252 1.00 26.27 358 LEU B O 1
ATOM 5660 N N . MET B 1 359 ? -15.286 71.539 39.412 1.00 25.00 359 MET B N 1
ATOM 5661 C CA . MET B 1 359 ? -14.077 71.644 40.241 1.00 24.39 359 MET B CA 1
ATOM 5662 C C . MET B 1 359 ? -14.395 72.068 41.674 1.00 27.33 359 MET B C 1
ATOM 5663 O O . MET B 1 359 ? -13.517 72.072 42.540 1.00 25.48 359 MET B O 1
ATOM 5668 N N . GLY B 1 360 ? -15.649 72.436 41.917 1.00 25.88 360 GLY B N 1
ATOM 5669 C CA . GLY B 1 360 ? -16.074 72.817 43.252 1.00 27.89 360 GLY B CA 1
ATOM 5670 C C . GLY B 1 360 ? -16.498 74.266 43.447 1.00 33.11 360 GLY B C 1
ATOM 5671 O O . GLY B 1 360 ? -17.033 74.629 44.503 1.00 27.59 360 GLY B O 1
ATOM 5672 N N . GLU B 1 361 ? -16.272 75.113 42.451 1.00 32.99 361 GLU B N 1
ATOM 5673 C CA . GLU B 1 361 ? -16.643 76.519 42.616 1.00 35.36 361 GLU B CA 1
ATOM 5674 C C . GLU B 1 361 ? -18.117 76.759 42.308 1.00 35.44 361 GLU B C 1
ATOM 5675 O O . GLU B 1 361 ? -18.464 77.146 41.200 1.00 32.53 361 GLU B O 1
ATOM 5681 N N . ILE B 1 362 ? -18.975 76.532 43.296 1.00 35.30 362 ILE B N 1
ATOM 5682 C CA . ILE B 1 362 ? -20.414 76.728 43.141 1.00 37.63 362 ILE B CA 1
ATOM 5683 C C . ILE B 1 362 ? -20.805 78.202 43.291 1.00 42.25 362 ILE B C 1
ATOM 5684 O O . ILE B 1 362 ? -20.431 78.849 44.270 1.00 37.11 362 ILE B O 1
ATOM 5689 N N . TYR B 1 363 ? -21.570 78.725 42.337 1.00 40.60 363 TYR B N 1
ATOM 5690 C CA . TYR B 1 363 ? -22.189 80.035 42.512 1.00 45.74 363 TYR B CA 1
ATOM 5691 C C . TYR B 1 363 ? -23.698 79.900 42.652 1.00 52.81 363 TYR B C 1
ATOM 5692 O O . TYR B 1 363 ? -24.376 79.391 41.757 1.00 55.17 363 TYR B O 1
ATOM 5701 N N . ASN B 1 364 ? -24.216 80.349 43.789 1.00 56.45 364 ASN B N 1
ATOM 5702 C CA . ASN B 1 364 ? -25.646 80.295 44.053 1.00 64.19 364 ASN B CA 1
ATOM 5703 C C . ASN B 1 364 ? -26.368 81.506 43.477 1.00 64.04 364 ASN B C 1
ATOM 5704 O O . ASN B 1 364 ? -25.741 82.525 43.169 1.00 49.03 364 ASN B O 1
ATOM 5709 N N . GLN B 1 365 ? -27.686 81.383 43.332 1.00 73.63 365 GLN B N 1
ATOM 5710 C CA . GLN B 1 365 ? -28.515 82.450 42.779 1.00 77.23 365 GLN B CA 1
ATOM 5711 C C . GLN B 1 365 ? -29.108 83.347 43.868 1.00 78.26 365 GLN B C 1
ATOM 5712 O O . GLN B 1 365 ? -28.545 83.478 44.955 1.00 76.94 365 GLN B O 1
#

Secondary structure (DSSP, 8-state):
--S-SSS-GGGSB-TTSPBP--S----TT--HHHHHHHHHHHS-SSS--HHHHHHHHTTS-HHHHHHHHHHHHHHHSS-HHHHHHHH--HHHHHHHHHHSS-HHHHHHHHHHHHHHSBS--HHHHHHHHTT--HHHHHHHHHHHHHHHHHTT---TT--HHHHSPPGGG-HHHHHHHHHHTT------HHHHHTHHHH-SGGG--HHHHHHHHHHHHH---SS--TT--HHHHHHTTS-HHHHHHHHHHHHHHHSS-HHHHHHHHEEHHHHHHHHHHHHHHHSHHHHHHHHHHHH-SS-GGGS-HHHHHHHHHTTTTHHHHHHHHHHHHSS-HHHHHHHH--HHHHHHHHHHTT---/--TT-SSS-GGGSB-TTSPBP--S----TT--HHHHHHHHHHHHSSS---HHHHHHHHTTS-HHHHHHHHHHHHHHHSS-HHHHHHHH--HHHHHHHHHHHS-HHHHHHHHHHHHHHSEE--HHHHHHHHHT--HHHHHHHHHHHHHHHHHTT---TT--HHHHSPPGGG-HHHHHHHHHHHT------HHHHHTHHHH-GGGG--HHHHHHHHHHHHHTTTTTTSS---HHHHHHHHS-HHHHHHHHHHHHHHHSS-HHHHHHHHB-HHHHHHHHHHHHHHHSHHHHHHHHHHHH-SS-GGGS-HHHHHHHHHHTTTHHHHHHHHHHHHSS-HHHHHHHH--HHHHHHHHHHTT-----

CATH classification: 1.10.220.10 (+3 more: 1.10.220.10, 1.10.220.10, 1.10.220.10)

GO terms:
  GO:0042802 identical protein binding (F, IPI)
  GO:0005509 calcium ion binding (F, IDA)
  GO:0005544 calcium-dependent phospholipid binding (F, IDA)
  GO:0016020 membrane (C, IDA)
  GO:0042802 identical protein binding (F, IDA)
  GO:0042803 protein homodimerization activity (F, IDA)
  GO:0061025 membrane fusion (P, IC)

Nearest PDB structures (foldseek):
  4mdu-assembly1_A  TM=1.003E+00  e=2.339E-49  Schistosoma mansoni
  4mdv-assembly2_A  TM=9.903E-01  e=1.184E-44  Schistosoma mansoni
  4mdv-assembly2_B  TM=9.875E-01  e=1.853E-43  Schistosoma mansoni
  2zhi-assembly1_A  TM=8.656E-01  e=5.430E-20  Rattus norvegicus
  1w45-assembly1_A  TM=8.465E-01  e=6.876E-19  Homo sapiens

InterPro domains:
  IPR001464 Annexin [PR00196] (48-70)
  IPR001464 Annexin [PR00196] (88-104)
  IPR001464 Annexin [PR00196] (300-320)
  IPR001464 Annexin [PR00196] (344-357)
  IPR018252 Annexin repeat, conserved site [PS00223] (51-103)
  IPR018252 Annexin repeat, conserved site [PS00223] (229-281)
  IPR018252 Annexin repeat, conserved site [PS00223] (304-356)
  IPR018502 Annexin repeat [PF00191] (39-103)
  IPR018502 Annexin repeat [PF00191] (112-183)
  IPR018502 Annexin repeat [PF00191] (216-280)
  IPR018502 Annexin repeat [PF00191] (293-356)
  IPR018502 Annexin repeat [PS51897] (34-105)
  IPR018502 Annexin repeat [PS51897] (106-185)
  IPR018502 Annexin repeat [PS51897] (211-283)
  IPR018502 Annexin repeat [PS51897] (287-358)
  IPR018502 Annexin repeat [SM00335] (51-103)
  IPR018502 Annexin repeat [SM00335] (123-183)
  IPR018502 Annexin repeat [SM00335] (229-281)
  IPR018502 Annexin repeat [SM00335] (304-356)
  IPR037104 Annexin superfamily [G3DSA:1.10.220.10] (25-104)

Solvent-accessible surface area: 30773 Å² total; per-residue (Å²): 62,131,20,38,102,69,16,36,48,1,1,24,6,26,22,131,10,124,100,16,98,34,34,10,144,75,43,138,83,53,43,14,55,34,3,0,91,113,0,57,148,9,22,154,64,143,57,25,84,54,64,30,0,0,35,14,0,0,98,31,4,6,62,7,3,33,54,0,23,133,17,1,98,72,64,57,162,76,52,3,72,78,31,2,92,88,70,10,75,43,55,14,82,74,0,2,17,22,0,6,20,21,9,2,43,5,4,0,51,10,0,16,116,5,22,60,23,15,2,22,21,12,110,10,4,10,10,1,2,2,11,2,12,11,107,8,4,104,11,0,26,101,13,0,62,79,0,4,124,82,83,54,30,178,114,102,128,40,27,2,70,77,23,13,36,147,89,121,9,21,26,6,3,60,0,5,22,30,4,11,101,2,139,14,51,90,11,90,101,140,59,2,133,25,2,57,116,159,23,22,107,56,21,35,73,96,148,61,0,78,45,3,0,113,41,0,123,63,2,17,91,42,137,91,37,108,68,26,67,85,2,4,88,0,0,0,31,26,6,8,3,6,1,48,21,0,11,82,22,3,103,174,84,58,56,85,50,0,39,80,20,2,74,67,57,4,26,10,23,1,76,110,0,0,22,4,6,0,28,5,5,41,51,3,33,26,5,0,0,59,46,1,72,101,14,30,67,58,78,24,13,171,24,64,3,5,0,7,5,0,2,15,2,0,36,8,0,0,51,22,0,30,68,14,5,92,102,73,74,69,90,28,2,38,69,11,0,61,109,40,13,72,33,33,4,75,78,0,0,0,1,0,5,41,46,142,99,126,6,126,27,26,109,67,14,36,46,4,0,28,5,22,20,141,10,128,100,16,98,28,16,1,141,86,58,149,69,50,46,20,53,30,3,0,94,111,0,52,152,11,18,144,50,156,58,30,56,61,50,20,0,0,28,12,0,0,54,36,6,3,43,7,3,22,39,0,28,107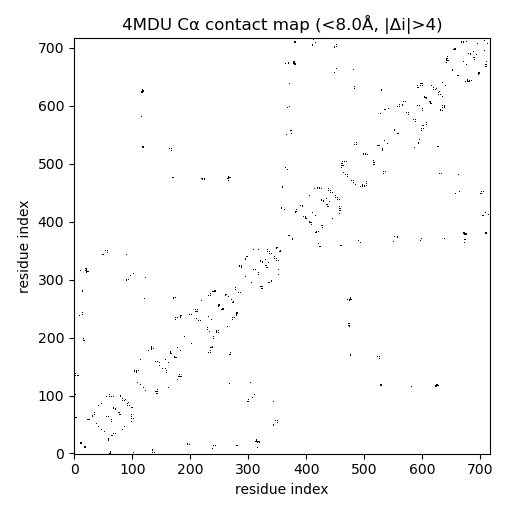,16,2,94,69,82,55,158,87,50,3,75,84,31,3,78,94,53,14,79,44,60,13,80,81,0,2,26,25,0,6,22,21,7,1,38,4,4,0,58,13,0,9,126,6,25,37,34,11,5,19,29,9,139,15,5,11,14,2,0,1,11,3,10,9,109,7,2,114,10,0,30,97,13,0,68,74,0,6,132,81,65,36,18,165,110,102,151,38,30,2,69,70,39,7,37,110,76,122,5,22,25,14,8,68,0,5,8,20,4,13,104,6,137,8,49,99,18,73,97,129,85,5,120,18,2,82,123,143,28,15,106,56,21,32,72,92,141,55,0,82,52,3,0,118,45,0,121,41,2,30,97,64,125,103,64,134,70,36,75,86,0,3,89,0,0,0,28,23,6,7,2,8,2,44,19,0,10,74,25,2,105,170,77,64,58,83,54,0,42,84,14,0,70,59,35,2,25,11,21,1,72,109,0,0,20,4,4,0,33,4,4,42,54,3,31,26,7,0,0,50,40,0,73,79,9,30,65,53,73,21,8,167,46,66,9,4,0,7,5,0,4,12,2,1,33,12,1,0,49,25,0,37,71,15,4,92,96,72,72,67,81,28,2,42,71,12,0,49,105,31,11,64,52,48,4,84,32,0,0,0,0,0,8,37,35,65,109,124,140

Organism: Schistosoma mansoni (NCBI:txid6183)

Radius of gyration: 28.74 Å; Cα contacts (8 Å, |Δi|>4): 1037; chains: 2; bounding box: 92×48×75 Å

Foldseek 3Di:
DLCPPDHDLLQQAALWLHGFDFLEDADVVQDLLVLLVQLVVQQDDPAGNLQSVLLRLLRHALNSLQSNQVNNCVPPVDGPLVSLCVRDDDLLNVLVNLRSDRLLLSLLVQCVVQQPDDDHVVVSLLVRLLPHALSSLVSNFVSNVVVCVVVVNPDDDCTSLNSADDCVVDDLSVLSNVSSNRQADDDPPVVSVCCNPPNPPVPEDQVVLLVLLVLLVPQADDPDPPCRCSLSNPLRHYRLNHLQSSQVNNCVPPVDGSLVSLVVRDDDSSSVSSNSNNCSSHPNLLSVLVQLVVQQPLCRSVDCSNSSSLSRRNHHNVQSNQVNNCVVPVDGSLVSLVVSDDDSSNVSSNVSNPDDD/DALCPPDHDLLLQAALWLHGFDFQEAADPPQDLLVLLVQCVVQQPDLHHDLLSVLLRLLRHALVSLQSNQVNNCVVPVDGSLVSLCVRDDDLLNLLVNLRSDHLLLSLLVVCCVQQVDDDGVVVSLLVSLLPHAQSSLVSNFVSNLVVCVVVPDPPNPQTSVNRADDLVVDLLSVLSVVSSVNQADDDDPVVSVCCVPPNLVSVEDLVVLLVLLVLLVVCPPPVPPDRDCSLSNVLSHYRLNHLQSSQVNNCVVPVAGSLRSLVVRDDDSSSVSSNSNSCSRHPNLLSVLVQLVVQQPLPRSVGCSNSSSLSRRNHHRVVSNQVNNCVVPVDGSLVSLPVSYDDSSSVSSNVSSPDRDDD

Sequence (717 aa):
SEFGITRSLIHSFDPHGKHYRPTIKPTTGFSASADAERLHRSMKGPGTNELAIINILARRTNYERQEICQSYKSLYKQDLKDDLKSDTSGDFRKVLCQLIVDTPYMLAKSLYYAMKGLGTNDRVLIEIFTTLWNDEMKAVADAYKQVLKDKGSEESERSLVTDMKKETCGDYEYALLSLVQAERDDIPILQLKAIPDKGVNSIINHELAEADAKDLYASGAGRVGTSERRITRVICNRTPYQLYLTSEIYFKMYGKTLLEHIESETSGDYRKLLVAVLRYAIDRPSLIAEWLHDSMAGLGTKDYALMRLLITRSEIDLQDIMDAYESIYGKSLLNAVKDDTSGDYRRTLCVLMGEIYISEFGITRSLIHSFDPHGKHYRPTIKPTTGFSASADAERLHRSMKGPGTNELAIINILARRTNYERQEICQSYKSLYKQDLKDDLKSDTSGDFRKVLCQLIVDTPYMLAKSLYYAMKGLGTNDRVLIEIFTTLWNDEMKAVADAYKQVLKDKGSEESERSLVTDMKKETCGDYEYALLSLVQAERDDIPILQLKAIPDKGVNSIINHELAEADAKDLYASGAGRVGTSERRITRVICNRTPYQLYLTSEIYFKMYGKTLLEHIESETSGDYRKLLVAVLRYAIDRPSLIAEWLHDSMAGLGTKDYALMRLLITRSEIDLQDIMDAYESIYGKSLLNAVKDDTSGDYRRTLCVLMGEIYNQ

B-factor: mean 44.85, std 17.75, range [13.19, 154.4]